Protein AF-A0A2S7NS05-F1 (afdb_monomer_lite)

Foldseek 3Di:
DEFEAELQVPDTPDDDDCPVVCLLAPDDDDDADPVVVVVVVQCQQQDCPHPDGRDDDDPPFAWQDADLAQQKTAGPVRDIDHDLFAEFAPAQLTPHQLPDPPRVPWHWDFPQKKKFKWKDFLVVLCVDPLRNVVLVDAQYWYKYADQFWIWIWHAYDRSRMIIIITMHGDPDDQDPCVVNSNDPPDAADWDALVVVLVRSVVGHPNVSVVSNSDAPVRQDPPDDPPDPPDHGTTGMGGFIFTDQDPFQDDRRYGYAQSSHGNAGPLPVCSVVLRVLLVLLCPQLVDPPDDSVCRRVSSRLSRVQRRVLRVLVRVLRSQSNHGPPPPGDDRDPSSFQFDSNLSSNLSNVLVVCVVVVVCLVVQDFPDWAPDDDPDPVQDDDKDKDKDKDKWKAFQSNVCSNHRSPDPQKHAPDGHRIAMKMWMKMWIGSDPFKIKIKTWIKGARMWGQDPVRDIDGTITTSDMDMWIGGPPDFTFDFDFDDDPFWTKTFGDTPPDTPDIDIDGPDDDDDPPDPVDPPSHTDDDDDDDDDDDDDDDDDPDDDDDDDDD

Structure (mmCIF, N/CA/C/O backbone):
data_AF-A0A2S7NS05-F1
#
_entry.id   AF-A0A2S7NS05-F1
#
loop_
_atom_site.group_PDB
_atom_site.id
_atom_site.type_symbol
_atom_site.label_atom_id
_atom_site.label_alt_id
_atom_site.label_comp_id
_atom_site.label_asym_id
_atom_site.label_entity_id
_atom_site.label_seq_id
_atom_site.pdbx_PDB_ins_code
_atom_site.Cartn_x
_atom_site.Cartn_y
_atom_site.Cartn_z
_atom_site.occupancy
_atom_site.B_iso_or_equiv
_atom_site.auth_seq_id
_atom_site.auth_comp_id
_atom_site.auth_asym_id
_atom_site.auth_atom_id
_atom_site.pdbx_PDB_model_num
ATOM 1 N N . MET A 1 1 ? 13.172 15.172 -6.724 1.00 81.44 1 MET A N 1
ATOM 2 C CA . MET A 1 1 ? 12.587 15.830 -7.926 1.00 81.44 1 MET A CA 1
ATOM 3 C C . MET A 1 1 ? 12.153 14.755 -8.911 1.00 81.44 1 MET A C 1
ATOM 5 O O . MET A 1 1 ? 12.864 13.762 -9.011 1.00 81.44 1 MET A O 1
ATOM 9 N N . LEU A 1 2 ? 11.036 14.930 -9.623 1.00 81.38 2 LEU A N 1
ATOM 10 C CA . LEU A 1 2 ? 10.648 14.060 -10.742 1.00 81.38 2 LEU A CA 1
ATOM 11 C C . LEU A 1 2 ? 10.963 14.772 -12.058 1.00 81.38 2 LEU A C 1
ATOM 13 O O . LEU A 1 2 ? 10.585 15.929 -12.224 1.00 81.38 2 LEU A O 1
ATOM 17 N N . ILE A 1 3 ? 11.654 14.100 -12.980 1.00 83.06 3 ILE A N 1
ATOM 18 C CA . ILE A 1 3 ? 12.013 14.653 -14.292 1.00 83.06 3 ILE A CA 1
ATOM 19 C C . ILE A 1 3 ? 11.540 13.707 -15.393 1.00 83.06 3 ILE A C 1
ATOM 21 O O . ILE A 1 3 ? 12.034 12.584 -15.496 1.00 83.06 3 ILE A O 1
ATOM 25 N N . ALA A 1 4 ? 10.628 14.185 -16.236 1.00 84.12 4 ALA A N 1
ATOM 26 C CA . ALA A 1 4 ? 10.222 13.519 -17.464 1.00 84.12 4 ALA A CA 1
ATOM 27 C C . ALA A 1 4 ? 11.042 14.060 -18.643 1.00 84.12 4 ALA A C 1
ATOM 29 O O . ALA A 1 4 ? 11.203 15.273 -18.791 1.00 84.12 4 ALA A O 1
ATOM 30 N N . ARG A 1 5 ? 11.563 13.169 -19.483 1.00 87.12 5 ARG A N 1
ATOM 31 C CA . ARG A 1 5 ? 12.436 13.483 -20.621 1.00 87.12 5 ARG A CA 1
ATOM 32 C C . ARG A 1 5 ? 11.942 12.813 -21.893 1.00 87.12 5 ARG A C 1
ATOM 34 O O . ARG A 1 5 ? 11.286 11.770 -21.841 1.00 87.12 5 ARG A O 1
ATOM 41 N N . SER A 1 6 ? 12.287 13.420 -23.023 1.00 85.12 6 SER A N 1
ATOM 42 C CA . SER A 1 6 ? 12.028 12.843 -24.339 1.00 85.12 6 SER A CA 1
ATOM 43 C C . SER A 1 6 ? 12.993 11.692 -24.639 1.00 85.12 6 SER A C 1
ATOM 45 O O . SER A 1 6 ? 13.963 11.469 -23.904 1.00 85.12 6 SER A O 1
ATOM 47 N N . VAL A 1 7 ? 12.738 10.964 -25.730 1.00 86.75 7 VAL A N 1
ATOM 48 C CA . VAL A 1 7 ? 13.609 9.873 -26.192 1.00 86.75 7 VAL A CA 1
ATOM 49 C C . VAL A 1 7 ? 15.029 10.333 -26.526 1.00 86.75 7 VAL A C 1
ATOM 51 O O . VAL A 1 7 ? 15.935 9.512 -26.461 1.00 86.75 7 VAL A O 1
ATOM 54 N N . ASP A 1 8 ? 15.257 11.619 -26.821 1.00 83.31 8 ASP A N 1
ATOM 55 C CA . ASP A 1 8 ? 16.600 12.170 -27.062 1.00 83.31 8 ASP A CA 1
ATOM 56 C C . ASP A 1 8 ? 17.485 12.210 -25.802 1.00 83.31 8 ASP A C 1
ATOM 58 O O . ASP A 1 8 ? 18.694 12.413 -25.887 1.00 83.31 8 ASP A O 1
ATOM 62 N N . GLY A 1 9 ? 16.894 12.015 -24.620 1.00 74.50 9 GLY A N 1
ATOM 63 C CA . GLY A 1 9 ? 17.572 12.033 -23.329 1.00 74.50 9 GLY A CA 1
ATOM 64 C C . GLY A 1 9 ? 17.920 13.426 -22.802 1.00 74.50 9 GLY A C 1
ATOM 65 O O . GLY A 1 9 ? 17.920 13.622 -21.586 1.00 74.50 9 GLY A O 1
ATOM 66 N N . VAL A 1 10 ? 18.157 14.405 -23.675 1.00 77.94 10 VAL A N 1
ATOM 67 C CA . VAL A 1 10 ? 18.736 15.710 -23.328 1.00 77.94 10 VAL A CA 1
ATOM 68 C C . VAL A 1 10 ? 17.678 16.714 -22.874 1.00 77.94 10 VAL A C 1
ATOM 70 O O . VAL A 1 10 ? 17.889 17.401 -21.867 1.00 77.94 10 VAL A O 1
ATOM 73 N N . HIS A 1 11 ? 16.519 16.769 -23.531 1.00 77.69 11 HIS A N 1
ATOM 74 C CA . HIS A 1 11 ? 15.516 17.796 -23.245 1.00 77.69 11 HIS A CA 1
ATOM 75 C C . HIS A 1 11 ? 14.493 17.319 -22.194 1.00 77.69 11 HIS A C 1
ATOM 77 O O . HIS A 1 11 ? 13.840 16.283 -22.382 1.00 77.69 11 HIS A O 1
ATOM 83 N N . PRO A 1 12 ? 14.333 18.038 -21.062 1.00 80.31 12 PRO A N 1
ATOM 84 C CA . PRO A 1 12 ? 13.249 17.767 -20.128 1.00 80.31 12 PRO A CA 1
ATOM 85 C C . PRO A 1 12 ? 11.911 18.179 -20.754 1.00 80.31 12 PRO A C 1
ATOM 87 O O . PRO A 1 12 ? 11.758 19.301 -21.225 1.00 80.31 12 PRO A O 1
ATOM 90 N N . ILE A 1 13 ? 10.941 17.268 -20.730 1.00 83.88 13 ILE A N 1
ATOM 91 C CA . ILE A 1 13 ? 9.548 17.538 -21.116 1.00 83.88 13 ILE A CA 1
ATOM 92 C C . ILE A 1 13 ? 8.816 18.199 -19.946 1.00 83.88 13 ILE A C 1
ATOM 94 O O . ILE A 1 13 ? 8.032 19.123 -20.135 1.00 83.88 13 ILE A O 1
ATOM 98 N N . ALA A 1 14 ? 9.073 17.722 -18.726 1.00 82.38 14 ALA A N 1
ATOM 99 C CA . ALA A 1 14 ? 8.493 18.267 -17.507 1.00 82.38 14 ALA A CA 1
ATOM 100 C C . ALA A 1 14 ? 9.401 17.989 -16.306 1.00 82.38 14 ALA A C 1
ATOM 102 O O . ALA A 1 14 ? 10.111 16.981 -16.256 1.00 82.38 14 ALA A O 1
ATOM 103 N N . SER A 1 15 ? 9.338 18.857 -15.303 1.00 81.69 15 SER A N 1
ATOM 104 C CA . SER A 1 15 ? 9.983 18.638 -14.012 1.00 81.69 15 SER A CA 1
ATOM 105 C C . SER A 1 15 ? 9.075 19.093 -12.885 1.00 81.69 15 SER A C 1
ATOM 107 O O . SER A 1 15 ? 8.510 20.182 -12.953 1.00 81.69 15 SER A O 1
ATOM 109 N N . VAL A 1 16 ? 8.973 18.279 -11.837 1.00 80.12 16 VAL A N 1
ATOM 110 C CA . VAL A 1 16 ? 8.165 18.580 -10.655 1.00 80.12 16 VAL A CA 1
ATOM 111 C C . VAL A 1 16 ? 9.038 18.506 -9.406 1.00 80.12 16 VAL A C 1
ATOM 113 O O . VAL A 1 16 ? 9.666 17.482 -9.105 1.00 80.12 16 VAL A O 1
ATOM 116 N N . HIS A 1 17 ? 9.071 19.610 -8.660 1.00 79.50 17 HIS A N 1
ATOM 117 C CA . HIS A 1 17 ? 9.679 19.666 -7.338 1.00 79.50 17 HIS A CA 1
ATOM 118 C C . HIS A 1 17 ? 8.690 19.130 -6.308 1.00 79.50 17 HIS A C 1
ATOM 120 O O . HIS A 1 17 ? 7.740 19.803 -5.927 1.00 79.50 17 HIS A O 1
ATOM 126 N N . LEU A 1 18 ? 8.933 17.904 -5.850 1.00 75.06 18 LEU A N 1
ATOM 127 C CA . LEU A 1 18 ? 8.049 17.237 -4.898 1.00 75.06 18 LEU A CA 1
ATOM 128 C C . LEU A 1 18 ? 8.223 17.730 -3.454 1.00 75.06 18 LEU A C 1
ATOM 130 O O . LEU A 1 18 ? 7.418 17.372 -2.619 1.00 75.06 18 LEU A O 1
ATOM 134 N N . HIS A 1 19 ? 9.236 18.546 -3.132 1.00 76.00 19 HIS A N 1
ATOM 135 C CA . HIS A 1 19 ? 9.492 18.943 -1.738 1.00 76.00 19 HIS A CA 1
ATOM 136 C C . HIS A 1 19 ? 8.321 19.722 -1.120 1.00 76.00 19 HIS A C 1
ATOM 138 O O . HIS A 1 19 ? 7.807 19.317 -0.087 1.00 76.00 19 HIS A O 1
ATOM 144 N N . GLU A 1 20 ? 7.860 20.791 -1.775 1.00 74.06 20 GLU A N 1
ATOM 145 C CA . GLU A 1 20 ? 6.709 21.571 -1.295 1.00 74.06 20 GLU A CA 1
ATOM 146 C C . GLU A 1 20 ? 5.399 20.787 -1.425 1.00 74.06 20 GLU A C 1
ATOM 148 O O . GLU A 1 20 ? 4.596 20.768 -0.499 1.00 74.06 20 GLU A O 1
ATOM 153 N N . LEU A 1 21 ? 5.220 20.065 -2.538 1.00 71.88 21 LEU A N 1
ATOM 154 C CA . LEU A 1 21 ? 4.046 19.214 -2.760 1.00 71.88 21 LEU A CA 1
ATOM 155 C C . LEU A 1 21 ? 3.949 18.048 -1.771 1.00 71.88 21 LEU A C 1
ATOM 157 O O . LEU A 1 21 ? 2.869 17.500 -1.609 1.00 71.88 21 LEU A O 1
ATOM 161 N N . ASN A 1 22 ? 5.045 17.657 -1.119 1.00 74.50 22 ASN A N 1
ATOM 162 C CA . ASN A 1 22 ? 5.024 16.591 -0.126 1.00 74.50 22 ASN A CA 1
ATOM 163 C C . ASN A 1 22 ? 4.561 17.070 1.254 1.00 74.50 22 ASN A C 1
ATOM 165 O O . ASN A 1 22 ? 4.208 16.232 2.073 1.00 74.50 22 ASN A O 1
ATOM 169 N N . LYS A 1 23 ? 4.532 18.384 1.524 1.00 74.88 23 LYS A N 1
ATOM 170 C CA . LYS A 1 23 ? 4.164 18.920 2.850 1.00 74.88 23 LYS A CA 1
ATOM 171 C C . LYS A 1 23 ? 2.686 18.762 3.190 1.00 74.88 23 LYS A C 1
ATOM 173 O O . LYS A 1 23 ? 2.316 18.858 4.352 1.00 74.88 23 LYS A O 1
ATOM 178 N N . ILE A 1 24 ? 1.844 18.521 2.187 1.00 74.19 24 ILE A N 1
ATOM 179 C CA . ILE A 1 24 ? 0.426 18.207 2.400 1.00 74.19 24 ILE A CA 1
ATOM 180 C C . ILE A 1 24 ? 0.216 16.745 2.835 1.00 74.19 24 ILE A C 1
ATOM 182 O O . ILE A 1 24 ? -0.920 16.347 3.086 1.00 74.19 24 ILE A O 1
ATOM 186 N N . TRP A 1 25 ? 1.293 15.951 2.925 1.00 75.56 25 TRP A N 1
ATOM 187 C CA . TRP A 1 25 ? 1.291 14.563 3.382 1.00 75.56 25 TRP A CA 1
ATOM 188 C C . TRP A 1 25 ? 2.014 14.432 4.722 1.00 75.56 25 TRP A C 1
ATOM 190 O O . TRP A 1 25 ? 3.040 15.066 4.953 1.00 75.56 25 TRP A O 1
ATOM 200 N N . GLN A 1 26 ? 1.499 13.570 5.595 1.00 72.81 26 GLN A N 1
ATOM 201 C CA . GLN A 1 26 ? 2.062 13.360 6.934 1.00 72.81 26 GLN A CA 1
ATOM 202 C C . GLN A 1 26 ? 3.413 12.631 6.896 1.00 72.81 26 GLN A C 1
ATOM 204 O O . GLN A 1 26 ? 4.251 12.808 7.778 1.00 72.81 26 GLN A O 1
ATOM 209 N N . HIS A 1 27 ? 3.628 11.804 5.872 1.00 78.62 27 HIS A N 1
ATOM 210 C CA . HIS A 1 27 ? 4.791 10.932 5.761 1.00 78.62 27 HIS A CA 1
ATOM 211 C C . HIS A 1 27 ? 5.566 11.192 4.464 1.00 78.62 27 HIS A C 1
ATOM 213 O O . HIS A 1 27 ? 4.970 11.527 3.435 1.00 78.62 27 HIS A O 1
ATOM 219 N N . PRO A 1 28 ? 6.905 11.037 4.482 1.00 79.19 28 PRO A N 1
ATOM 220 C CA . PRO A 1 28 ? 7.724 11.282 3.306 1.00 79.19 28 PRO A CA 1
ATOM 221 C C . PRO A 1 28 ? 7.472 10.235 2.219 1.00 79.19 28 PRO A C 1
ATOM 223 O O . PRO A 1 28 ? 7.273 9.051 2.489 1.00 79.19 28 PRO A O 1
ATOM 226 N N . TRP A 1 29 ? 7.577 10.659 0.961 1.00 80.19 29 TRP A N 1
ATOM 227 C CA . TRP A 1 29 ? 7.611 9.735 -0.167 1.00 80.19 29 TRP A CA 1
ATOM 228 C C . TRP A 1 29 ? 9.004 9.108 -0.297 1.00 80.19 29 TRP A C 1
ATOM 230 O O . TRP A 1 29 ? 9.989 9.815 -0.526 1.00 80.19 29 TRP A O 1
ATOM 240 N N . LEU A 1 30 ? 9.084 7.784 -0.148 1.00 81.94 30 LEU A N 1
ATOM 241 C CA . LEU A 1 30 ? 10.341 7.037 -0.111 1.00 81.94 30 LEU A CA 1
ATOM 242 C C . LEU A 1 30 ? 10.487 6.103 -1.316 1.00 81.94 30 LEU A C 1
ATOM 244 O O . LEU A 1 30 ? 9.525 5.505 -1.795 1.00 81.94 30 LEU A O 1
ATOM 248 N N . MET A 1 31 ? 11.729 5.936 -1.768 1.00 82.38 31 MET A N 1
ATOM 249 C CA . MET A 1 31 ? 12.121 4.941 -2.766 1.00 82.38 31 MET A CA 1
ATOM 250 C C . MET A 1 31 ? 13.039 3.932 -2.086 1.00 82.38 31 MET A C 1
ATOM 252 O O . MET A 1 31 ? 14.027 4.313 -1.462 1.00 82.38 31 MET A O 1
ATOM 256 N N . ALA A 1 32 ? 12.716 2.647 -2.194 1.00 81.38 32 ALA A N 1
ATOM 257 C CA . ALA A 1 32 ? 13.433 1.598 -1.482 1.00 81.38 32 ALA A CA 1
ATOM 258 C C . ALA A 1 32 ? 13.909 0.496 -2.427 1.00 81.38 32 ALA A C 1
ATOM 260 O O . ALA A 1 32 ? 13.235 0.135 -3.396 1.00 81.38 32 ALA A O 1
ATOM 261 N N . HIS A 1 33 ? 15.062 -0.084 -2.102 1.00 82.69 33 HIS A N 1
ATOM 262 C CA . HIS A 1 33 ? 15.485 -1.344 -2.690 1.00 82.69 33 HIS A CA 1
ATOM 263 C C . HIS A 1 33 ? 14.655 -2.486 -2.085 1.00 82.69 33 HIS A C 1
ATOM 265 O O . HIS A 1 33 ? 14.584 -2.630 -0.862 1.00 82.69 33 HIS A O 1
ATOM 271 N N . ARG A 1 34 ? 14.019 -3.301 -2.938 1.00 81.81 34 ARG A N 1
ATOM 272 C CA . ARG A 1 34 ? 13.033 -4.314 -2.517 1.00 81.81 34 ARG A CA 1
ATOM 273 C C . ARG A 1 34 ? 13.587 -5.285 -1.476 1.00 81.81 34 ARG A C 1
ATOM 275 O O . ARG A 1 34 ? 12.905 -5.561 -0.496 1.00 81.81 34 ARG A O 1
ATOM 282 N N . ILE A 1 35 ? 14.796 -5.806 -1.690 1.00 82.31 35 ILE A N 1
ATOM 283 C CA . ILE A 1 35 ? 15.409 -6.792 -0.787 1.00 82.31 35 ILE A CA 1
ATOM 284 C C . ILE A 1 35 ? 15.680 -6.161 0.576 1.00 82.31 35 ILE A C 1
ATOM 286 O O . ILE A 1 35 ? 15.371 -6.765 1.598 1.00 82.31 35 ILE A O 1
ATOM 290 N N . THR A 1 36 ? 16.195 -4.931 0.589 1.00 84.88 36 THR A N 1
ATOM 291 C CA . THR A 1 36 ? 16.470 -4.189 1.822 1.00 84.88 36 THR A CA 1
ATOM 292 C C . THR A 1 36 ? 15.182 -3.972 2.610 1.00 84.88 36 THR A C 1
ATOM 294 O O . THR A 1 36 ? 15.111 -4.355 3.774 1.00 84.88 36 THR A O 1
ATOM 297 N N . LEU A 1 37 ? 14.134 -3.451 1.959 1.00 88.31 37 LEU A N 1
ATOM 298 C CA . LEU A 1 37 ? 12.830 -3.244 2.592 1.00 88.31 37 LEU A CA 1
ATOM 299 C C . LEU A 1 37 ? 12.248 -4.560 3.127 1.00 88.31 37 LEU A C 1
ATOM 301 O O . LEU A 1 37 ? 11.833 -4.631 4.278 1.00 88.31 37 LEU A O 1
ATOM 305 N N . HIS A 1 38 ? 12.269 -5.621 2.320 1.00 90.94 38 HIS A N 1
ATOM 306 C CA . HIS A 1 38 ? 11.769 -6.933 2.720 1.00 90.94 38 HIS A CA 1
ATOM 307 C C . HIS A 1 38 ? 12.556 -7.524 3.899 1.00 90.94 38 HIS A C 1
ATOM 309 O O . HIS A 1 38 ? 11.962 -8.097 4.808 1.00 90.94 38 HIS A O 1
ATOM 315 N N . ASN A 1 39 ? 13.884 -7.395 3.912 1.00 91.00 39 ASN A N 1
ATOM 316 C CA . ASN A 1 39 ? 14.714 -7.895 5.004 1.00 91.00 39 ASN A CA 1
ATOM 317 C C . ASN A 1 39 ? 14.467 -7.136 6.306 1.00 91.00 39 ASN A C 1
ATOM 319 O O . ASN A 1 39 ? 14.386 -7.786 7.344 1.00 91.00 39 ASN A O 1
ATOM 323 N N . VAL A 1 40 ? 14.289 -5.814 6.251 1.00 91.56 40 VAL A N 1
ATOM 324 C CA . VAL A 1 40 ? 13.922 -5.012 7.427 1.00 91.56 40 VAL A CA 1
ATOM 325 C C . VAL A 1 40 ? 12.543 -5.421 7.944 1.00 91.56 40 VAL A C 1
ATOM 327 O O . VAL A 1 40 ? 12.410 -5.739 9.121 1.00 91.56 40 VAL A O 1
ATOM 330 N N . LEU A 1 41 ? 11.535 -5.532 7.071 1.00 92.50 41 LEU A N 1
ATOM 331 C CA . LEU A 1 41 ? 10.197 -6.003 7.460 1.00 92.50 41 LEU A CA 1
ATOM 332 C C . LEU A 1 41 ? 10.242 -7.404 8.084 1.00 92.50 41 LEU A C 1
ATOM 334 O O . LEU A 1 41 ? 9.616 -7.646 9.114 1.00 92.50 41 LEU A O 1
ATOM 338 N N . LYS A 1 42 ? 11.025 -8.316 7.496 1.00 93.19 42 LYS A N 1
ATOM 339 C CA . LYS A 1 42 ? 11.255 -9.657 8.039 1.00 93.19 42 LYS A CA 1
ATOM 340 C C . LYS A 1 42 ? 11.905 -9.579 9.420 1.00 93.19 42 LYS A C 1
ATOM 342 O O . LYS A 1 42 ? 11.423 -10.221 10.338 1.00 93.19 42 LYS A O 1
ATOM 347 N N . GLN A 1 43 ? 12.967 -8.796 9.594 1.00 92.31 43 GLN A N 1
ATOM 348 C CA . GLN A 1 43 ? 13.619 -8.623 10.896 1.00 92.31 43 GLN A CA 1
ATOM 349 C C . GLN A 1 43 ? 12.637 -8.102 11.951 1.00 92.31 43 GLN A C 1
ATOM 351 O O . GLN A 1 43 ? 12.565 -8.679 13.031 1.00 92.31 43 GLN A O 1
ATOM 356 N N . CYS A 1 44 ? 11.829 -7.091 11.622 1.00 92.25 44 CYS A N 1
ATOM 357 C CA . CYS A 1 44 ? 10.795 -6.576 12.517 1.00 92.25 44 CYS A CA 1
ATOM 358 C C . CYS A 1 44 ? 9.756 -7.649 12.883 1.00 92.25 44 CYS A C 1
ATOM 360 O O . CYS A 1 44 ? 9.423 -7.789 14.054 1.00 92.25 44 CYS A O 1
ATOM 362 N N . ALA A 1 45 ? 9.279 -8.432 11.910 1.00 92.25 45 ALA A N 1
ATOM 363 C CA . ALA A 1 45 ? 8.276 -9.475 12.134 1.00 92.25 45 ALA A CA 1
ATOM 364 C C . ALA A 1 45 ? 8.799 -10.674 12.949 1.00 92.25 45 ALA A C 1
ATOM 366 O O . ALA A 1 45 ? 8.026 -11.329 13.645 1.00 92.25 45 ALA A O 1
ATOM 367 N N . LEU A 1 46 ? 10.097 -10.978 12.853 1.00 93.25 46 LEU A N 1
ATOM 368 C CA . LEU A 1 46 ? 10.735 -12.087 13.570 1.00 93.25 46 LEU A CA 1
ATOM 369 C C . LEU A 1 46 ? 11.302 -11.677 14.938 1.00 93.25 46 LEU A C 1
ATOM 371 O O . LEU A 1 46 ? 11.695 -12.552 15.709 1.00 93.25 46 LEU A O 1
ATOM 375 N N . SER A 1 47 ? 11.389 -10.375 15.230 1.00 92.00 47 SER A N 1
ATOM 376 C CA . SER A 1 47 ? 12.055 -9.872 16.432 1.00 92.00 47 SER A CA 1
ATOM 377 C C . SER A 1 47 ? 11.316 -10.292 17.711 1.00 92.00 47 SER A C 1
ATOM 379 O O . SER A 1 47 ? 10.112 -10.049 17.815 1.00 92.00 47 SER A O 1
ATOM 381 N N . PRO A 1 48 ? 12.006 -10.874 18.710 1.00 87.50 48 PRO A N 1
ATOM 382 C CA . PRO A 1 48 ? 11.412 -11.152 20.016 1.00 87.50 48 PRO A CA 1
ATOM 383 C C . PRO A 1 48 ? 11.190 -9.875 20.842 1.00 87.50 48 PRO A C 1
ATOM 385 O O . PRO A 1 48 ? 10.300 -9.855 21.686 1.00 87.50 48 PRO A O 1
ATOM 388 N N . ASP A 1 49 ? 11.961 -8.818 20.567 1.00 86.44 49 ASP A N 1
ATOM 389 C CA . ASP A 1 49 ? 11.945 -7.543 21.297 1.00 86.44 49 ASP A CA 1
ATOM 390 C C . ASP A 1 49 ? 10.953 -6.528 20.695 1.00 86.44 49 ASP A C 1
ATOM 392 O O . ASP A 1 49 ? 10.951 -5.347 21.041 1.00 86.44 49 ASP A O 1
ATOM 396 N N . GLY A 1 50 ? 10.133 -6.967 19.735 1.00 79.06 50 GLY A N 1
ATOM 397 C CA . GLY A 1 50 ? 9.096 -6.142 19.126 1.00 79.06 50 GLY A CA 1
ATOM 398 C C . GLY A 1 50 ? 7.892 -5.901 20.052 1.00 79.06 50 GLY A C 1
ATOM 399 O O . GLY A 1 50 ? 7.748 -6.533 21.097 1.00 79.06 50 GLY A O 1
ATOM 400 N N . PRO A 1 51 ? 6.943 -5.037 19.643 1.00 74.31 51 PRO A N 1
ATOM 401 C CA . PRO A 1 51 ? 5.694 -4.798 20.385 1.00 74.31 51 PRO A CA 1
ATOM 402 C C . PRO A 1 51 ? 4.764 -6.033 20.450 1.00 74.31 51 PRO A C 1
ATOM 404 O O . PRO A 1 51 ? 3.742 -6.039 21.147 1.00 74.31 51 PRO A O 1
ATOM 407 N N . ALA A 1 52 ? 5.090 -7.087 19.702 1.00 78.94 52 ALA A N 1
ATOM 408 C CA . ALA A 1 52 ? 4.443 -8.387 19.730 1.00 78.94 52 ALA A CA 1
ATOM 409 C C . ALA A 1 52 ? 5.510 -9.494 19.656 1.00 78.94 52 ALA A C 1
ATOM 411 O O . ALA A 1 52 ? 6.589 -9.243 19.117 1.00 78.94 52 ALA A O 1
ATOM 412 N N . PRO A 1 53 ? 5.214 -10.712 20.152 1.00 84.62 53 PRO A N 1
ATOM 413 C CA . PRO A 1 53 ? 6.122 -11.844 20.013 1.00 84.62 53 PRO A CA 1
ATOM 414 C C . PRO A 1 53 ? 6.481 -12.101 18.547 1.00 84.62 53 PRO A C 1
ATOM 416 O O . PRO A 1 53 ? 5.604 -12.062 17.680 1.00 84.62 53 PRO A O 1
ATOM 419 N N . GLY A 1 54 ? 7.755 -12.402 18.290 1.00 89.25 54 GLY A N 1
ATOM 420 C CA . GLY A 1 54 ? 8.246 -12.727 16.953 1.00 89.25 54 GLY A CA 1
ATOM 421 C C . GLY A 1 54 ? 7.472 -13.882 16.309 1.00 89.25 54 GLY A C 1
ATOM 422 O O . GLY A 1 54 ? 7.148 -14.881 16.957 1.00 89.25 54 GLY A O 1
ATOM 423 N N . ILE A 1 55 ? 7.174 -13.746 15.018 1.00 90.94 55 ILE A N 1
ATOM 424 C CA . ILE A 1 55 ? 6.362 -14.699 14.255 1.00 90.94 55 ILE A CA 1
ATOM 425 C C . ILE A 1 55 ? 7.263 -15.825 13.719 1.00 90.94 55 ILE A C 1
ATOM 427 O O . ILE A 1 55 ? 8.200 -15.538 12.980 1.00 90.94 55 ILE A O 1
ATOM 431 N N . PRO A 1 56 ? 7.011 -17.114 14.012 1.00 91.88 56 PRO A N 1
ATOM 432 C CA . PRO A 1 56 ? 7.810 -18.206 13.457 1.00 91.88 56 PRO A CA 1
ATOM 433 C C . PRO A 1 56 ? 7.725 -18.279 11.924 1.00 91.88 56 PRO A C 1
ATOM 435 O O . PRO A 1 56 ? 6.635 -18.309 11.351 1.00 91.88 56 PRO A O 1
ATOM 438 N N . LEU A 1 57 ? 8.878 -18.358 11.250 1.00 94.19 57 LEU A N 1
ATOM 439 C CA . LEU A 1 57 ? 8.956 -18.513 9.795 1.00 94.19 57 LEU A CA 1
ATOM 440 C C . LEU A 1 57 ? 9.262 -19.962 9.409 1.00 94.19 57 LEU A C 1
ATOM 442 O O . LEU A 1 57 ? 10.355 -20.466 9.664 1.00 94.19 57 LEU A O 1
ATOM 446 N N . HIS A 1 58 ? 8.324 -20.602 8.712 1.00 94.06 58 HIS A N 1
ATOM 447 C CA . HIS A 1 58 ? 8.481 -21.957 8.187 1.00 94.06 58 HIS A CA 1
ATOM 448 C C . HIS A 1 58 ? 8.709 -21.925 6.671 1.00 94.06 58 HIS A C 1
ATOM 450 O O . HIS A 1 58 ? 7.779 -21.749 5.885 1.00 94.06 58 HIS A O 1
ATOM 456 N N . THR A 1 59 ? 9.958 -22.103 6.240 1.00 94.56 59 THR A N 1
ATOM 457 C CA . THR A 1 59 ? 10.301 -22.267 4.817 1.00 94.56 59 THR A CA 1
ATOM 458 C C . THR A 1 59 ? 10.081 -23.714 4.367 1.00 94.56 59 THR A C 1
ATOM 460 O O . THR A 1 59 ? 9.836 -24.599 5.185 1.00 94.56 59 THR A O 1
ATOM 463 N N . SER A 1 60 ? 10.108 -23.973 3.055 1.00 94.06 60 SER A N 1
ATOM 464 C CA . SER A 1 60 ? 9.856 -25.312 2.481 1.00 94.06 60 SER A CA 1
ATOM 465 C C . SER A 1 60 ? 8.468 -25.900 2.800 1.00 94.06 60 SER A C 1
ATOM 467 O O . SER A 1 60 ? 8.275 -27.112 2.762 1.00 94.06 60 SER A O 1
ATOM 469 N N . HIS A 1 61 ? 7.490 -25.036 3.083 1.00 95.50 61 HIS A N 1
ATOM 470 C CA . HIS A 1 61 ? 6.084 -25.375 3.319 1.00 95.50 61 HIS A CA 1
ATOM 471 C C . HIS A 1 61 ? 5.223 -24.794 2.192 1.00 95.50 61 HIS A C 1
ATOM 473 O O . HIS A 1 61 ? 4.471 -23.839 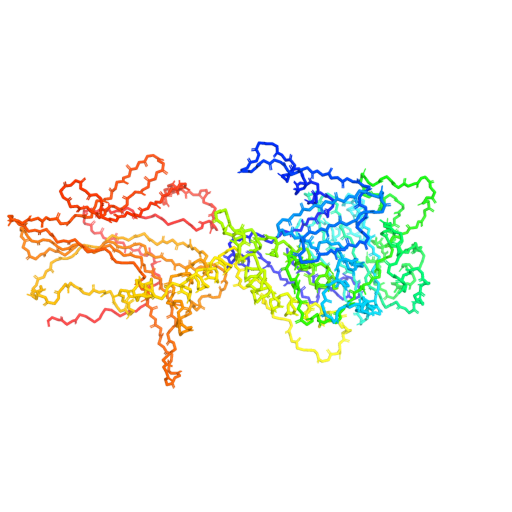2.378 1.00 95.50 61 HIS A O 1
ATOM 479 N N . ARG A 1 62 ? 5.374 -25.323 0.972 1.00 95.62 62 ARG A N 1
ATOM 480 C CA . ARG A 1 62 ? 4.560 -24.870 -0.165 1.00 95.62 62 ARG A CA 1
ATOM 481 C C . ARG A 1 62 ? 3.108 -25.282 0.055 1.00 95.62 62 ARG A C 1
ATOM 483 O O . ARG A 1 62 ? 2.830 -26.472 0.155 1.00 95.62 62 ARG A O 1
ATOM 490 N N . VAL A 1 63 ? 2.198 -24.311 0.093 1.00 96.38 63 VAL A N 1
ATOM 491 C CA . VAL A 1 63 ? 0.753 -24.558 0.201 1.00 96.38 63 VAL A CA 1
ATOM 492 C C . VAL A 1 63 ? 0.250 -25.286 -1.044 1.00 96.38 63 VAL A C 1
ATOM 494 O O . VAL A 1 63 ? 0.550 -24.879 -2.168 1.00 96.38 63 VAL A O 1
ATOM 497 N N . THR A 1 64 ? -0.530 -26.345 -0.841 1.00 96.12 64 THR A N 1
ATOM 498 C CA . THR A 1 64 ? -1.167 -27.123 -1.915 1.00 96.12 64 THR A CA 1
ATOM 499 C C . THR A 1 64 ? -2.687 -27.047 -1.853 1.00 96.12 64 THR A C 1
ATOM 501 O O . THR A 1 64 ? -3.328 -26.936 -2.900 1.00 96.12 64 THR A O 1
ATOM 504 N N . SER A 1 65 ? -3.265 -27.050 -0.649 1.00 96.81 65 SER A N 1
ATOM 505 C CA . SER A 1 65 ? -4.707 -26.906 -0.453 1.00 96.81 65 SER A CA 1
ATOM 506 C C . SER A 1 65 ? -5.077 -26.123 0.796 1.00 96.81 65 SER A C 1
ATOM 508 O O . SER A 1 65 ? -4.330 -26.102 1.773 1.00 96.81 65 SER A O 1
ATOM 510 N N . VAL A 1 66 ? -6.259 -25.509 0.752 1.00 97.88 66 VAL A N 1
ATOM 511 C CA . VAL A 1 66 ? -6.856 -24.763 1.858 1.00 97.88 66 VAL A CA 1
ATOM 512 C C . VAL A 1 66 ? -8.298 -25.222 2.052 1.00 97.88 66 VAL A C 1
ATOM 514 O O . VAL A 1 66 ? -9.069 -25.252 1.096 1.00 97.88 66 VAL A O 1
ATOM 517 N N . ASP A 1 67 ? -8.662 -25.544 3.290 1.00 97.81 67 ASP A N 1
ATOM 518 C CA . ASP A 1 67 ? -10.051 -25.639 3.734 1.00 97.81 67 ASP A CA 1
ATOM 519 C C . ASP A 1 67 ? -10.415 -24.348 4.473 1.00 97.81 67 ASP A C 1
ATOM 521 O O . ASP A 1 67 ? -9.980 -24.089 5.600 1.00 97.81 67 ASP A O 1
ATOM 525 N N . THR A 1 68 ? -11.217 -23.522 3.806 1.00 96.88 68 THR A N 1
ATOM 526 C CA . THR A 1 68 ? -11.634 -22.206 4.292 1.00 96.88 68 THR A CA 1
ATOM 527 C C . THR A 1 68 ? -12.616 -22.282 5.459 1.00 96.88 68 THR A C 1
ATOM 529 O O . THR A 1 68 ? -12.739 -21.312 6.204 1.00 96.88 68 THR A O 1
ATOM 532 N N . SER A 1 69 ? -13.310 -23.408 5.644 1.00 95.94 69 SER A N 1
ATOM 533 C CA . SER A 1 69 ? -14.307 -23.580 6.704 1.00 95.94 69 SER A CA 1
ATOM 534 C C . SER A 1 69 ? -13.650 -23.914 8.042 1.00 95.94 69 SER A C 1
ATOM 536 O O . SER A 1 69 ? -13.959 -23.303 9.068 1.00 95.94 69 SER A O 1
ATOM 538 N N . THR A 1 70 ? -12.681 -24.831 8.025 1.00 96.19 70 THR A N 1
ATOM 539 C CA . THR A 1 70 ? -11.945 -25.257 9.221 1.00 96.19 70 THR A CA 1
ATOM 540 C C . THR A 1 70 ? -10.722 -24.386 9.499 1.00 96.19 70 THR A C 1
ATOM 542 O O . THR A 1 70 ? -10.264 -24.331 10.638 1.00 96.19 70 THR A O 1
ATOM 545 N N . GLY A 1 71 ? -10.217 -23.663 8.493 1.00 97.00 71 GLY A N 1
ATOM 546 C CA . GLY A 1 71 ? -8.973 -22.902 8.601 1.00 97.00 71 GLY A CA 1
ATOM 547 C C . GLY A 1 71 ? -7.735 -23.794 8.490 1.00 97.00 71 GLY A C 1
ATOM 548 O O . GLY A 1 71 ? -6.700 -23.483 9.079 1.00 97.00 71 GLY A O 1
ATOM 549 N N . THR A 1 72 ? -7.841 -24.903 7.752 1.00 98.25 72 THR A N 1
ATOM 550 C CA . THR A 1 72 ? -6.756 -25.877 7.572 1.00 98.25 72 THR A CA 1
ATOM 551 C C . THR A 1 72 ? -5.981 -25.608 6.284 1.00 98.25 72 THR A C 1
ATOM 553 O O . THR A 1 72 ? -6.567 -25.401 5.222 1.00 98.25 72 THR A O 1
ATOM 556 N N . ILE A 1 73 ? -4.654 -25.661 6.362 1.00 98.12 73 ILE A N 1
ATOM 557 C CA . ILE A 1 73 ? -3.725 -25.560 5.235 1.00 98.12 73 ILE A CA 1
ATOM 558 C C . ILE A 1 73 ? -2.961 -26.877 5.121 1.00 98.12 73 ILE A C 1
ATOM 560 O O . ILE A 1 73 ? -2.412 -27.358 6.113 1.00 98.12 73 ILE A O 1
ATOM 564 N N . CYS A 1 74 ? -2.877 -27.425 3.910 1.00 98.00 74 CYS A N 1
ATOM 565 C CA . CYS A 1 74 ? -2.020 -28.567 3.601 1.00 98.00 74 CYS A CA 1
ATOM 566 C C . CYS A 1 74 ? -0.810 -28.114 2.786 1.00 98.00 74 CYS A C 1
ATOM 568 O O . CYS A 1 74 ? -0.917 -27.249 1.907 1.00 98.00 74 CYS A O 1
ATOM 570 N N . PHE A 1 75 ? 0.332 -28.734 3.063 1.00 98.00 75 PHE A N 1
ATOM 571 C CA . PHE A 1 75 ? 1.599 -28.416 2.422 1.00 98.00 75 PHE A CA 1
ATOM 572 C C . PHE A 1 75 ? 2.123 -29.592 1.590 1.00 98.00 75 PHE A C 1
ATOM 574 O O . PHE A 1 75 ? 1.820 -30.755 1.848 1.00 98.00 75 PHE A O 1
ATOM 581 N N . GLU A 1 76 ? 2.953 -29.293 0.591 1.00 96.75 76 GLU A N 1
ATOM 582 C CA . GLU A 1 76 ? 3.570 -30.285 -0.305 1.00 96.75 76 GLU A CA 1
ATOM 583 C C . GLU A 1 76 ? 4.439 -31.312 0.440 1.00 96.75 76 GLU A C 1
ATOM 585 O O . GLU A 1 76 ? 4.554 -32.456 0.013 1.00 96.75 76 GLU A O 1
ATOM 590 N N . ASN A 1 77 ? 5.008 -30.928 1.584 1.00 96.00 77 ASN A N 1
ATOM 591 C CA . ASN A 1 77 ? 5.810 -31.810 2.433 1.00 96.00 77 ASN A CA 1
ATOM 592 C C . ASN A 1 77 ? 4.973 -32.789 3.286 1.00 96.00 77 ASN A C 1
ATOM 594 O O . ASN A 1 77 ? 5.540 -33.513 4.098 1.00 96.00 77 ASN A O 1
ATOM 598 N N . GLY A 1 78 ? 3.645 -32.803 3.124 1.00 96.50 78 GLY A N 1
ATOM 599 C CA . GLY A 1 78 ? 2.722 -33.662 3.868 1.00 96.50 78 GLY A CA 1
ATOM 600 C C . GLY A 1 78 ? 2.282 -33.104 5.224 1.00 96.50 78 GLY A C 1
ATOM 601 O O . GLY A 1 78 ? 1.383 -33.674 5.838 1.00 96.50 78 GLY A O 1
ATOM 602 N N . ASN A 1 79 ? 2.859 -31.987 5.683 1.00 97.00 79 ASN A N 1
ATOM 603 C CA . ASN A 1 79 ? 2.421 -31.331 6.913 1.00 97.00 79 ASN A CA 1
ATOM 604 C C . ASN A 1 79 ? 1.081 -30.610 6.713 1.00 97.00 79 ASN A C 1
ATOM 606 O O . ASN A 1 79 ? 0.704 -30.224 5.601 1.00 97.00 79 ASN A O 1
ATOM 610 N N . THR A 1 80 ? 0.407 -30.344 7.829 1.00 97.75 80 THR A N 1
ATOM 611 C CA . THR A 1 80 ? -0.806 -29.525 7.887 1.00 97.75 80 THR A CA 1
ATOM 612 C C . THR A 1 80 ? -0.712 -28.503 9.013 1.00 97.75 80 THR A C 1
ATOM 614 O O . THR A 1 80 ? -0.091 -28.773 10.041 1.00 97.75 80 THR A O 1
ATOM 617 N N . ALA A 1 81 ? -1.364 -27.356 8.849 1.00 97.06 81 ALA A N 1
ATOM 618 C CA . ALA A 1 81 ? -1.532 -26.357 9.902 1.00 97.06 81 ALA A CA 1
ATOM 619 C C . ALA A 1 81 ? -2.994 -25.913 9.987 1.00 97.06 81 ALA A C 1
ATOM 621 O O . ALA A 1 81 ? -3.695 -25.894 8.979 1.00 97.06 81 ALA A O 1
ATOM 622 N N . THR A 1 82 ? -3.440 -25.531 11.180 1.00 97.38 82 THR A N 1
ATOM 623 C CA . THR A 1 82 ? -4.791 -25.011 11.429 1.00 97.38 82 THR A CA 1
ATOM 624 C C . THR A 1 82 ? -4.704 -23.647 12.093 1.00 97.38 82 THR A C 1
ATOM 626 O O . THR A 1 82 ? -3.909 -23.469 13.017 1.00 97.38 82 THR A O 1
ATOM 629 N N . GLY A 1 83 ? -5.538 -22.704 11.662 1.00 94.94 83 GLY A N 1
ATOM 630 C CA . GLY A 1 83 ? -5.591 -21.358 12.223 1.00 94.94 83 GLY A CA 1
ATOM 631 C C . GLY A 1 83 ? -7.009 -20.807 12.300 1.00 94.94 83 GLY A C 1
ATOM 632 O O . GLY A 1 83 ? -7.934 -21.289 11.648 1.00 94.94 83 GLY A O 1
ATOM 633 N N . ASP A 1 84 ? -7.186 -19.758 13.101 1.00 95.44 84 ASP A N 1
ATOM 634 C CA . ASP A 1 84 ? -8.461 -19.043 13.147 1.00 95.44 84 ASP A CA 1
ATOM 635 C C . ASP A 1 84 ? -8.727 -18.275 11.839 1.00 95.44 84 ASP A C 1
ATOM 637 O O . ASP A 1 84 ? -9.891 -18.141 11.456 1.00 95.44 84 ASP A O 1
ATOM 641 N N . ILE A 1 85 ? -7.655 -17.830 11.166 1.00 96.75 85 ILE A N 1
ATOM 642 C CA . ILE A 1 85 ? -7.633 -17.035 9.929 1.00 96.75 85 ILE A CA 1
ATOM 643 C C . ILE A 1 85 ? -6.497 -17.538 9.027 1.00 96.75 85 ILE A C 1
ATOM 645 O O . ILE A 1 85 ? -5.422 -17.887 9.515 1.00 96.75 85 ILE A O 1
ATOM 649 N N . ILE A 1 86 ? -6.724 -17.527 7.714 1.00 98.12 86 ILE A N 1
ATOM 650 C CA . ILE A 1 86 ? -5.728 -17.788 6.673 1.00 98.12 86 ILE A CA 1
ATOM 651 C C . ILE A 1 86 ? -5.574 -16.525 5.825 1.00 98.12 86 ILE A C 1
ATOM 653 O O . ILE A 1 86 ? -6.549 -16.030 5.261 1.00 98.12 86 ILE A O 1
ATOM 657 N N . LEU A 1 87 ? -4.342 -16.032 5.697 1.00 98.19 87 LEU A N 1
ATOM 658 C CA . LEU A 1 87 ? -4.010 -14.890 4.846 1.00 98.19 87 LEU A CA 1
ATOM 659 C C . LEU A 1 87 ? -3.251 -15.364 3.600 1.00 98.19 87 LEU A C 1
ATOM 661 O O . LEU A 1 87 ? -2.123 -15.850 3.687 1.00 98.19 87 LEU A O 1
ATOM 665 N N . GLY A 1 88 ? -3.879 -15.235 2.433 1.00 97.94 88 GLY A N 1
ATOM 666 C CA . GLY A 1 88 ? -3.297 -15.550 1.132 1.00 97.94 88 GLY A CA 1
ATOM 667 C C . GLY A 1 88 ? -2.474 -14.385 0.588 1.00 97.94 88 GLY A C 1
ATOM 668 O O . GLY A 1 88 ? -3.000 -13.547 -0.138 1.00 97.94 88 GLY A O 1
ATOM 669 N N . ALA A 1 89 ? -1.185 -14.343 0.937 1.00 97.50 89 ALA A N 1
ATOM 670 C CA . ALA A 1 89 ? -0.205 -13.361 0.449 1.00 97.50 89 ALA A CA 1
ATOM 671 C C . ALA A 1 89 ? 0.806 -13.984 -0.540 1.00 97.50 89 ALA A C 1
ATOM 673 O O . ALA A 1 89 ? 1.982 -13.625 -0.574 1.00 97.50 89 ALA A O 1
ATOM 674 N N . ASP A 1 90 ? 0.372 -14.967 -1.330 1.00 96.00 90 ASP A N 1
ATOM 675 C CA . ASP A 1 90 ? 1.218 -15.823 -2.176 1.00 96.00 90 ASP A CA 1
ATOM 676 C C . ASP A 1 90 ? 1.423 -15.299 -3.612 1.00 96.00 90 ASP A C 1
ATOM 678 O O . ASP A 1 90 ? 1.816 -16.037 -4.517 1.00 96.00 90 ASP A O 1
ATOM 682 N N . GLY A 1 91 ? 1.224 -13.993 -3.802 1.00 93.81 91 GLY A N 1
ATOM 683 C CA . GLY A 1 91 ? 1.624 -13.254 -4.996 1.00 93.81 91 GLY A CA 1
ATOM 684 C C . GLY A 1 91 ? 0.749 -13.482 -6.232 1.00 93.81 91 GLY A C 1
ATOM 685 O O . GLY A 1 91 ? -0.287 -14.143 -6.197 1.00 93.81 91 GLY A O 1
ATOM 686 N N . VAL A 1 92 ? 1.189 -12.935 -7.369 1.00 92.44 92 VAL A N 1
ATOM 687 C CA . VAL A 1 92 ? 0.403 -12.922 -8.616 1.00 92.44 92 VAL A CA 1
ATOM 688 C C . VAL A 1 92 ? -0.018 -14.322 -9.074 1.00 92.44 92 VAL A C 1
ATOM 690 O O . VAL A 1 92 ? -1.153 -14.516 -9.504 1.00 92.44 92 VAL A O 1
ATOM 693 N N . HIS A 1 93 ? 0.817 -15.343 -8.876 1.00 91.00 93 HIS A N 1
ATOM 694 C CA . HIS A 1 93 ? 0.512 -16.743 -9.208 1.00 91.00 93 HIS A CA 1
ATOM 695 C C . HIS A 1 93 ? -0.129 -17.529 -8.050 1.00 91.00 93 HIS A C 1
ATOM 697 O O . HIS A 1 93 ? 0.044 -18.744 -7.963 1.00 91.00 93 HIS A O 1
ATOM 703 N N . SER A 1 94 ? -0.876 -16.839 -7.183 1.00 95.06 94 SER A N 1
ATOM 704 C CA . SER A 1 94 ? -1.525 -17.391 -5.993 1.00 95.06 94 SER A CA 1
ATOM 705 C C . SER A 1 94 ? -2.159 -18.773 -6.203 1.00 95.06 94 SER A C 1
ATOM 707 O O . SER A 1 94 ? -2.994 -18.994 -7.091 1.00 95.06 94 SER A O 1
ATOM 709 N N . VAL A 1 95 ? -1.764 -19.703 -5.334 1.00 94.94 95 VAL A N 1
ATOM 710 C CA . VAL A 1 95 ? -2.409 -20.995 -5.118 1.00 94.94 95 VAL A CA 1
ATOM 711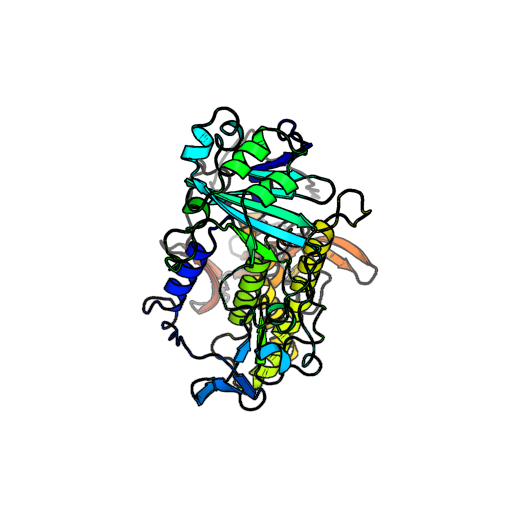 C C . VAL A 1 95 ? -3.672 -20.803 -4.290 1.00 94.94 95 VAL A C 1
ATOM 713 O O . VAL A 1 95 ? -4.688 -21.403 -4.635 1.00 94.94 95 VAL A O 1
ATOM 716 N N . THR A 1 96 ? -3.624 -19.962 -3.250 1.00 96.62 96 THR A N 1
ATOM 717 C CA . THR A 1 96 ? -4.740 -19.763 -2.309 1.00 96.62 96 THR A CA 1
ATOM 718 C C . THR A 1 96 ? -5.977 -19.141 -2.965 1.00 96.62 96 THR A C 1
ATOM 720 O O . THR A 1 96 ? -7.103 -19.477 -2.604 1.00 96.62 96 THR A O 1
ATOM 723 N N . ARG A 1 97 ? -5.796 -18.324 -4.008 1.00 96.50 97 ARG A N 1
ATOM 724 C CA . ARG A 1 97 ? -6.887 -17.648 -4.724 1.00 96.50 97 ARG A CA 1
ATOM 725 C C . ARG A 1 97 ? -7.961 -18.583 -5.269 1.00 96.50 97 ARG A C 1
ATOM 727 O O . ARG A 1 97 ? -9.135 -18.231 -5.249 1.00 96.50 97 ARG A O 1
ATOM 734 N N . ARG A 1 98 ? -7.591 -19.783 -5.725 1.00 95.56 98 ARG A N 1
ATOM 735 C CA . ARG A 1 98 ? -8.550 -20.735 -6.315 1.00 95.56 98 ARG A CA 1
ATOM 736 C C . ARG A 1 98 ? -9.573 -21.282 -5.310 1.00 95.56 98 ARG A C 1
ATOM 738 O O . ARG A 1 98 ? -10.510 -21.942 -5.733 1.00 95.56 98 ARG A O 1
ATOM 745 N N . PHE A 1 99 ? -9.350 -21.075 -4.010 1.00 96.50 99 PHE A N 1
ATOM 746 C CA . PHE A 1 99 ? -10.251 -21.508 -2.939 1.00 96.50 99 PHE A CA 1
ATOM 747 C C . PHE A 1 99 ? -11.317 -20.452 -2.604 1.00 96.50 99 PHE A C 1
ATOM 749 O O . PHE A 1 99 ? -12.144 -20.681 -1.724 1.00 96.50 99 PHE A O 1
ATOM 756 N N . LEU A 1 100 ? -11.323 -19.309 -3.304 1.00 96.56 100 LEU A N 1
ATOM 757 C CA . LEU A 1 100 ? -12.453 -18.384 -3.291 1.00 96.56 100 LEU A CA 1
ATOM 758 C C . LEU A 1 100 ? -13.519 -18.821 -4.314 1.00 96.56 100 LEU A C 1
ATOM 760 O O . LEU A 1 100 ? -13.162 -19.126 -5.457 1.00 96.56 100 LEU A O 1
ATOM 764 N N . PRO A 1 101 ? -14.816 -18.793 -3.954 1.00 94.12 101 PRO A N 1
ATOM 765 C CA . PRO A 1 101 ? -15.897 -19.132 -4.872 1.00 94.12 101 PRO A CA 1
ATOM 766 C C . PRO A 1 101 ? -15.874 -18.277 -6.143 1.00 94.12 101 PRO A C 1
ATOM 768 O O . PRO A 1 101 ? -15.916 -17.046 -6.085 1.00 94.12 101 PRO A O 1
ATOM 771 N N . GLY A 1 102 ? -15.837 -18.928 -7.306 1.00 92.44 102 GLY A N 1
ATOM 772 C CA . GLY A 1 102 ? -15.811 -18.260 -8.610 1.00 92.44 102 GLY A CA 1
ATOM 773 C C . GLY A 1 102 ? -14.430 -17.774 -9.062 1.00 92.44 102 GLY A C 1
ATOM 774 O O . GLY A 1 102 ? -14.341 -17.129 -10.108 1.00 92.44 102 GLY A O 1
ATOM 775 N N . ALA A 1 103 ? -13.365 -18.061 -8.305 1.00 93.94 103 ALA A N 1
ATOM 776 C CA . ALA A 1 103 ? -11.982 -17.731 -8.656 1.00 93.94 103 ALA A CA 1
ATOM 777 C C . ALA A 1 103 ? -11.130 -18.958 -9.038 1.00 93.94 103 ALA A C 1
ATOM 779 O O . ALA A 1 103 ? -9.924 -18.835 -9.266 1.00 93.94 103 ALA A O 1
ATOM 780 N N . GLU A 1 104 ? -11.734 -20.143 -9.160 1.00 91.75 104 GLU A N 1
ATOM 781 C CA . GLU A 1 104 ? -11.055 -21.431 -9.371 1.00 91.75 104 GLU A CA 1
ATOM 782 C C . GLU A 1 104 ? -10.173 -21.409 -10.635 1.00 91.75 104 GLU A C 1
ATOM 784 O O . GLU A 1 104 ? -9.042 -21.919 -10.665 1.00 91.75 104 GLU A O 1
ATOM 789 N N . ASN A 1 105 ? -10.678 -20.739 -11.673 1.00 88.62 105 ASN A N 1
ATOM 790 C CA . ASN A 1 105 ? -10.066 -20.645 -12.996 1.00 88.62 105 ASN A CA 1
ATOM 791 C C . ASN A 1 105 ? -9.492 -19.260 -13.314 1.00 88.62 105 ASN A C 1
ATOM 793 O O . ASN A 1 105 ? -8.971 -19.069 -14.409 1.00 88.62 105 ASN A O 1
ATOM 797 N N . ILE A 1 106 ? -9.529 -18.311 -12.372 1.00 90.81 106 ILE A N 1
ATOM 798 C CA . ILE A 1 106 ? -8.931 -16.993 -12.592 1.00 90.81 106 ILE A CA 1
ATOM 799 C C . ILE A 1 106 ? -7.410 -17.146 -12.622 1.00 90.81 106 ILE A C 1
ATOM 801 O O . ILE A 1 106 ? -6.791 -17.735 -11.722 1.00 90.81 106 ILE A O 1
ATOM 805 N N . ARG A 1 107 ? -6.802 -16.648 -13.696 1.00 88.88 107 ARG A N 1
ATOM 806 C CA . ARG A 1 107 ? -5.357 -16.659 -13.919 1.00 88.88 107 ARG A CA 1
ATOM 807 C C . ARG A 1 107 ? -4.907 -15.255 -14.324 1.00 88.88 107 ARG A C 1
ATOM 809 O O . ARG A 1 107 ? -5.635 -14.590 -15.059 1.00 88.88 107 ARG A O 1
ATOM 816 N N . PRO A 1 108 ? -3.723 -14.812 -13.874 1.00 90.94 108 PRO A N 1
ATOM 817 C CA . PRO A 1 108 ? -3.110 -13.611 -14.414 1.00 90.94 108 PRO A CA 1
ATOM 818 C C . PRO A 1 108 ? -2.852 -13.764 -15.913 1.00 90.94 108 PRO A C 1
ATOM 820 O O . PRO A 1 108 ? -2.514 -14.853 -16.382 1.00 90.94 108 PRO A O 1
ATOM 823 N N . PHE A 1 109 ? -2.957 -12.665 -16.645 1.00 88.19 109 PHE A N 1
ATOM 824 C CA . PHE A 1 109 ? -2.631 -12.575 -18.061 1.00 88.19 109 PHE A CA 1
ATOM 825 C C . PHE A 1 109 ? -1.521 -11.547 -18.285 1.00 88.19 109 PHE A C 1
ATOM 827 O O . PHE A 1 109 ? -1.242 -10.695 -17.439 1.00 88.19 109 PHE A O 1
ATOM 834 N N . SER A 1 110 ? -0.834 -11.648 -19.421 1.00 87.75 110 SER A N 1
ATOM 835 C CA . SER A 1 110 ? 0.186 -10.665 -19.775 1.00 87.75 110 SER A CA 1
ATOM 836 C C . SER A 1 110 ? -0.469 -9.346 -20.173 1.00 87.75 110 SER A C 1
ATOM 838 O O . SER A 1 110 ? -1.379 -9.329 -20.995 1.00 87.75 110 SER A O 1
ATOM 840 N N . SER A 1 111 ? 0.062 -8.233 -19.671 1.00 88.06 111 SER A N 1
ATOM 841 C CA . SER A 1 111 ? -0.313 -6.887 -20.132 1.00 88.06 111 SER A CA 1
ATOM 842 C C . SER A 1 111 ? 0.233 -6.531 -21.528 1.00 88.06 111 SER A C 1
ATOM 844 O O . SER A 1 111 ? 0.048 -5.408 -21.990 1.00 88.06 111 SER A O 1
ATOM 846 N N . GLY A 1 112 ? 0.955 -7.448 -22.190 1.00 88.56 112 GLY A N 1
ATOM 847 C CA . GLY A 1 112 ? 1.629 -7.200 -23.470 1.00 88.56 112 GLY A CA 1
ATOM 848 C C . GLY A 1 112 ? 2.941 -6.420 -23.348 1.00 88.56 112 GLY A C 1
ATOM 849 O O . GLY A 1 112 ? 3.509 -5.999 -24.355 1.00 88.56 112 GLY A O 1
ATOM 850 N N . LYS A 1 113 ? 3.434 -6.204 -22.122 1.00 90.12 113 LYS A N 1
ATOM 851 C CA . LYS A 1 113 ? 4.687 -5.494 -21.846 1.00 90.12 113 LYS A CA 1
ATOM 852 C C . LYS A 1 113 ? 5.578 -6.270 -20.886 1.00 90.12 113 LYS A C 1
ATOM 854 O O . LYS A 1 113 ? 5.106 -6.996 -20.006 1.00 90.12 113 LYS A O 1
ATOM 859 N N . SER A 1 114 ? 6.875 -6.035 -21.027 1.00 90.25 114 SER A N 1
ATOM 860 C CA . SER A 1 114 ? 7.913 -6.520 -20.124 1.00 90.25 114 SER A CA 1
ATOM 861 C C . SER A 1 114 ? 8.860 -5.395 -19.730 1.00 90.25 114 SER A C 1
ATOM 863 O O . SER A 1 114 ? 8.863 -4.324 -20.336 1.00 90.25 114 SER A O 1
ATOM 865 N N . ALA A 1 115 ? 9.659 -5.620 -18.691 1.00 89.38 115 ALA A N 1
ATOM 866 C CA . ALA A 1 115 ? 10.673 -4.680 -18.242 1.00 89.38 115 ALA A CA 1
ATOM 867 C C . ALA A 1 115 ? 12.013 -5.375 -17.999 1.00 89.38 115 ALA A C 1
ATOM 869 O O . ALA A 1 115 ? 12.077 -6.347 -17.252 1.00 89.38 115 ALA A O 1
ATOM 870 N N . TYR A 1 116 ? 13.101 -4.843 -18.547 1.00 88.56 116 TYR A N 1
ATOM 871 C CA . TYR A 1 116 ? 14.424 -5.142 -18.001 1.00 88.56 116 TYR A CA 1
ATOM 872 C C . TYR A 1 116 ? 14.580 -4.383 -16.688 1.00 88.56 116 TYR A C 1
ATOM 874 O O . TYR A 1 116 ? 14.259 -3.192 -16.621 1.00 88.56 116 TYR A O 1
ATOM 882 N N . ARG A 1 117 ? 15.072 -5.059 -15.648 1.00 86.19 117 ARG A N 1
ATOM 883 C CA . ARG A 1 117 ? 15.430 -4.414 -14.381 1.00 86.19 117 ARG A CA 1
ATOM 884 C C . ARG A 1 117 ? 16.863 -4.737 -14.010 1.00 86.19 117 ARG A C 1
ATOM 886 O O . ARG A 1 117 ? 17.275 -5.887 -14.110 1.00 86.19 117 ARG A O 1
ATOM 893 N N . PHE A 1 118 ? 17.595 -3.715 -13.594 1.00 86.31 118 PHE A N 1
ATOM 894 C CA . PHE A 1 118 ? 18.993 -3.820 -13.188 1.00 86.31 118 PHE A CA 1
ATOM 895 C C . PHE A 1 118 ? 19.377 -2.622 -12.315 1.00 86.31 118 PHE A C 1
ATOM 897 O O . PHE A 1 118 ? 18.675 -1.607 -12.283 1.00 86.31 118 PHE A O 1
ATOM 904 N N . LEU A 1 119 ? 20.495 -2.747 -11.607 1.00 86.69 119 LEU A N 1
ATOM 905 C CA . LEU A 1 119 ? 21.068 -1.709 -10.757 1.00 86.69 119 LEU A CA 1
ATOM 906 C C . LEU A 1 119 ? 22.408 -1.263 -11.337 1.00 86.69 119 LEU A C 1
ATOM 908 O O . LEU A 1 119 ? 23.209 -2.092 -11.753 1.00 86.69 119 LEU A O 1
ATOM 912 N N . LEU A 1 120 ? 22.676 0.037 -11.343 1.00 89.44 120 LEU A N 1
ATOM 913 C CA . LEU A 1 120 ? 23.999 0.576 -11.663 1.00 89.44 120 LEU A CA 1
ATOM 914 C C . LEU A 1 120 ? 24.602 1.220 -10.416 1.00 89.44 120 LEU A C 1
ATOM 916 O O . LEU A 1 120 ? 23.885 1.903 -9.680 1.00 89.44 120 LEU A O 1
ATOM 920 N N . ASN A 1 121 ? 25.911 1.067 -10.201 1.00 89.88 121 ASN A N 1
ATOM 921 C CA . ASN A 1 121 ? 26.596 1.888 -9.207 1.00 89.88 121 ASN A CA 1
ATOM 922 C C . ASN A 1 121 ? 26.577 3.335 -9.685 1.00 89.88 121 ASN A C 1
ATOM 924 O O . ASN A 1 121 ? 26.900 3.632 -10.838 1.00 89.88 121 ASN A O 1
ATOM 928 N N . ARG A 1 122 ? 26.209 4.256 -8.796 1.00 91.00 122 ARG A N 1
ATOM 929 C CA . ARG A 1 122 ? 26.158 5.674 -9.148 1.00 91.00 122 ARG A CA 1
ATOM 930 C C . ARG A 1 122 ? 27.533 6.215 -9.542 1.00 91.00 122 ARG A C 1
ATOM 932 O O . ARG A 1 122 ? 27.605 7.066 -10.422 1.00 91.00 122 ARG A O 1
ATOM 939 N N . GLU A 1 123 ? 28.600 5.705 -8.931 1.00 92.75 123 GLU A N 1
ATOM 940 C CA . GLU A 1 123 ? 29.985 6.072 -9.247 1.00 92.75 123 GLU A CA 1
ATOM 941 C C . GLU A 1 123 ? 30.339 5.786 -10.715 1.00 92.75 123 GLU A C 1
ATOM 943 O O . GLU A 1 123 ? 30.819 6.682 -11.409 1.00 92.75 123 GLU A O 1
ATOM 948 N N . ASP A 1 124 ? 29.985 4.604 -11.230 1.00 91.56 124 ASP A N 1
ATOM 949 C CA . ASP A 1 124 ? 30.217 4.230 -12.632 1.00 91.56 124 ASP A CA 1
ATOM 950 C C . ASP A 1 124 ? 29.477 5.176 -13.596 1.00 91.56 124 ASP A C 1
ATOM 952 O O . ASP A 1 124 ? 30.011 5.595 -14.627 1.00 91.56 124 ASP A O 1
ATOM 956 N N . VAL A 1 125 ? 28.250 5.571 -13.237 1.00 93.81 125 VAL A N 1
ATOM 957 C CA . VAL A 1 125 ? 27.435 6.516 -14.019 1.00 93.81 125 VAL A CA 1
ATOM 958 C C . VAL A 1 125 ? 28.004 7.940 -13.959 1.00 93.81 125 VAL A C 1
ATOM 960 O O . VAL A 1 125 ? 27.904 8.678 -14.939 1.00 93.81 125 VAL A O 1
ATOM 963 N N . LEU A 1 126 ? 28.620 8.337 -12.842 1.00 94.88 126 LEU A N 1
ATOM 964 C CA . LEU A 1 126 ? 29.286 9.635 -12.680 1.00 94.88 126 LEU A CA 1
ATOM 965 C C . LEU A 1 126 ? 30.632 9.711 -13.412 1.00 94.88 126 LEU A C 1
ATOM 967 O O . LEU A 1 126 ? 31.020 10.796 -13.851 1.00 94.88 126 LEU A O 1
ATOM 971 N N . ALA A 1 127 ? 31.330 8.583 -13.559 1.00 95.62 127 ALA A N 1
ATOM 972 C CA . ALA A 1 127 ? 32.631 8.509 -14.218 1.00 95.62 127 ALA A CA 1
ATOM 973 C C . ALA A 1 127 ? 32.555 8.750 -15.737 1.00 95.62 127 ALA A C 1
ATOM 975 O O . ALA A 1 127 ? 33.530 9.198 -16.342 1.00 95.62 127 ALA A O 1
ATOM 976 N N . ASN A 1 128 ? 31.406 8.491 -16.369 1.00 93.25 128 ASN A N 1
ATOM 977 C CA . ASN A 1 128 ? 31.210 8.713 -17.800 1.00 93.25 128 ASN A CA 1
ATOM 978 C C . ASN A 1 128 ? 30.597 10.108 -18.075 1.00 93.25 128 ASN A C 1
ATOM 980 O O . ASN A 1 128 ? 29.463 10.364 -17.661 1.00 93.25 128 ASN A O 1
ATOM 984 N N . PRO A 1 129 ? 31.278 11.002 -18.829 1.00 94.50 129 PRO A N 1
ATOM 985 C CA . PRO A 1 129 ? 30.789 12.354 -19.123 1.00 94.50 129 PRO A CA 1
ATOM 986 C C . PRO A 1 129 ? 29.394 12.421 -19.761 1.00 94.50 129 PRO A C 1
ATOM 988 O O . PRO A 1 129 ? 28.663 13.377 -19.512 1.00 94.50 129 PRO A O 1
ATOM 991 N N . LEU A 1 130 ? 29.005 11.414 -20.555 1.00 93.38 130 LEU A N 1
ATOM 992 C CA . LEU A 1 130 ? 27.691 11.362 -21.205 1.00 93.38 130 LEU A CA 1
ATOM 993 C C . LEU A 1 130 ? 26.561 11.075 -20.211 1.00 93.38 130 LEU A C 1
ATOM 995 O O . LEU A 1 130 ? 25.446 11.572 -20.375 1.00 93.38 130 LEU A O 1
ATOM 999 N N . THR A 1 131 ? 26.830 10.271 -19.182 1.00 94.25 131 THR A N 1
ATOM 1000 C CA . THR A 1 131 ? 25.819 9.809 -18.221 1.00 94.25 131 THR A CA 1
ATOM 1001 C C . THR A 1 131 ? 25.848 10.589 -16.908 1.00 94.25 131 THR A C 1
ATOM 1003 O O . THR A 1 131 ? 24.840 10.651 -16.202 1.00 94.25 131 THR A O 1
ATOM 1006 N N . LYS A 1 132 ? 26.962 11.265 -16.612 1.00 94.06 132 LYS A N 1
ATOM 1007 C CA . LYS A 1 132 ? 27.181 12.060 -15.401 1.00 94.06 132 LYS A CA 1
ATOM 1008 C C . LYS A 1 132 ? 26.042 13.046 -15.077 1.00 94.06 132 LYS A C 1
ATOM 1010 O O . LYS A 1 132 ? 25.563 13.005 -13.939 1.00 94.06 132 LYS A O 1
ATOM 1015 N N . PRO A 1 133 ? 25.488 13.840 -16.022 1.00 92.75 133 PRO A N 1
ATOM 1016 C CA . PRO A 1 133 ? 24.392 14.776 -15.718 1.00 92.75 133 PRO A CA 1
ATOM 1017 C C . PRO A 1 133 ? 23.126 14.104 -15.151 1.00 92.75 133 PRO A C 1
ATOM 1019 O O . PRO A 1 133 ? 22.275 14.745 -14.526 1.00 92.75 133 PRO A O 1
ATOM 1022 N N . TYR A 1 134 ? 22.982 12.791 -15.354 1.00 90.50 134 TYR A N 1
ATOM 1023 C CA . TYR A 1 134 ? 21.854 11.988 -14.889 1.00 90.50 134 TYR A CA 1
ATOM 1024 C C . TYR A 1 134 ? 22.115 11.312 -13.540 1.00 90.50 134 TYR A C 1
ATOM 1026 O O . TYR A 1 134 ? 21.223 10.646 -13.028 1.00 90.50 134 TYR A O 1
ATOM 1034 N N . ALA A 1 135 ? 23.276 11.537 -12.926 1.00 92.19 135 ALA A N 1
ATOM 1035 C CA . ALA A 1 135 ? 23.625 11.019 -11.609 1.00 92.19 135 ALA A CA 1
ATOM 1036 C C . ALA A 1 135 ? 24.146 12.100 -10.646 1.00 92.19 135 ALA A C 1
ATOM 1038 O O . ALA A 1 135 ? 24.239 11.833 -9.460 1.00 92.19 135 ALA A O 1
ATOM 1039 N N . GLU A 1 136 ? 24.435 13.328 -11.087 1.00 90.50 136 GLU A N 1
ATOM 1040 C CA . GLU A 1 136 ? 25.023 14.382 -10.227 1.00 90.50 136 GLU A CA 1
ATOM 1041 C C . GLU A 1 136 ? 24.142 14.841 -9.056 1.00 90.50 136 GLU A C 1
ATOM 1043 O O . GLU A 1 136 ? 24.663 15.305 -8.050 1.00 90.50 136 GLU A O 1
ATOM 1048 N N . LYS A 1 137 ? 22.815 14.718 -9.166 1.00 87.38 137 LYS A N 1
ATOM 1049 C CA . LYS A 1 137 ? 21.863 15.204 -8.153 1.00 87.38 137 LYS A CA 1
ATOM 1050 C C . LYS A 1 137 ? 21.157 14.062 -7.427 1.00 87.38 137 LYS A C 1
ATOM 1052 O O . LYS A 1 137 ? 20.608 13.174 -8.093 1.00 87.38 137 LYS A O 1
ATOM 1057 N N . ASP A 1 138 ? 21.134 14.165 -6.100 1.00 87.12 138 ASP A N 1
ATOM 1058 C CA . ASP A 1 138 ? 20.495 13.234 -5.160 1.00 87.12 138 ASP A CA 1
ATOM 1059 C C . ASP A 1 138 ? 18.963 13.295 -5.244 1.00 87.12 138 ASP A C 1
ATOM 1061 O O . ASP A 1 138 ? 18.382 14.321 -5.612 1.00 87.12 138 ASP A O 1
ATOM 1065 N N . GLY A 1 139 ? 18.283 12.196 -4.906 1.00 82.88 139 GLY A N 1
ATOM 1066 C CA . GLY A 1 139 ? 16.821 12.167 -4.745 1.00 82.88 139 GLY A CA 1
ATOM 1067 C C . GLY A 1 139 ? 16.022 12.458 -6.026 1.00 82.88 139 GLY A C 1
ATOM 1068 O O . GLY A 1 139 ? 14.889 12.958 -5.988 1.00 82.88 139 GLY A O 1
ATOM 1069 N N . HIS A 1 140 ? 16.617 12.218 -7.195 1.00 87.12 140 HIS A N 1
ATOM 1070 C CA . HIS A 1 140 ? 15.998 12.473 -8.495 1.00 87.12 140 HIS A CA 1
ATOM 1071 C C . HIS A 1 140 ? 15.426 11.190 -9.113 1.00 87.12 140 HIS A C 1
ATOM 1073 O O . HIS A 1 140 ? 16.182 10.313 -9.529 1.00 87.12 140 HIS A O 1
ATOM 1079 N N . LEU A 1 141 ? 14.100 11.131 -9.267 1.00 89.19 141 LEU A N 1
ATOM 1080 C CA . LEU A 1 141 ? 13.441 10.154 -10.133 1.00 89.19 141 LEU A CA 1
ATOM 1081 C C . LEU A 1 141 ? 13.430 10.691 -11.565 1.00 89.19 141 LEU A C 1
ATOM 1083 O O . LEU A 1 141 ? 13.005 11.820 -11.824 1.00 89.19 141 LEU A O 1
ATOM 1087 N N . ARG A 1 142 ? 13.900 9.878 -12.503 1.00 91.25 142 ARG A N 1
ATOM 1088 C CA . ARG A 1 142 ? 14.016 10.205 -13.924 1.00 91.25 142 ARG A CA 1
ATOM 1089 C C . ARG A 1 142 ? 13.185 9.222 -14.726 1.00 91.25 142 ARG A C 1
ATOM 1091 O O . ARG A 1 142 ? 13.252 8.019 -14.494 1.00 91.25 142 ARG A O 1
ATOM 1098 N N . ALA A 1 143 ? 12.420 9.733 -15.676 1.00 91.25 143 ALA A N 1
ATOM 1099 C CA . ALA A 1 143 ? 11.657 8.919 -16.601 1.00 91.25 143 ALA A CA 1
ATOM 1100 C C . ALA A 1 143 ? 11.846 9.447 -18.022 1.00 91.25 143 ALA A C 1
ATOM 1102 O O . ALA A 1 143 ? 11.671 10.635 -18.286 1.00 91.25 143 ALA A O 1
ATOM 1103 N N . TRP A 1 144 ? 12.200 8.556 -18.935 1.00 92.88 144 TRP A N 1
ATOM 1104 C CA . TRP A 1 144 ? 12.284 8.815 -20.363 1.00 92.88 144 TRP A CA 1
ATOM 1105 C C . TRP A 1 144 ? 11.124 8.110 -21.049 1.00 92.88 144 TRP A C 1
ATOM 1107 O O . TRP A 1 144 ? 10.903 6.913 -20.832 1.00 92.88 144 TRP A O 1
ATOM 1117 N N . PHE A 1 145 ? 10.385 8.857 -21.862 1.00 89.31 145 PHE A N 1
ATOM 1118 C CA . PHE A 1 145 ? 9.175 8.372 -22.511 1.00 89.31 145 PHE A CA 1
ATOM 1119 C C . PHE A 1 145 ? 9.354 8.320 -24.027 1.00 89.31 145 PHE A C 1
ATOM 1121 O O . PHE A 1 145 ? 9.604 9.342 -24.663 1.00 89.31 145 PHE A O 1
ATOM 1128 N N . GLY A 1 146 ? 9.186 7.126 -24.592 1.00 88.44 146 GLY A N 1
ATOM 1129 C CA . GLY A 1 146 ? 8.868 6.917 -26.000 1.00 88.44 146 GLY A CA 1
ATOM 1130 C C . GLY A 1 146 ? 7.388 6.585 -26.180 1.00 88.44 146 GLY A C 1
ATOM 1131 O O . GLY A 1 146 ? 6.633 6.538 -25.208 1.00 88.44 146 GLY A O 1
ATOM 1132 N N . ARG A 1 147 ? 6.975 6.347 -27.431 1.00 87.06 147 ARG A N 1
ATOM 1133 C CA . ARG A 1 147 ? 5.578 6.033 -27.771 1.00 87.06 147 ARG A CA 1
ATOM 1134 C C . ARG A 1 147 ? 5.066 4.801 -27.016 1.00 87.06 147 ARG A C 1
ATOM 1136 O O . ARG A 1 147 ? 4.037 4.881 -26.363 1.00 87.06 147 ARG A O 1
ATOM 1143 N N . ASP A 1 148 ? 5.822 3.712 -27.064 1.00 87.12 148 ASP A N 1
ATOM 1144 C CA . ASP A 1 148 ? 5.471 2.377 -26.559 1.00 87.12 148 ASP A CA 1
ATOM 1145 C C . ASP A 1 148 ? 6.482 1.828 -25.526 1.00 87.12 148 ASP A C 1
ATOM 1147 O O . ASP A 1 148 ? 6.258 0.804 -24.877 1.00 87.12 148 ASP A O 1
ATOM 1151 N N . ARG A 1 149 ? 7.606 2.533 -25.340 1.00 91.69 149 ARG A N 1
ATOM 1152 C CA . ARG A 1 149 ? 8.739 2.162 -24.478 1.00 91.69 149 ARG A CA 1
ATOM 1153 C C . ARG A 1 149 ? 9.030 3.239 -23.447 1.00 91.69 149 ARG A C 1
ATOM 1155 O O . ARG A 1 149 ? 8.853 4.430 -23.706 1.00 91.69 149 ARG A O 1
ATOM 1162 N N . ARG A 1 150 ? 9.522 2.836 -22.275 1.00 92.56 150 ARG A N 1
ATOM 1163 C CA . ARG A 1 150 ? 9.888 3.759 -21.187 1.00 92.56 150 ARG A CA 1
ATOM 1164 C C . ARG A 1 150 ? 11.144 3.299 -20.479 1.00 92.56 150 ARG A C 1
ATOM 1166 O O . ARG A 1 150 ? 11.343 2.103 -20.317 1.00 92.56 150 ARG A O 1
ATOM 1173 N N . VAL A 1 151 ? 11.947 4.239 -20.005 1.00 94.31 151 VAL A N 1
ATOM 1174 C CA . VAL A 1 151 ? 13.037 3.955 -19.066 1.00 94.31 151 VAL A CA 1
ATOM 1175 C C . VAL A 1 151 ? 12.785 4.779 -17.818 1.00 94.31 151 VAL A C 1
ATOM 1177 O O . VAL A 1 151 ? 12.535 5.975 -17.910 1.00 94.31 151 VAL A O 1
ATOM 1180 N N . ILE A 1 152 ? 12.818 4.148 -16.653 1.00 93.00 152 ILE A N 1
ATOM 1181 C CA . ILE A 1 152 ? 12.668 4.805 -15.356 1.00 93.00 152 ILE A CA 1
ATOM 1182 C C . ILE A 1 152 ? 13.942 4.537 -14.570 1.00 93.00 152 ILE A C 1
ATOM 1184 O O . ILE A 1 152 ? 14.381 3.391 -14.494 1.00 93.00 152 ILE A O 1
ATOM 1188 N N . SER A 1 153 ? 14.523 5.584 -13.989 1.00 92.62 153 SER A N 1
ATOM 1189 C CA . SER A 1 153 ? 15.675 5.482 -13.105 1.00 92.62 153 SER A CA 1
ATOM 1190 C C . SER A 1 153 ? 15.470 6.269 -11.822 1.00 92.62 153 SER A C 1
ATOM 1192 O O . SER A 1 153 ? 14.985 7.401 -11.855 1.00 92.62 153 SER A O 1
ATOM 1194 N N . TYR A 1 154 ? 15.848 5.688 -10.690 1.00 90.50 154 TYR A N 1
ATOM 1195 C CA . TYR A 1 154 ? 15.812 6.372 -9.403 1.00 90.50 154 TYR A CA 1
ATOM 1196 C C . TYR A 1 154 ? 16.875 5.836 -8.439 1.00 90.50 154 TYR A C 1
ATOM 1198 O O . TYR A 1 154 ? 17.249 4.662 -8.525 1.00 90.50 154 TYR A O 1
ATOM 1206 N N . PRO A 1 155 ? 17.366 6.682 -7.520 1.00 89.00 155 PRO A N 1
ATOM 1207 C CA . PRO A 1 155 ? 18.332 6.274 -6.516 1.00 89.00 155 PRO A CA 1
ATOM 1208 C C . PRO A 1 155 ? 17.715 5.360 -5.455 1.00 89.00 155 PRO A C 1
ATOM 1210 O O . PRO A 1 155 ? 16.549 5.488 -5.082 1.00 89.00 155 PRO A O 1
ATOM 1213 N N . THR A 1 156 ? 18.539 4.452 -4.950 1.00 84.38 156 THR A N 1
ATOM 1214 C CA . THR A 1 156 ? 18.266 3.540 -3.837 1.00 84.38 156 THR A CA 1
ATOM 1215 C C . THR A 1 156 ? 19.521 3.428 -2.969 1.00 84.38 156 THR A C 1
ATOM 1217 O O . THR A 1 156 ? 20.603 3.831 -3.395 1.00 84.38 156 THR A O 1
ATOM 1220 N N . ASN A 1 157 ? 19.382 2.893 -1.751 1.00 79.81 157 ASN A N 1
ATOM 1221 C CA . ASN A 1 157 ? 20.488 2.700 -0.804 1.00 79.81 157 ASN A CA 1
ATOM 1222 C C . ASN A 1 157 ? 21.318 3.983 -0.593 1.00 79.81 157 ASN A C 1
ATOM 1224 O O . ASN A 1 157 ? 22.498 4.021 -0.936 1.00 79.81 157 ASN A O 1
ATOM 1228 N N . TYR A 1 158 ? 20.693 5.038 -0.056 1.00 81.75 158 TYR A N 1
ATOM 1229 C CA . TYR A 1 158 ? 21.349 6.335 0.195 1.00 81.75 158 TYR A CA 1
ATOM 1230 C C . TYR A 1 158 ? 22.040 6.908 -1.054 1.00 81.75 158 TYR A C 1
ATOM 1232 O O . TYR A 1 158 ? 23.192 7.330 -1.017 1.00 81.75 158 TYR A O 1
ATOM 1240 N N . ASP A 1 159 ? 21.340 6.833 -2.187 1.00 83.69 159 ASP A N 1
ATOM 1241 C CA . ASP A 1 159 ? 21.800 7.283 -3.500 1.00 83.69 159 ASP A CA 1
ATOM 1242 C C . ASP A 1 159 ? 23.095 6.623 -4.015 1.00 83.69 159 ASP A C 1
ATOM 1244 O O . ASP A 1 159 ? 23.702 7.137 -4.949 1.00 83.69 159 ASP A O 1
ATOM 1248 N N . THR A 1 160 ? 23.523 5.478 -3.481 1.00 86.88 160 THR A N 1
ATOM 1249 C CA . THR A 1 160 ? 24.713 4.762 -3.991 1.00 86.88 160 THR A CA 1
ATOM 1250 C C . THR A 1 160 ? 24.409 3.896 -5.215 1.00 86.88 160 THR A C 1
ATOM 1252 O O . THR A 1 160 ? 25.263 3.729 -6.089 1.00 86.88 160 THR A O 1
ATOM 1255 N N . LEU A 1 161 ? 23.176 3.392 -5.323 1.00 87.69 161 LEU A N 1
ATOM 1256 C CA . LEU A 1 161 ? 22.717 2.544 -6.422 1.00 87.69 161 LEU A CA 1
ATOM 1257 C C . LEU A 1 161 ? 21.586 3.219 -7.193 1.00 87.69 161 LEU A C 1
ATOM 1259 O O . LEU A 1 161 ? 20.636 3.731 -6.602 1.00 87.69 161 LEU A O 1
ATOM 1263 N N . LEU A 1 162 ? 21.641 3.162 -8.521 1.00 89.88 162 LEU A N 1
ATOM 1264 C CA . LEU A 1 162 ? 20.574 3.620 -9.404 1.00 89.88 162 LEU A CA 1
ATOM 1265 C C . LEU A 1 162 ? 19.794 2.415 -9.926 1.00 89.88 162 LEU A C 1
ATOM 1267 O O . LEU A 1 162 ? 20.322 1.603 -10.683 1.00 89.88 162 LEU A O 1
ATOM 1271 N N . ASN A 1 163 ? 18.525 2.309 -9.542 1.00 89.56 163 ASN A N 1
ATOM 1272 C CA . ASN A 1 163 ? 17.616 1.309 -10.086 1.00 89.56 163 ASN A CA 1
ATOM 1273 C C . ASN A 1 163 ? 17.142 1.734 -11.470 1.00 89.56 163 ASN A C 1
ATOM 1275 O O . ASN A 1 163 ? 16.690 2.865 -11.627 1.00 89.56 163 ASN A O 1
ATOM 1279 N N . PHE A 1 164 ? 17.172 0.817 -12.434 1.00 91.75 164 PHE A N 1
ATOM 1280 C CA . PHE A 1 164 ? 16.611 0.999 -13.766 1.00 91.75 164 PHE A CA 1
ATOM 1281 C C . PHE A 1 164 ? 15.466 0.022 -14.020 1.00 91.75 164 PHE A C 1
ATOM 1283 O O . PHE A 1 164 ? 15.559 -1.170 -13.734 1.00 91.75 164 PHE A O 1
ATOM 1290 N N . ALA A 1 165 ? 14.392 0.536 -14.613 1.00 91.25 165 ALA A N 1
ATOM 1291 C CA . ALA A 1 165 ? 13.328 -0.249 -15.218 1.00 91.25 165 ALA A CA 1
ATOM 1292 C C . ALA A 1 165 ? 13.139 0.216 -16.666 1.00 91.25 165 ALA A C 1
ATOM 1294 O O . ALA A 1 165 ? 12.684 1.334 -16.904 1.00 91.25 165 ALA A O 1
ATOM 1295 N N . ALA A 1 166 ? 13.497 -0.632 -17.626 1.00 93.56 166 ALA A N 1
ATOM 1296 C CA . ALA A 1 166 ? 13.369 -0.370 -19.055 1.00 93.56 166 ALA A CA 1
ATOM 1297 C C . ALA A 1 166 ? 12.210 -1.203 -19.622 1.00 93.56 166 ALA A C 1
ATOM 1299 O O . ALA A 1 166 ? 12.349 -2.404 -19.846 1.00 93.56 166 ALA A O 1
ATOM 1300 N N . LEU A 1 167 ? 11.047 -0.564 -19.768 1.00 93.25 167 LEU A N 1
ATOM 1301 C CA . LEU A 1 167 ? 9.784 -1.148 -20.208 1.00 93.25 167 LEU A CA 1
ATOM 1302 C C . LEU A 1 167 ? 9.655 -1.127 -21.733 1.00 93.25 167 LEU A C 1
ATOM 1304 O O . LEU A 1 167 ? 9.892 -0.089 -22.362 1.00 93.25 167 LEU A O 1
ATOM 1308 N N . PHE A 1 168 ? 9.188 -2.234 -22.303 1.00 92.31 168 PHE A N 1
ATOM 1309 C CA . PHE A 1 168 ? 9.020 -2.420 -23.740 1.00 92.31 168 PHE A CA 1
ATOM 1310 C C . PHE A 1 168 ? 7.836 -3.346 -24.070 1.00 92.31 168 PHE A C 1
ATOM 1312 O O . PHE A 1 168 ? 7.458 -4.169 -23.227 1.00 92.31 168 PHE A O 1
ATOM 1319 N N . PRO A 1 169 ? 7.243 -3.229 -25.275 1.00 91.06 169 PRO A N 1
ATOM 1320 C CA . PRO A 1 169 ? 6.252 -4.184 -25.762 1.00 91.06 169 PRO A CA 1
ATOM 1321 C C . PRO A 1 169 ? 6.856 -5.577 -25.869 1.00 91.06 169 PRO A C 1
ATOM 1323 O O . PRO A 1 169 ? 7.950 -5.739 -26.407 1.00 91.06 169 PRO A O 1
ATOM 1326 N N . ASP A 1 170 ? 6.135 -6.574 -25.378 1.00 85.38 170 ASP A N 1
ATOM 1327 C CA . ASP A 1 170 ? 6.588 -7.954 -25.374 1.00 85.38 170 ASP A CA 1
ATOM 1328 C C . ASP A 1 170 ? 5.603 -8.843 -26.128 1.00 85.38 170 ASP A C 1
ATOM 1330 O O . ASP A 1 170 ? 4.525 -9.161 -25.630 1.00 85.38 170 ASP A O 1
ATOM 1334 N N . SER A 1 171 ? 5.991 -9.233 -27.341 1.00 73.88 171 SER A N 1
ATOM 1335 C CA . SER A 1 171 ? 5.231 -10.138 -28.202 1.00 73.88 171 SER A CA 1
ATOM 1336 C C . SER A 1 171 ? 5.658 -11.602 -28.071 1.00 73.88 171 SER A C 1
ATOM 1338 O O . SER A 1 171 ? 5.190 -12.437 -28.845 1.00 73.88 171 SER A O 1
ATOM 1340 N N . ARG A 1 172 ? 6.557 -11.940 -27.136 1.00 71.06 172 ARG A N 1
ATOM 1341 C CA . ARG A 1 172 ? 7.001 -13.326 -26.947 1.00 71.06 172 ARG A CA 1
ATOM 1342 C C . ARG A 1 172 ? 5.854 -14.183 -26.425 1.00 71.06 172 ARG A C 1
ATOM 1344 O O . ARG A 1 172 ? 5.133 -13.794 -25.502 1.00 71.06 172 ARG A O 1
ATOM 1351 N N . GLU A 1 173 ? 5.714 -15.372 -27.003 1.00 64.62 173 GLU A N 1
ATOM 1352 C CA . GLU A 1 173 ? 4.710 -16.337 -26.567 1.00 64.62 173 GLU A CA 1
ATOM 1353 C C . GLU A 1 173 ? 4.928 -16.730 -25.099 1.00 64.62 173 GLU A C 1
ATOM 1355 O O . GLU A 1 173 ? 6.050 -16.789 -24.591 1.00 64.62 173 GLU A O 1
ATOM 1360 N N . LEU A 1 174 ? 3.827 -16.975 -24.389 1.00 63.00 174 LEU A N 1
ATOM 1361 C CA . LEU A 1 174 ? 3.872 -17.564 -23.055 1.00 63.00 174 LEU A CA 1
ATOM 1362 C C . LEU A 1 174 ? 4.500 -18.954 -23.168 1.00 63.00 174 LEU A C 1
ATOM 1364 O O . LEU A 1 174 ? 3.973 -19.803 -23.885 1.00 63.00 174 LEU A O 1
ATOM 1368 N N . THR A 1 175 ? 5.585 -19.217 -22.438 1.00 64.12 175 THR A N 1
ATOM 1369 C CA . THR A 1 175 ? 6.036 -20.605 -22.293 1.00 64.12 175 THR A CA 1
ATOM 1370 C C . THR A 1 175 ? 4.951 -21.420 -21.585 1.00 64.12 175 THR A C 1
ATOM 1372 O O . THR A 1 175 ? 4.155 -20.877 -20.812 1.00 64.12 175 THR A O 1
ATOM 1375 N N . GLU A 1 176 ? 4.912 -22.739 -21.804 1.00 54.12 176 GLU A N 1
ATOM 1376 C CA . GLU A 1 176 ? 3.938 -23.603 -21.123 1.00 54.12 176 GLU A CA 1
ATOM 1377 C C . GLU A 1 176 ? 3.990 -23.474 -19.589 1.00 54.12 176 GLU A C 1
ATOM 1379 O O . GLU A 1 176 ? 2.955 -23.573 -18.928 1.00 54.12 176 GLU A O 1
ATOM 1384 N N . GLU A 1 177 ? 5.175 -23.255 -19.010 1.00 57.66 177 GLU A N 1
ATOM 1385 C CA . GLU A 1 177 ? 5.350 -23.084 -17.563 1.00 57.66 177 GLU A CA 1
ATOM 1386 C C . GLU A 1 177 ? 4.771 -21.753 -17.067 1.00 57.66 177 GLU A C 1
ATOM 1388 O O . GLU A 1 177 ? 4.083 -21.722 -16.044 1.00 57.66 177 GLU A O 1
ATOM 1393 N N . GLU A 1 178 ? 4.975 -20.664 -17.809 1.00 60.56 178 GLU A N 1
ATOM 1394 C CA . GLU A 1 178 ? 4.419 -19.348 -17.482 1.00 60.56 178 GLU A CA 1
ATOM 1395 C C . GLU A 1 178 ? 2.900 -19.308 -17.679 1.00 60.56 178 GLU A C 1
ATOM 1397 O O . GLU A 1 178 ? 2.185 -18.791 -16.821 1.00 60.56 178 GLU A O 1
ATOM 1402 N N . GLY A 1 179 ? 2.388 -19.938 -18.743 1.00 52.25 179 GLY A N 1
ATOM 1403 C CA . GLY A 1 179 ? 0.950 -20.094 -18.981 1.00 52.25 179 GLY A CA 1
ATOM 1404 C C . GLY A 1 179 ? 0.246 -20.936 -17.909 1.00 52.25 179 GLY A C 1
ATOM 1405 O O . GLY A 1 179 ? -0.926 -20.716 -17.607 1.00 52.25 179 GLY A O 1
ATOM 1406 N N . LYS A 1 180 ? 0.968 -21.864 -17.265 1.00 51.06 180 LYS A N 1
ATOM 1407 C CA . LYS A 1 180 ? 0.479 -22.663 -16.125 1.00 51.06 180 LYS A CA 1
ATOM 1408 C C . LYS A 1 180 ? 0.691 -21.973 -14.766 1.00 51.06 180 LYS A C 1
ATOM 1410 O O . LYS A 1 180 ? 0.372 -22.575 -13.739 1.00 51.06 180 LYS A O 1
ATOM 1415 N N . GLY A 1 181 ? 1.229 -20.746 -14.729 1.00 51.44 181 GLY A N 1
ATOM 1416 C CA . GLY A 1 181 ? 1.572 -20.034 -13.489 1.00 51.44 181 GLY A CA 1
ATOM 1417 C C . GLY A 1 181 ? 2.664 -20.728 -12.662 1.00 51.44 181 GLY A C 1
ATOM 1418 O O . GLY A 1 181 ? 2.786 -20.481 -11.466 1.00 51.44 181 GLY A O 1
ATOM 1419 N N . LYS A 1 182 ? 3.432 -21.629 -13.288 1.00 42.56 182 LYS A N 1
ATOM 1420 C CA . LYS A 1 182 ? 4.510 -22.430 -12.697 1.00 42.56 182 LYS A CA 1
ATOM 1421 C C . LYS A 1 182 ? 5.884 -21.944 -13.164 1.00 42.56 182 LYS A C 1
ATOM 1423 O O . LYS A 1 182 ? 6.788 -22.752 -13.347 1.00 42.56 182 LYS A O 1
ATOM 1428 N N . GLY A 1 183 ? 6.065 -20.634 -13.334 1.00 45.03 183 GLY A N 1
ATOM 1429 C CA . GLY A 1 183 ? 7.415 -20.087 -13.430 1.00 45.03 183 GLY A CA 1
ATOM 1430 C C . GLY A 1 183 ? 8.168 -20.478 -12.160 1.00 45.03 183 GLY A C 1
ATOM 1431 O O . GLY A 1 183 ? 7.698 -20.181 -11.056 1.00 45.03 183 GLY A O 1
ATOM 1432 N N . LYS A 1 184 ? 9.291 -21.203 -12.287 1.00 35.44 184 LYS A N 1
ATOM 1433 C CA . LYS A 1 184 ? 10.201 -21.438 -11.156 1.00 35.44 184 LYS A CA 1
ATOM 1434 C C . LYS A 1 184 ? 10.388 -20.105 -10.439 1.00 35.44 184 LYS A C 1
ATOM 1436 O O . LYS A 1 184 ? 10.534 -19.080 -11.096 1.00 35.44 184 LYS A O 1
ATOM 1441 N N . GLY A 1 185 ? 10.380 -20.114 -9.109 1.00 34.47 185 GLY A N 1
ATOM 1442 C CA . GLY A 1 185 ? 10.484 -18.920 -8.260 1.00 34.47 185 GLY A CA 1
ATOM 1443 C C . GLY A 1 185 ? 11.778 -18.100 -8.406 1.00 34.47 185 GLY A C 1
ATOM 1444 O O . GLY A 1 185 ? 12.122 -17.395 -7.469 1.00 34.47 185 GLY A O 1
ATOM 1445 N N . GLY A 1 186 ? 12.485 -18.195 -9.536 1.00 35.53 186 GLY A N 1
ATOM 1446 C CA . GLY A 1 186 ? 13.492 -17.270 -10.036 1.00 35.53 186 GLY A CA 1
ATOM 1447 C C . GLY A 1 186 ? 12.889 -16.370 -11.118 1.00 35.53 186 GLY A C 1
ATOM 1448 O O . GLY A 1 186 ? 12.954 -16.659 -12.303 1.00 35.53 186 GLY A O 1
ATOM 1449 N N . TRP A 1 187 ? 12.209 -15.317 -10.680 1.00 45.44 187 TRP A N 1
ATOM 1450 C CA . TRP A 1 187 ? 12.441 -13.933 -11.094 1.00 45.44 187 TRP A CA 1
ATOM 1451 C C . TRP A 1 187 ? 13.026 -13.704 -12.525 1.00 45.44 187 TRP A C 1
ATOM 1453 O O . TRP A 1 187 ? 14.137 -13.205 -12.677 1.00 45.44 187 TRP A O 1
ATOM 1463 N N . GLY A 1 188 ? 12.230 -13.989 -13.570 1.00 51.66 188 GLY A N 1
ATOM 1464 C CA . GLY A 1 188 ? 12.368 -13.455 -14.941 1.00 51.66 188 GLY A CA 1
ATOM 1465 C C . GLY A 1 188 ? 12.960 -14.392 -16.010 1.00 51.66 188 GLY A C 1
ATOM 1466 O O . GLY A 1 188 ? 13.851 -15.192 -15.741 1.00 51.66 188 GLY A O 1
ATOM 1467 N N . THR A 1 189 ? 12.490 -14.279 -17.260 1.00 56.78 189 THR A N 1
ATOM 1468 C CA . THR A 1 189 ? 13.162 -14.883 -18.427 1.00 56.78 189 THR A CA 1
ATOM 1469 C C . THR A 1 189 ? 14.497 -14.182 -18.672 1.00 56.78 189 THR A C 1
ATOM 1471 O O . THR A 1 189 ? 14.615 -12.965 -18.523 1.00 56.78 189 THR A O 1
ATOM 1474 N N . LYS A 1 190 ? 15.517 -14.946 -19.061 1.00 65.38 190 LYS A N 1
ATOM 1475 C CA . LYS A 1 190 ? 16.852 -14.427 -19.375 1.00 65.38 190 LYS A CA 1
ATOM 1476 C C . LYS A 1 190 ? 16.819 -13.612 -20.675 1.00 65.38 190 LYS A C 1
ATOM 1478 O O . LYS A 1 190 ? 16.447 -14.146 -21.715 1.00 65.38 190 LYS A O 1
ATOM 1483 N N . GLY A 1 191 ? 17.208 -12.341 -20.612 1.00 68.00 191 GLY A N 1
ATOM 1484 C CA . GLY A 1 191 ? 17.383 -11.445 -21.757 1.00 68.00 191 GLY A CA 1
ATOM 1485 C C . GLY A 1 191 ? 18.838 -11.044 -21.964 1.00 68.00 191 GLY A C 1
ATOM 1486 O O . GLY A 1 191 ? 19.611 -11.035 -21.008 1.00 68.00 191 GLY A O 1
ATOM 1487 N N . SER A 1 192 ? 19.223 -10.675 -23.186 1.00 80.50 192 SER A N 1
ATOM 1488 C CA . SER A 1 192 ? 20.587 -10.198 -23.450 1.00 80.50 192 SER A CA 1
ATOM 1489 C C . SER A 1 192 ? 20.684 -8.671 -23.441 1.00 80.50 192 SER A C 1
ATOM 1491 O O . SER A 1 192 ? 19.711 -7.952 -23.696 1.00 80.50 192 SER A O 1
ATOM 1493 N N . ARG A 1 193 ? 21.884 -8.155 -23.157 1.00 84.25 193 ARG A N 1
ATOM 1494 C CA . ARG A 1 193 ? 22.185 -6.720 -23.255 1.00 84.25 193 ARG A CA 1
ATOM 1495 C C . ARG A 1 193 ? 22.048 -6.225 -24.697 1.00 84.25 193 ARG A C 1
ATOM 1497 O O . ARG A 1 193 ? 21.613 -5.101 -24.927 1.00 84.25 193 ARG A O 1
ATOM 1504 N N . GLU A 1 194 ? 22.400 -7.053 -25.673 1.00 86.94 194 GLU A N 1
ATOM 1505 C CA . GLU A 1 194 ? 22.313 -6.734 -27.099 1.00 86.94 194 GLU A CA 1
ATOM 1506 C C . GLU A 1 194 ? 20.856 -6.531 -27.525 1.00 86.94 194 GLU A C 1
ATOM 1508 O O . GLU A 1 194 ? 20.558 -5.603 -28.277 1.00 86.94 194 GLU A O 1
ATOM 1513 N N . GLU A 1 195 ? 19.940 -7.361 -27.014 1.00 87.88 195 GLU A N 1
ATOM 1514 C CA . GLU A 1 195 ? 18.501 -7.201 -27.223 1.00 87.88 195 GLU A CA 1
ATOM 1515 C C . GLU A 1 195 ? 17.999 -5.904 -26.581 1.00 87.88 195 GLU A C 1
ATOM 1517 O O . GLU A 1 195 ? 17.332 -5.119 -27.254 1.00 87.88 195 GLU A O 1
ATOM 1522 N N . LEU A 1 196 ? 18.395 -5.620 -25.331 1.00 90.31 196 LEU A N 1
ATOM 1523 C CA . LEU A 1 196 ? 18.080 -4.352 -24.667 1.00 90.31 196 LEU A CA 1
ATOM 1524 C C . LEU A 1 196 ? 18.529 -3.156 -25.525 1.00 90.31 196 LEU A C 1
ATOM 1526 O O . LEU A 1 196 ? 17.738 -2.261 -25.808 1.00 90.31 196 LEU A O 1
ATOM 1530 N N . LEU A 1 197 ? 19.773 -3.139 -26.000 1.00 92.06 197 LEU A N 1
ATOM 1531 C CA . LEU A 1 197 ? 20.281 -2.034 -26.817 1.00 92.06 197 LEU A CA 1
ATOM 1532 C C . LEU A 1 197 ? 19.585 -1.923 -28.178 1.00 92.06 197 LEU A C 1
ATOM 1534 O O . LEU A 1 197 ? 19.394 -0.806 -28.658 1.00 92.06 197 LEU A O 1
ATOM 1538 N N . ARG A 1 198 ? 19.161 -3.046 -28.771 1.00 92.50 198 ARG A N 1
ATOM 1539 C CA . ARG A 1 198 ? 18.363 -3.071 -30.006 1.00 92.50 198 ARG A CA 1
ATOM 1540 C C . ARG A 1 198 ? 16.963 -2.497 -29.786 1.00 92.50 198 ARG A C 1
ATOM 1542 O O . ARG A 1 198 ? 16.491 -1.698 -30.589 1.00 92.50 198 ARG A O 1
ATOM 1549 N N . ILE A 1 199 ? 16.314 -2.840 -28.671 1.00 93.00 199 ILE A N 1
ATOM 1550 C CA . ILE A 1 199 ? 15.013 -2.276 -28.272 1.00 93.00 199 ILE A CA 1
ATOM 1551 C C . ILE A 1 199 ? 15.103 -0.750 -28.114 1.00 93.00 199 ILE A C 1
ATOM 1553 O O . ILE A 1 199 ? 14.125 -0.049 -28.350 1.00 93.00 199 ILE A O 1
ATOM 1557 N N . TYR A 1 200 ? 16.260 -0.188 -27.773 1.00 94.69 200 TYR A N 1
ATOM 1558 C CA . TYR A 1 200 ? 16.415 1.258 -27.581 1.00 94.69 200 TYR A CA 1
ATOM 1559 C C . TYR A 1 200 ? 17.338 1.925 -28.616 1.00 94.69 200 TYR A C 1
ATOM 1561 O O . TYR A 1 200 ? 17.855 3.007 -28.358 1.00 94.69 200 TYR A O 1
ATOM 1569 N N . GLU A 1 201 ? 17.531 1.335 -29.803 1.00 92.75 201 GLU A N 1
ATOM 1570 C CA . GLU A 1 201 ? 18.484 1.826 -30.818 1.00 92.75 201 GLU A CA 1
ATOM 1571 C C . GLU A 1 201 ? 18.221 3.279 -31.261 1.00 92.75 201 GLU A C 1
ATOM 1573 O O . GLU A 1 201 ? 19.161 4.056 -31.422 1.00 92.75 201 GLU A O 1
ATOM 1578 N N . GLY A 1 202 ? 16.947 3.669 -31.381 1.00 91.00 202 GLY A N 1
ATOM 1579 C CA . GLY A 1 202 ? 16.527 5.021 -31.773 1.00 91.00 202 GLY A CA 1
ATOM 1580 C C . GLY A 1 202 ? 16.496 6.056 -30.643 1.00 91.00 202 GLY A C 1
ATOM 1581 O O . GLY A 1 202 ? 16.009 7.164 -30.853 1.00 91.00 202 GLY A O 1
ATOM 1582 N N . TRP A 1 203 ? 16.942 5.703 -29.435 1.00 94.50 203 TRP A N 1
ATOM 1583 C CA . TRP A 1 203 ? 16.967 6.621 -28.295 1.00 94.50 203 TRP A CA 1
ATOM 1584 C C . TRP A 1 203 ? 18.296 7.377 -28.229 1.00 94.50 203 TRP A C 1
ATOM 1586 O O . TRP A 1 203 ? 19.313 6.939 -28.765 1.00 94.50 203 TRP A O 1
ATOM 1596 N N . GLY A 1 204 ? 18.289 8.526 -27.559 1.00 93.06 204 GLY A N 1
ATOM 1597 C CA . GLY A 1 204 ? 19.448 9.396 -27.427 1.00 93.06 204 GLY A CA 1
ATOM 1598 C C . GLY A 1 204 ? 20.640 8.712 -26.764 1.00 93.06 204 GLY A C 1
ATOM 1599 O O . GLY A 1 204 ? 20.495 7.851 -25.887 1.00 93.06 204 GLY A O 1
ATOM 1600 N N . GLU A 1 205 ? 21.831 9.144 -27.172 1.00 93.50 205 GLU A N 1
ATOM 1601 C CA . GLU A 1 205 ? 23.110 8.577 -26.744 1.00 93.50 205 GLU A CA 1
ATOM 1602 C C . GLU A 1 205 ? 23.256 8.465 -25.214 1.00 93.50 205 GLU A C 1
ATOM 1604 O O . GLU A 1 205 ? 23.654 7.393 -24.757 1.00 93.50 205 GLU A O 1
ATOM 1609 N N . PRO A 1 206 ? 22.852 9.455 -24.385 1.00 92.00 206 PRO A N 1
ATOM 1610 C CA . PRO A 1 206 ? 23.006 9.329 -22.937 1.00 92.00 206 PRO A CA 1
ATOM 1611 C C . PRO A 1 206 ? 22.191 8.189 -22.314 1.00 92.00 206 PRO A C 1
ATOM 1613 O O . PRO A 1 206 ? 22.677 7.495 -21.421 1.00 92.00 206 PRO A O 1
ATOM 1616 N N . VAL A 1 207 ? 20.957 7.963 -22.785 1.00 93.12 207 VAL A N 1
ATOM 1617 C CA . VAL A 1 207 ? 20.111 6.867 -22.279 1.00 93.12 207 VAL A CA 1
ATOM 1618 C C . VAL A 1 207 ? 20.705 5.535 -22.711 1.00 93.12 207 VAL A C 1
ATOM 1620 O O . VAL A 1 207 ? 20.880 4.645 -21.883 1.00 93.12 207 VAL A O 1
ATOM 1623 N N . ARG A 1 208 ? 21.080 5.413 -23.988 1.00 94.75 208 ARG A N 1
ATOM 1624 C CA . ARG A 1 208 ? 21.707 4.197 -24.517 1.00 94.75 208 ARG A CA 1
ATOM 1625 C C . ARG A 1 208 ? 23.029 3.877 -23.819 1.00 94.75 208 ARG A C 1
ATOM 1627 O O . ARG A 1 208 ? 23.281 2.706 -23.558 1.00 94.75 208 ARG A O 1
ATOM 1634 N N . ALA A 1 209 ? 23.827 4.885 -23.463 1.00 94.06 209 ALA A N 1
ATOM 1635 C CA . ALA A 1 209 ? 25.056 4.711 -22.694 1.00 94.06 209 ALA A CA 1
ATOM 1636 C C . ALA A 1 209 ? 24.779 4.126 -21.298 1.00 94.06 209 ALA A C 1
ATOM 1638 O O . ALA A 1 209 ? 25.452 3.179 -20.901 1.00 94.06 209 ALA A O 1
ATOM 1639 N N . MET A 1 210 ? 23.746 4.603 -20.592 1.00 94.12 210 MET A N 1
ATOM 1640 C CA . MET A 1 210 ? 23.331 4.010 -19.310 1.00 94.12 210 MET A CA 1
ATOM 1641 C C . MET A 1 210 ? 22.790 2.583 -19.476 1.00 94.12 210 MET A C 1
ATOM 1643 O O . MET A 1 210 ? 23.146 1.703 -18.700 1.00 94.12 210 MET A O 1
ATOM 1647 N N . LEU A 1 211 ? 21.979 2.308 -20.503 1.00 93.19 211 LEU A N 1
ATOM 1648 C CA . LEU A 1 211 ? 21.509 0.941 -20.783 1.00 93.19 211 LEU A CA 1
ATOM 1649 C C . LEU A 1 211 ? 22.672 -0.001 -21.135 1.00 93.19 211 LEU A C 1
ATOM 1651 O O . LEU A 1 211 ? 22.657 -1.172 -20.770 1.00 93.19 211 LEU A O 1
ATOM 1655 N N . ALA A 1 212 ? 23.705 0.511 -21.807 1.00 92.19 212 ALA A N 1
ATOM 1656 C CA . ALA A 1 212 ? 24.921 -0.228 -22.119 1.00 92.19 212 ALA A CA 1
ATOM 1657 C C . ALA A 1 212 ? 25.779 -0.508 -20.874 1.00 92.19 212 ALA A C 1
ATOM 1659 O O . ALA A 1 212 ? 26.609 -1.406 -20.906 1.00 92.19 212 ALA A O 1
ATOM 1660 N N . MET A 1 213 ? 25.598 0.205 -19.766 1.00 90.94 213 MET A N 1
ATOM 1661 C CA . MET A 1 213 ? 26.297 -0.128 -18.521 1.00 90.94 213 MET A CA 1
ATOM 1662 C C . MET A 1 213 ? 25.724 -1.381 -17.844 1.00 90.94 213 MET A C 1
ATOM 1664 O O . MET A 1 213 ? 26.409 -1.966 -17.009 1.00 90.94 213 MET A O 1
ATOM 1668 N N . ALA A 1 214 ? 24.516 -1.822 -18.219 1.00 86.19 214 ALA A N 1
ATOM 1669 C CA . ALA A 1 214 ? 23.892 -3.018 -17.667 1.00 86.19 214 ALA A CA 1
ATOM 1670 C C . ALA A 1 214 ? 24.715 -4.272 -18.009 1.00 86.19 214 ALA A C 1
ATOM 1672 O O . ALA A 1 214 ? 24.820 -4.669 -19.170 1.00 86.19 214 ALA A O 1
ATOM 1673 N N . ASN A 1 215 ? 25.309 -4.892 -16.993 1.00 71.94 215 ASN A N 1
ATOM 1674 C CA . ASN A 1 215 ? 26.132 -6.093 -17.118 1.00 71.94 215 ASN A CA 1
ATOM 1675 C C . ASN A 1 215 ? 25.765 -7.131 -16.040 1.00 71.94 215 ASN A C 1
ATOM 1677 O O . ASN A 1 215 ? 24.833 -6.938 -15.264 1.00 71.94 215 ASN A O 1
ATOM 1681 N N . GLU A 1 216 ? 26.496 -8.244 -15.981 1.00 59.91 216 GLU A N 1
ATOM 1682 C CA . GLU A 1 216 ? 26.270 -9.293 -14.977 1.00 59.91 216 GLU A CA 1
ATOM 1683 C C . GLU A 1 216 ? 26.376 -8.804 -13.528 1.00 59.91 216 GLU A C 1
ATOM 1685 O O . GLU A 1 216 ? 25.599 -9.223 -12.672 1.00 59.91 216 GLU A O 1
ATOM 1690 N N . ALA A 1 217 ? 27.312 -7.897 -13.238 1.00 58.44 217 ALA A N 1
ATOM 1691 C CA . ALA A 1 217 ? 27.449 -7.297 -11.915 1.00 58.44 217 ALA A CA 1
ATOM 1692 C C . ALA A 1 217 ? 26.263 -6.373 -11.588 1.00 58.44 217 ALA A C 1
ATOM 1694 O O . ALA A 1 217 ? 25.846 -6.310 -10.437 1.00 58.44 217 ALA A O 1
ATOM 1695 N N . SER A 1 218 ? 25.655 -5.741 -12.597 1.00 57.97 218 SER A N 1
ATOM 1696 C CA . SER A 1 218 ? 24.436 -4.924 -12.467 1.00 57.97 218 SER A CA 1
ATOM 1697 C C . SER A 1 218 ? 23.178 -5.726 -12.102 1.00 57.97 218 SER A C 1
ATOM 1699 O O . SER A 1 218 ? 22.158 -5.147 -11.720 1.00 57.97 218 SER A O 1
ATOM 1701 N N . LEU A 1 219 ? 23.222 -7.052 -12.253 1.00 52.75 219 LEU A N 1
ATOM 1702 C CA . LEU A 1 219 ? 22.125 -7.971 -11.929 1.00 52.75 219 LEU A CA 1
ATOM 1703 C C . LEU A 1 219 ? 22.275 -8.628 -10.563 1.00 52.75 219 LEU A C 1
ATOM 1705 O O . LEU A 1 219 ? 21.291 -9.100 -9.995 1.00 52.75 219 LEU A O 1
ATOM 1709 N N . LYS A 1 220 ? 23.496 -8.653 -10.026 1.00 48.44 220 LYS A N 1
ATOM 1710 C CA . LYS A 1 220 ? 23.766 -9.125 -8.674 1.00 48.44 220 LYS A CA 1
ATOM 1711 C C . LYS A 1 220 ? 23.378 -8.023 -7.699 1.00 48.44 220 LYS A C 1
ATOM 1713 O O . LYS A 1 220 ? 24.200 -7.200 -7.308 1.00 48.44 220 LYS A O 1
ATOM 1718 N N . ALA A 1 221 ? 22.120 -8.017 -7.261 1.00 42.25 221 ALA A N 1
ATOM 1719 C CA . ALA A 1 221 ? 21.860 -7.474 -5.935 1.00 42.25 221 ALA A CA 1
ATOM 1720 C C . ALA A 1 221 ? 22.749 -8.261 -4.938 1.00 42.25 221 ALA A C 1
ATOM 1722 O O . ALA A 1 221 ? 22.834 -9.482 -5.088 1.00 42.25 221 ALA A O 1
ATOM 1723 N N . PRO A 1 222 ? 23.423 -7.620 -3.962 1.00 35.31 222 PRO A N 1
ATOM 1724 C CA . PRO A 1 222 ? 24.547 -8.226 -3.234 1.00 35.31 222 PRO A CA 1
ATOM 1725 C C . PRO A 1 222 ? 24.290 -9.554 -2.498 1.00 35.31 222 PRO A C 1
ATOM 1727 O O . PRO A 1 222 ? 25.258 -10.186 -2.099 1.00 35.31 222 PRO A O 1
ATOM 1730 N N . ASP A 1 223 ? 23.043 -10.013 -2.349 1.00 37.00 223 ASP A N 1
ATOM 1731 C CA . ASP A 1 223 ? 22.697 -11.160 -1.496 1.00 37.00 223 ASP A CA 1
ATOM 1732 C C . ASP A 1 223 ? 21.753 -12.196 -2.135 1.00 37.00 223 ASP A C 1
ATOM 1734 O O . ASP A 1 223 ? 21.252 -13.085 -1.442 1.00 37.00 223 ASP A O 1
ATOM 1738 N N . GLU A 1 224 ? 21.494 -12.141 -3.446 1.00 42.78 224 GLU A N 1
ATOM 1739 C CA . GLU A 1 224 ? 20.833 -13.278 -4.096 1.00 42.78 224 GLU A CA 1
ATOM 1740 C C . GLU A 1 224 ? 21.873 -14.338 -4.456 1.00 42.78 224 GLU A C 1
ATOM 1742 O O . GLU A 1 224 ? 22.809 -14.090 -5.221 1.00 42.78 224 GLU A O 1
ATOM 1747 N N . GLY A 1 225 ? 21.689 -15.538 -3.896 1.00 37.22 225 GLY A N 1
ATOM 1748 C CA . GLY A 1 225 ? 22.392 -16.768 -4.254 1.00 37.22 225 GLY A CA 1
ATOM 1749 C C . GLY A 1 225 ? 22.111 -17.183 -5.698 1.00 37.22 225 GLY A C 1
ATOM 1750 O O . GLY A 1 225 ? 21.498 -18.219 -5.948 1.00 37.22 225 GLY A O 1
ATOM 1751 N N . SER A 1 226 ? 22.555 -16.355 -6.642 1.00 38.91 226 SER A N 1
ATOM 1752 C CA . SER A 1 226 ? 22.628 -16.671 -8.058 1.00 38.91 226 SER A CA 1
ATOM 1753 C C . SER A 1 226 ? 23.519 -17.897 -8.215 1.00 38.91 226 SER A C 1
ATOM 1755 O O . SER A 1 226 ? 24.669 -17.948 -7.770 1.00 38.91 226 SER A O 1
ATOM 1757 N N . SER A 1 227 ? 22.932 -18.934 -8.800 1.00 35.28 227 SER A N 1
ATOM 1758 C CA . SER A 1 227 ? 23.653 -20.114 -9.248 1.00 35.28 227 SER A CA 1
ATOM 1759 C C . SER A 1 227 ? 24.821 -19.671 -10.135 1.00 35.28 227 SER A C 1
ATOM 1761 O O . SER A 1 227 ? 24.660 -18.803 -10.990 1.00 35.28 227 SER A O 1
ATOM 1763 N N . LYS A 1 228 ? 25.992 -20.305 -9.987 1.00 36.81 228 LYS A N 1
ATOM 1764 C CA . LYS A 1 228 ? 27.196 -20.102 -10.826 1.00 36.81 228 LYS A CA 1
ATOM 1765 C C . LYS A 1 228 ? 26.971 -20.295 -12.345 1.00 36.81 228 LYS A C 1
ATOM 1767 O O . LYS A 1 228 ? 27.919 -20.182 -13.105 1.00 36.81 228 LYS A O 1
ATOM 1772 N N . SER A 1 229 ? 25.756 -20.614 -12.793 1.00 38.38 229 SER A N 1
ATOM 1773 C CA . SER A 1 229 ? 25.382 -20.901 -14.184 1.00 38.38 229 SER A CA 1
ATOM 1774 C C . SER A 1 229 ? 24.793 -19.713 -14.963 1.00 38.38 229 SER A C 1
ATOM 1776 O O . SER A 1 229 ? 24.311 -19.912 -16.078 1.00 38.38 229 SER A O 1
ATOM 1778 N N . ASP A 1 230 ? 24.752 -18.512 -14.382 1.00 43.56 230 ASP A N 1
ATOM 1779 C CA . ASP A 1 230 ? 23.992 -17.367 -14.912 1.00 43.56 230 ASP A CA 1
ATOM 1780 C C . ASP A 1 230 ? 24.890 -16.223 -15.431 1.00 43.56 230 ASP A C 1
ATOM 1782 O O . ASP A 1 230 ? 24.572 -15.046 -15.267 1.00 43.56 230 ASP A O 1
ATOM 1786 N N . GLU A 1 231 ? 26.012 -16.565 -16.069 1.00 42.69 231 GLU A N 1
ATOM 1787 C CA . GLU A 1 231 ? 26.862 -15.601 -16.785 1.00 42.69 231 GLU A CA 1
ATOM 1788 C C . GLU A 1 231 ? 26.107 -15.053 -18.023 1.00 42.69 231 GLU A C 1
ATOM 1790 O O . GLU A 1 231 ? 25.771 -15.788 -18.954 1.00 42.69 231 GLU A O 1
ATOM 1795 N N . GLY A 1 232 ? 25.773 -13.759 -18.003 1.00 47.31 232 GLY A N 1
ATOM 1796 C CA . GLY A 1 232 ? 25.517 -12.942 -19.197 1.00 47.31 232 GLY A CA 1
ATOM 1797 C C . GLY A 1 232 ? 24.094 -12.414 -19.376 1.00 47.31 232 GLY A C 1
ATOM 1798 O O . GLY A 1 232 ? 23.829 -11.709 -20.350 1.00 47.31 232 GLY A O 1
ATOM 1799 N N . THR A 1 233 ? 23.153 -12.741 -18.485 1.00 54.31 233 THR A N 1
ATOM 1800 C CA . THR A 1 233 ? 21.718 -12.592 -18.799 1.00 54.31 233 THR A CA 1
ATOM 1801 C C . THR A 1 233 ? 20.958 -11.663 -17.865 1.00 54.31 233 THR A C 1
ATOM 1803 O O . THR A 1 233 ? 20.762 -12.003 -16.704 1.00 54.31 233 THR A O 1
ATOM 1806 N N . LEU A 1 234 ? 20.453 -10.542 -18.395 1.00 68.06 234 LEU A N 1
ATOM 1807 C CA . LEU A 1 234 ? 19.591 -9.593 -17.688 1.00 68.06 234 LEU A CA 1
ATOM 1808 C C . LEU A 1 234 ? 18.213 -10.196 -17.381 1.00 68.06 234 LEU A C 1
ATOM 1810 O O . LEU A 1 234 ? 17.614 -10.855 -18.232 1.00 68.06 234 LEU A O 1
ATOM 1814 N N . SER A 1 235 ? 17.670 -9.920 -16.193 1.00 72.06 235 SER A N 1
ATOM 1815 C CA . SER A 1 235 ? 16.327 -10.367 -15.812 1.00 72.06 235 SER A CA 1
ATOM 1816 C C . SER A 1 235 ? 15.249 -9.565 -16.539 1.00 72.06 235 SER A C 1
ATOM 1818 O O . SER A 1 235 ? 15.146 -8.341 -16.382 1.00 72.06 235 SER A O 1
ATOM 1820 N N . ILE A 1 236 ? 14.402 -10.270 -17.291 1.00 79.06 236 ILE A N 1
ATOM 1821 C CA . ILE A 1 236 ? 13.204 -9.711 -17.912 1.00 79.06 236 ILE A CA 1
ATOM 1822 C C . ILE A 1 236 ? 11.979 -10.016 -17.060 1.00 79.06 236 ILE A C 1
ATOM 1824 O O . ILE A 1 236 ? 11.656 -11.162 -16.758 1.00 79.06 236 ILE A O 1
ATOM 1828 N N . TRP A 1 237 ? 11.246 -8.957 -16.756 1.00 78.88 237 TRP A N 1
ATOM 1829 C CA . TRP A 1 237 ? 10.041 -8.954 -15.952 1.00 78.88 237 TRP A CA 1
ATOM 1830 C C . TRP A 1 237 ? 8.819 -8.830 -16.831 1.00 78.88 237 TRP A C 1
ATOM 1832 O O . TRP A 1 237 ? 8.494 -7.720 -17.253 1.00 78.88 237 TRP A O 1
ATOM 1842 N N . ARG A 1 238 ? 8.108 -9.932 -17.069 1.00 86.50 238 ARG A N 1
ATOM 1843 C CA . ARG A 1 238 ? 6.791 -9.821 -17.688 1.00 86.50 238 ARG A CA 1
ATOM 1844 C C . ARG A 1 238 ? 5.810 -9.161 -16.737 1.00 86.50 238 ARG A C 1
ATOM 1846 O O . ARG A 1 238 ? 5.723 -9.519 -15.563 1.00 86.50 238 ARG A O 1
ATOM 1853 N N . LEU A 1 239 ? 5.099 -8.167 -17.255 1.00 88.81 239 LEU A N 1
ATOM 1854 C CA . LEU A 1 239 ? 4.138 -7.399 -16.488 1.00 88.81 239 LEU A CA 1
ATOM 1855 C C . LEU A 1 239 ? 2.790 -8.118 -16.552 1.00 88.81 239 LEU A C 1
ATOM 1857 O O . LEU A 1 239 ? 2.140 -8.159 -17.602 1.00 88.81 239 LEU A O 1
ATOM 1861 N N . TRP A 1 240 ? 2.420 -8.722 -15.429 1.00 89.31 240 TRP A N 1
ATOM 1862 C CA . TRP A 1 240 ? 1.179 -9.466 -15.259 1.00 89.31 240 TRP A CA 1
ATOM 1863 C C . TRP A 1 240 ? 0.057 -8.557 -14.769 1.00 89.31 240 TRP A C 1
ATOM 1865 O O . TRP A 1 240 ? 0.285 -7.650 -13.970 1.00 89.31 240 TRP A O 1
ATOM 1875 N N . ASP A 1 241 ? -1.150 -8.845 -15.232 1.00 90.00 241 ASP A N 1
ATOM 1876 C CA . ASP A 1 241 ? -2.392 -8.221 -14.796 1.00 90.00 241 ASP A CA 1
ATOM 1877 C C . ASP A 1 241 ? -3.448 -9.312 -14.561 1.00 90.00 241 ASP A C 1
ATOM 1879 O O . ASP A 1 241 ? -3.241 -10.482 -14.893 1.00 90.00 241 ASP A O 1
ATOM 1883 N N . MET A 1 242 ? -4.561 -8.963 -13.930 1.00 91.50 242 MET A N 1
ATOM 1884 C CA . MET A 1 242 ? -5.645 -9.886 -13.622 1.00 91.50 242 MET A CA 1
ATOM 1885 C C . MET A 1 242 ? -6.972 -9.139 -13.547 1.00 91.50 242 MET A C 1
ATOM 1887 O O . MET A 1 242 ? -7.036 -8.001 -13.078 1.00 91.50 242 MET A O 1
ATOM 1891 N N . GLU A 1 243 ? -8.044 -9.806 -13.969 1.00 88.56 243 GLU A N 1
ATOM 1892 C CA . GLU A 1 243 ? -9.399 -9.302 -13.770 1.00 88.56 243 GLU A CA 1
ATOM 1893 C C . GLU A 1 243 ? -9.709 -9.126 -12.278 1.00 88.56 243 GLU A C 1
ATOM 1895 O O . GLU A 1 243 ? -9.178 -9.833 -11.415 1.00 88.56 243 GLU A O 1
ATOM 1900 N N . THR A 1 244 ? -10.590 -8.175 -11.976 1.00 92.25 244 THR A N 1
ATOM 1901 C CA . THR A 1 244 ? -11.078 -7.946 -10.617 1.00 92.25 244 THR A CA 1
ATOM 1902 C C . THR A 1 244 ? -11.795 -9.190 -10.102 1.00 92.25 244 THR A C 1
ATOM 1904 O O . THR A 1 244 ? -12.739 -9.686 -10.720 1.00 92.25 244 THR A O 1
ATOM 1907 N N . LEU A 1 245 ? -11.351 -9.692 -8.949 1.00 94.50 245 LEU A N 1
ATOM 1908 C CA . LEU A 1 245 ? -12.035 -10.777 -8.254 1.00 94.50 245 LEU A CA 1
ATOM 1909 C C . LEU A 1 245 ? -13.425 -10.320 -7.810 1.00 94.50 245 LEU A C 1
ATOM 1911 O O . LEU A 1 245 ? -13.632 -9.148 -7.522 1.00 94.50 245 LEU A O 1
ATOM 1915 N N . LYS A 1 246 ? -14.379 -11.248 -7.709 1.00 94.69 246 LYS A N 1
ATOM 1916 C CA . LYS A 1 246 ? -15.720 -10.936 -7.179 1.00 94.69 246 LYS A CA 1
ATOM 1917 C C . LYS A 1 246 ? -15.726 -10.718 -5.667 1.00 94.69 246 LYS A C 1
ATOM 1919 O O . LYS A 1 246 ? -16.593 -10.022 -5.159 1.00 94.69 246 LYS A O 1
ATOM 1924 N N . SER A 1 247 ? -14.792 -11.357 -4.975 1.00 96.31 247 SER A N 1
ATOM 1925 C CA . SER A 1 247 ? -14.585 -11.290 -3.533 1.00 96.31 247 SER A CA 1
ATOM 1926 C C . SER A 1 247 ? -13.122 -11.637 -3.253 1.00 96.31 247 SER A C 1
ATOM 1928 O O . SER A 1 247 ? -12.467 -12.289 -4.069 1.00 96.31 247 SER A O 1
ATOM 1930 N N . TRP A 1 248 ? -12.598 -11.167 -2.129 1.00 97.88 248 TRP A N 1
ATOM 1931 C CA . TRP A 1 248 ? -11.270 -11.472 -1.605 1.00 97.88 248 TRP A CA 1
ATOM 1932 C C . TRP A 1 248 ? -11.330 -12.452 -0.433 1.00 97.88 248 TRP A C 1
ATOM 1934 O O . TRP A 1 248 ? -10.281 -12.871 0.060 1.00 97.88 248 TRP A O 1
ATOM 1944 N N . THR A 1 249 ? -12.531 -12.808 0.030 1.00 98.25 249 THR A N 1
ATOM 1945 C CA . THR A 1 249 ? -12.729 -13.531 1.285 1.00 98.25 249 THR A CA 1
ATOM 1946 C C . THR A 1 249 ? -13.708 -14.689 1.151 1.00 98.25 249 THR A C 1
ATOM 1948 O O . THR A 1 249 ? -14.688 -14.640 0.411 1.00 98.25 249 THR A O 1
ATOM 1951 N N . HIS A 1 250 ? -13.443 -15.776 1.869 1.00 97.75 250 HIS A N 1
ATOM 1952 C CA . HIS A 1 250 ? -14.371 -16.895 1.978 1.00 97.75 250 HIS A CA 1
ATOM 1953 C C . HIS A 1 250 ? -14.088 -17.684 3.254 1.00 97.75 250 HIS A C 1
ATOM 1955 O O . HIS A 1 250 ? -12.965 -18.148 3.451 1.00 97.75 250 HIS A O 1
ATOM 1961 N N . GLY A 1 251 ? -15.092 -17.842 4.123 1.00 96.62 251 GLY A N 1
ATOM 1962 C CA . GLY A 1 251 ? -14.908 -18.454 5.439 1.00 96.62 251 GLY A CA 1
ATOM 1963 C C . GLY A 1 251 ? -13.786 -17.759 6.217 1.00 96.62 251 GLY A C 1
ATOM 1964 O O . GLY A 1 251 ? -13.855 -16.564 6.491 1.00 96.62 251 GLY A O 1
ATOM 1965 N N . LYS A 1 252 ? -12.728 -18.507 6.537 1.00 97.75 252 LYS A N 1
ATOM 1966 C CA . LYS A 1 252 ? -11.540 -18.034 7.264 1.00 97.75 252 LYS A CA 1
ATOM 1967 C C . LYS A 1 252 ? -10.406 -17.529 6.362 1.00 97.75 252 LYS A C 1
ATOM 1969 O O . LYS A 1 252 ? -9.369 -17.135 6.889 1.00 97.75 252 LYS A O 1
ATOM 1974 N N . LEU A 1 253 ? -10.554 -17.569 5.036 1.00 98.44 253 LEU A N 1
ATOM 1975 C CA . LEU A 1 253 ? -9.536 -17.123 4.078 1.00 98.44 253 LEU A CA 1
ATOM 1976 C C . LEU A 1 253 ? -9.772 -15.668 3.658 1.00 98.44 253 LEU A C 1
ATOM 1978 O O . LEU A 1 253 ? -10.889 -15.311 3.287 1.00 98.44 253 LEU A O 1
ATOM 1982 N N . ALA A 1 254 ? -8.702 -14.872 3.631 1.00 98.50 254 ALA A N 1
ATOM 1983 C CA . ALA A 1 254 ? -8.647 -13.575 2.960 1.00 98.50 254 ALA A CA 1
ATOM 1984 C C . ALA A 1 254 ? -7.379 -13.450 2.107 1.00 98.50 254 ALA A C 1
ATOM 1986 O O . ALA A 1 254 ? -6.295 -13.832 2.547 1.00 98.50 254 ALA A O 1
ATOM 1987 N N . LEU A 1 255 ? -7.506 -12.920 0.891 1.00 98.50 255 LEU A N 1
ATOM 1988 C CA . LEU A 1 255 ? -6.376 -12.603 0.014 1.00 98.50 255 LEU A CA 1
ATOM 1989 C C . LEU A 1 255 ? -5.930 -11.150 0.199 1.00 98.50 255 LEU A C 1
ATOM 1991 O O . LEU A 1 255 ? -6.762 -10.286 0.456 1.00 98.50 255 LEU A O 1
ATOM 1995 N N . LEU A 1 256 ? -4.637 -10.889 0.001 1.00 98.38 256 LEU A N 1
ATOM 1996 C CA . LEU A 1 256 ? -4.046 -9.548 0.028 1.00 98.38 256 LEU A CA 1
ATOM 1997 C C . LEU A 1 256 ? -2.886 -9.417 -0.967 1.00 98.38 256 LEU A C 1
ATOM 1999 O O . LEU A 1 256 ? -2.329 -10.420 -1.433 1.00 98.38 256 LEU A O 1
ATOM 2003 N N . GLY A 1 257 ? -2.493 -8.181 -1.282 1.00 97.44 257 GLY A N 1
ATOM 2004 C CA . GLY A 1 257 ? -1.412 -7.908 -2.225 1.00 97.44 257 GLY A CA 1
ATOM 2005 C C . GLY A 1 257 ? -1.684 -8.495 -3.613 1.00 97.44 257 GLY A C 1
ATOM 2006 O O . GLY A 1 257 ? -2.825 -8.612 -4.060 1.00 97.44 257 GLY A O 1
ATOM 2007 N N . ASP A 1 258 ? -0.628 -8.932 -4.304 1.00 96.06 258 ASP A N 1
ATOM 2008 C CA . ASP A 1 258 ? -0.746 -9.441 -5.678 1.00 96.06 258 ASP A CA 1
ATOM 2009 C C . ASP A 1 258 ? -1.600 -10.723 -5.807 1.00 96.06 258 ASP A C 1
ATOM 2011 O O . ASP A 1 258 ? -1.992 -11.087 -6.918 1.00 96.06 258 ASP A O 1
ATOM 2015 N N . ALA A 1 259 ? -1.909 -11.417 -4.704 1.00 96.75 259 ALA A N 1
ATOM 2016 C CA . ALA A 1 259 ? -2.847 -12.539 -4.732 1.00 96.75 259 ALA A CA 1
ATOM 2017 C C . ALA A 1 259 ? -4.287 -12.073 -5.014 1.00 96.75 259 ALA A C 1
ATOM 2019 O O . ALA A 1 259 ? -5.017 -12.765 -5.731 1.00 96.75 259 ALA A O 1
ATOM 2020 N N . ALA A 1 260 ? -4.664 -10.896 -4.503 1.00 96.69 260 ALA A N 1
ATOM 2021 C CA . ALA A 1 260 ? -5.982 -10.287 -4.668 1.00 96.69 260 ALA A CA 1
ATOM 2022 C C . ALA A 1 260 ? -6.031 -9.282 -5.834 1.00 96.69 260 ALA A C 1
ATOM 2024 O O . ALA A 1 260 ? -6.964 -9.303 -6.637 1.00 96.69 260 ALA A O 1
ATOM 2025 N N . HIS A 1 261 ? -5.017 -8.424 -5.952 1.00 95.00 261 HIS A N 1
ATOM 2026 C CA . HIS A 1 261 ? -4.993 -7.288 -6.878 1.00 95.00 261 HIS A CA 1
ATOM 2027 C C . HIS A 1 261 ? -3.571 -7.044 -7.418 1.00 95.00 261 HIS A C 1
ATOM 2029 O O . HIS A 1 261 ? -2.873 -6.145 -6.953 1.00 95.00 261 HIS A O 1
ATOM 2035 N N . PRO A 1 262 ? -3.095 -7.834 -8.396 1.00 92.94 262 PRO A N 1
ATOM 2036 C CA . PRO A 1 262 ? -1.750 -7.677 -8.945 1.00 92.94 262 PRO A CA 1
ATOM 2037 C C . PRO A 1 262 ? -1.591 -6.362 -9.711 1.00 92.94 262 PRO A C 1
ATOM 2039 O O . PRO A 1 262 ? -2.461 -5.968 -10.487 1.00 92.94 262 PRO A O 1
ATOM 2042 N N . PHE A 1 263 ? -0.457 -5.690 -9.518 1.00 89.56 263 PHE A N 1
ATOM 2043 C CA . PHE A 1 263 ? -0.182 -4.396 -10.145 1.00 89.56 263 PHE A CA 1
ATOM 2044 C C . PHE A 1 263 ? 0.844 -4.485 -11.270 1.00 89.56 263 PHE A C 1
ATOM 2046 O O . PHE A 1 263 ? 1.959 -4.982 -11.095 1.00 89.56 263 PHE A O 1
ATOM 2053 N N . THR A 1 264 ? 0.551 -3.809 -12.381 1.00 87.12 264 THR A N 1
ATOM 2054 C CA . THR A 1 264 ? 1.610 -3.325 -13.267 1.00 87.12 264 THR A CA 1
ATOM 2055 C C . THR A 1 264 ? 2.428 -2.235 -12.553 1.00 87.12 264 THR A C 1
ATOM 2057 O O . THR A 1 264 ? 1.878 -1.446 -11.778 1.00 87.12 264 THR A O 1
ATOM 2060 N N . PRO A 1 265 ? 3.742 -2.115 -12.800 1.00 85.44 265 PRO A N 1
ATOM 2061 C CA . PRO A 1 265 ? 4.627 -1.246 -12.023 1.00 85.44 265 PRO A CA 1
ATOM 2062 C C . PRO A 1 265 ? 4.560 0.242 -12.404 1.00 85.44 265 PRO A C 1
ATOM 2064 O O . PRO A 1 265 ? 5.387 1.017 -11.932 1.00 85.44 265 PRO A O 1
ATOM 2067 N N . HIS A 1 266 ? 3.618 0.666 -13.251 1.00 84.81 266 HIS A N 1
ATOM 2068 C CA . HIS A 1 266 ? 3.608 2.007 -13.848 1.00 84.81 266 HIS A CA 1
ATOM 2069 C C . HIS A 1 266 ? 3.407 3.149 -12.840 1.00 84.81 266 HIS A C 1
ATOM 2071 O O . HIS A 1 266 ? 3.895 4.248 -13.086 1.00 84.81 266 HIS A O 1
ATOM 2077 N N . GLN A 1 267 ? 2.751 2.889 -11.704 1.00 82.81 267 GLN A N 1
ATOM 2078 C CA . GLN A 1 267 ? 2.634 3.840 -10.587 1.00 82.81 267 GLN A CA 1
ATOM 2079 C C . GLN A 1 267 ? 3.579 3.562 -9.409 1.00 82.81 267 GLN A C 1
ATOM 2081 O O . GLN A 1 267 ? 3.648 4.364 -8.481 1.00 82.81 267 GLN A O 1
ATOM 2086 N N . GLY A 1 268 ? 4.276 2.422 -9.397 1.00 84.38 268 GLY A N 1
ATOM 2087 C CA . GLY A 1 268 ? 5.088 2.009 -8.245 1.00 84.38 268 GLY A CA 1
ATOM 2088 C C . GLY A 1 268 ? 4.291 1.721 -6.962 1.00 84.38 268 GLY A C 1
ATOM 2089 O O . GLY A 1 268 ? 4.883 1.687 -5.891 1.00 84.38 268 GLY A O 1
ATOM 2090 N N . GLN A 1 269 ? 2.971 1.512 -7.053 1.00 87.94 269 GLN A N 1
ATOM 2091 C CA . GLN A 1 269 ? 2.083 1.412 -5.884 1.00 87.94 269 GLN A CA 1
ATOM 2092 C C . GLN A 1 269 ? 1.802 -0.015 -5.398 1.00 87.94 269 GLN A C 1
ATOM 2094 O O . GLN A 1 269 ? 1.370 -0.169 -4.267 1.00 87.94 269 GLN A O 1
ATOM 2099 N N . GLY A 1 270 ? 2.080 -1.068 -6.178 1.00 90.50 270 GLY A N 1
ATOM 2100 C CA . GLY A 1 270 ? 1.698 -2.440 -5.793 1.00 90.50 270 GLY A CA 1
ATOM 2101 C C . GLY A 1 270 ? 2.198 -2.866 -4.404 1.00 90.50 270 GLY A C 1
ATOM 2102 O O . GLY A 1 270 ? 1.430 -3.374 -3.594 1.00 90.50 270 GLY A O 1
ATOM 2103 N N . GLY A 1 271 ? 3.464 -2.569 -4.086 1.00 91.62 271 GLY A N 1
ATOM 2104 C CA . GLY A 1 271 ? 4.023 -2.839 -2.757 1.00 91.62 271 GLY A CA 1
ATOM 2105 C C . GLY A 1 271 ? 3.405 -1.985 -1.645 1.00 91.62 271 GLY A C 1
ATOM 2106 O O . GLY A 1 271 ? 3.185 -2.493 -0.552 1.00 91.62 271 GLY A O 1
ATOM 2107 N N . ALA A 1 272 ? 3.095 -0.716 -1.922 1.00 92.25 272 ALA A N 1
ATOM 2108 C CA . ALA A 1 272 ? 2.461 0.180 -0.956 1.00 92.25 272 ALA A CA 1
ATOM 2109 C C . ALA A 1 272 ? 1.020 -0.258 -0.646 1.00 92.25 272 ALA A C 1
ATOM 2111 O O . ALA A 1 272 ? 0.655 -0.360 0.518 1.00 92.25 272 ALA A O 1
ATOM 2112 N N . VAL A 1 273 ? 0.240 -0.626 -1.665 1.00 94.94 273 VAL A N 1
ATOM 2113 C CA . VAL A 1 273 ? -1.136 -1.130 -1.508 1.00 94.94 273 VAL A CA 1
ATOM 2114 C C . VAL A 1 273 ? -1.154 -2.452 -0.729 1.00 94.94 273 VAL A C 1
ATOM 2116 O O . VAL A 1 273 ? -2.015 -2.634 0.122 1.00 94.94 273 VAL A O 1
ATOM 2119 N N . ALA A 1 274 ? -0.171 -3.336 -0.932 1.00 96.31 274 ALA A N 1
ATOM 2120 C CA . ALA A 1 274 ? -0.030 -4.549 -0.119 1.00 96.31 274 ALA A CA 1
ATOM 2121 C C . ALA A 1 274 ? 0.293 -4.249 1.362 1.00 96.31 274 ALA A C 1
ATOM 2123 O O . ALA A 1 274 ? -0.147 -4.971 2.256 1.00 96.31 274 ALA A O 1
ATOM 2124 N N . ILE A 1 275 ? 1.055 -3.184 1.637 1.00 96.06 275 ILE A N 1
ATOM 2125 C CA . ILE A 1 275 ? 1.320 -2.716 3.007 1.00 96.06 275 ILE A CA 1
ATOM 2126 C C . ILE A 1 275 ? 0.053 -2.110 3.622 1.00 96.06 275 ILE A C 1
ATOM 2128 O O . ILE A 1 275 ? -0.241 -2.386 4.783 1.00 96.06 275 ILE A O 1
ATOM 2132 N N . GLU A 1 276 ? -0.727 -1.346 2.855 1.00 96.25 276 GLU A N 1
ATOM 2133 C CA . GLU A 1 276 ? -2.041 -0.857 3.290 1.00 96.25 276 GLU A CA 1
ATOM 2134 C C . GLU A 1 276 ? -2.980 -2.018 3.650 1.00 96.25 276 GLU A C 1
ATOM 2136 O O . GLU A 1 276 ? -3.663 -1.956 4.666 1.00 96.25 276 GLU A O 1
ATOM 2141 N N . ASP A 1 277 ? -2.979 -3.113 2.884 1.00 98.31 277 ASP A N 1
ATOM 2142 C CA . ASP A 1 277 ? -3.779 -4.294 3.224 1.00 98.31 277 ASP A CA 1
ATOM 2143 C C . ASP A 1 277 ? -3.392 -4.879 4.584 1.00 98.31 277 ASP A C 1
ATOM 2145 O O . ASP A 1 277 ? -4.260 -5.209 5.393 1.00 98.31 277 ASP A O 1
ATOM 2149 N N . ALA A 1 278 ? -2.086 -4.990 4.847 1.00 97.06 278 ALA A N 1
ATOM 2150 C CA . ALA A 1 278 ? -1.573 -5.467 6.125 1.00 97.06 278 ALA A CA 1
ATOM 2151 C C . ALA A 1 278 ? -1.930 -4.508 7.275 1.00 97.06 278 ALA A C 1
ATOM 2153 O O . ALA A 1 278 ? -2.310 -4.968 8.352 1.00 97.06 278 ALA A O 1
ATOM 2154 N N . ALA A 1 279 ? -1.863 -3.193 7.042 1.00 96.12 279 ALA A N 1
ATOM 2155 C CA . ALA A 1 279 ? -2.270 -2.175 8.009 1.00 96.12 279 ALA A CA 1
ATOM 2156 C C . ALA A 1 279 ? -3.770 -2.271 8.334 1.00 96.12 279 ALA A C 1
ATOM 2158 O O . ALA A 1 279 ? -4.148 -2.325 9.506 1.00 96.12 279 ALA A O 1
ATOM 2159 N N . ALA A 1 280 ? -4.618 -2.390 7.309 1.00 98.00 280 ALA A N 1
ATOM 2160 C CA . ALA A 1 280 ? -6.055 -2.573 7.468 1.00 98.00 280 ALA A CA 1
ATOM 2161 C C . ALA A 1 280 ? -6.382 -3.856 8.241 1.00 98.00 280 ALA A C 1
ATOM 2163 O O . ALA A 1 280 ? -7.143 -3.817 9.205 1.00 98.00 280 ALA A O 1
ATOM 2164 N N . LEU A 1 281 ? -5.770 -4.990 7.885 1.00 97.62 281 LEU A N 1
ATOM 2165 C CA . LEU A 1 281 ? -5.945 -6.244 8.625 1.00 97.62 281 LEU A CA 1
ATOM 2166 C C . LEU A 1 281 ? -5.496 -6.115 10.085 1.00 97.62 281 LEU A C 1
ATOM 2168 O O . LEU A 1 281 ? -6.196 -6.605 10.966 1.00 97.62 281 LEU A O 1
ATOM 2172 N N . GLY A 1 282 ? -4.385 -5.426 10.358 1.00 94.94 282 GLY A N 1
ATOM 2173 C CA . GLY A 1 282 ? -3.905 -5.180 11.721 1.00 94.94 282 GLY A CA 1
ATOM 2174 C C . GLY A 1 282 ? -4.903 -4.402 12.587 1.00 94.94 282 GLY A C 1
ATOM 2175 O O . GLY A 1 282 ? -5.060 -4.705 13.769 1.00 94.94 282 GLY A O 1
ATOM 2176 N N . VAL A 1 283 ? -5.624 -3.446 11.993 1.00 95.44 283 VAL A N 1
ATOM 2177 C CA . VAL A 1 283 ? -6.691 -2.695 12.672 1.00 95.44 283 VAL A CA 1
ATOM 2178 C C . VAL A 1 283 ? -7.957 -3.537 12.825 1.00 95.44 283 VAL A C 1
ATOM 2180 O O . VAL A 1 283 ? -8.530 -3.621 13.911 1.00 95.44 283 VAL A O 1
ATOM 2183 N N . LEU A 1 284 ? -8.414 -4.165 11.742 1.00 96.81 284 LEU A N 1
ATOM 2184 C CA . LEU A 1 284 ? -9.700 -4.862 11.694 1.00 96.81 284 LEU A CA 1
ATOM 2185 C C . LEU A 1 284 ? -9.689 -6.190 12.465 1.00 96.81 284 LEU A C 1
ATOM 2187 O O . LEU A 1 284 ? -10.738 -6.621 12.943 1.00 96.81 284 LEU A O 1
ATOM 2191 N N . LEU A 1 285 ? -8.516 -6.805 12.631 1.00 94.50 285 LEU A N 1
ATOM 2192 C CA . LEU A 1 285 ? -8.282 -8.016 13.423 1.00 94.50 285 LEU A CA 1
ATOM 2193 C C . LEU A 1 285 ? -7.609 -7.677 14.763 1.00 94.50 285 LEU A C 1
ATOM 2195 O O . LEU A 1 285 ? -6.650 -8.327 15.185 1.00 94.50 285 LEU A O 1
ATOM 2199 N N . SER A 1 286 ? -8.098 -6.626 15.422 1.00 89.88 286 SER A N 1
ATOM 2200 C CA . SER A 1 286 ? -7.529 -6.110 16.666 1.00 89.88 286 SER A CA 1
ATOM 2201 C C . SER A 1 286 ? -7.560 -7.122 17.820 1.00 89.88 286 SER A C 1
ATOM 2203 O O . SER A 1 286 ? -8.371 -8.054 17.879 1.00 89.88 286 SER A O 1
ATOM 2205 N N . ARG A 1 287 ? -6.654 -6.929 18.789 1.00 85.31 287 ARG A N 1
ATOM 2206 C CA . ARG A 1 287 ? -6.594 -7.760 20.001 1.00 85.31 287 ARG A CA 1
ATOM 2207 C C . ARG A 1 287 ? -7.933 -7.714 20.745 1.00 85.31 287 ARG A C 1
ATOM 2209 O O . ARG A 1 287 ? -8.518 -6.651 20.915 1.00 85.31 287 ARG A O 1
ATOM 2216 N N . GLY A 1 288 ? -8.390 -8.872 21.221 1.00 84.31 288 GLY A N 1
ATOM 2217 C CA . GLY A 1 288 ? -9.671 -9.005 21.926 1.00 84.31 288 GLY A CA 1
ATOM 2218 C C . GLY A 1 288 ? -10.884 -9.247 21.019 1.00 84.31 288 GLY A C 1
ATOM 2219 O O . GLY A 1 288 ? -11.982 -9.439 21.534 1.00 84.31 288 GLY A O 1
ATOM 2220 N N . MET A 1 289 ? -10.698 -9.293 19.694 1.00 91.12 289 MET A N 1
ATOM 2221 C CA . MET A 1 289 ? -11.722 -9.745 18.747 1.00 91.12 289 MET A CA 1
ATOM 2222 C C . MET A 1 289 ? -12.209 -11.160 19.093 1.00 91.12 289 MET A C 1
ATOM 2224 O O . MET A 1 289 ? -11.406 -12.051 19.391 1.00 91.12 289 MET A O 1
ATOM 2228 N N . ARG A 1 290 ? -13.525 -11.394 19.012 1.00 90.94 290 ARG A N 1
ATOM 2229 C CA . ARG A 1 290 ? -14.074 -12.738 19.228 1.00 90.94 290 ARG A CA 1
ATOM 2230 C C . ARG A 1 290 ? -13.932 -13.601 17.975 1.00 90.94 290 ARG A C 1
ATOM 2232 O O . ARG A 1 290 ? -14.031 -13.123 16.847 1.00 90.94 290 ARG A O 1
ATOM 2239 N N . LYS A 1 291 ? -13.766 -14.913 18.164 1.00 91.75 291 LYS A N 1
ATOM 2240 C CA . LYS A 1 291 ? -13.588 -15.871 17.056 1.00 91.75 291 LYS A CA 1
ATOM 2241 C C . LYS A 1 291 ? -14.778 -15.933 16.095 1.00 91.75 291 LYS A C 1
ATOM 2243 O O . LYS A 1 291 ? -14.586 -16.182 14.911 1.00 91.75 291 LYS A O 1
ATOM 2248 N N . ASP A 1 292 ? -15.989 -15.706 16.587 1.00 93.25 292 ASP A N 1
ATOM 2249 C CA . ASP A 1 292 ? -17.214 -15.689 15.785 1.00 93.25 292 ASP A CA 1
ATOM 2250 C C . ASP A 1 292 ? -17.385 -14.398 14.965 1.00 93.25 292 ASP A C 1
ATOM 2252 O O . ASP A 1 292 ? -18.278 -14.318 14.130 1.00 93.25 292 ASP A O 1
ATOM 2256 N N . GLU A 1 293 ? -16.511 -13.402 15.147 1.00 94.75 293 GLU A N 1
ATOM 2257 C CA . GLU A 1 293 ? -16.486 -12.185 14.325 1.00 94.75 293 GLU A CA 1
ATOM 2258 C C . GLU A 1 293 ? -15.585 -12.313 13.097 1.00 94.75 293 GLU A C 1
ATOM 2260 O O . GLU A 1 293 ? -15.651 -11.457 12.221 1.00 94.75 293 GLU A O 1
ATOM 2265 N N . VAL A 1 294 ? -14.753 -13.358 13.016 1.00 96.12 294 VAL A N 1
ATOM 2266 C CA . VAL A 1 294 ? -13.709 -13.497 11.988 1.00 96.12 294 VAL A CA 1
ATOM 2267 C C . VAL A 1 294 ? -14.253 -13.259 10.583 1.00 96.12 294 VAL A C 1
ATOM 2269 O O . VAL A 1 294 ? -13.748 -12.395 9.874 1.00 96.12 294 VAL A O 1
ATOM 2272 N N . GLU A 1 295 ? -15.304 -13.974 10.184 1.00 96.44 295 GLU A N 1
ATOM 2273 C CA . GLU A 1 295 ? -15.833 -13.868 8.821 1.00 96.44 295 GLU A CA 1
ATOM 2274 C C . GLU A 1 295 ? -16.384 -12.461 8.529 1.00 96.44 295 GLU A C 1
ATOM 2276 O O . GLU A 1 295 ? -16.124 -11.893 7.467 1.00 96.44 295 GLU A O 1
ATOM 2281 N N . ASP A 1 296 ? -17.083 -11.853 9.491 1.00 96.81 296 ASP A N 1
ATOM 2282 C CA . ASP A 1 296 ? -17.612 -10.493 9.355 1.00 96.81 296 ASP A CA 1
ATOM 2283 C C . ASP A 1 296 ? -16.488 -9.445 9.270 1.00 96.81 296 ASP A C 1
ATOM 2285 O O . ASP A 1 296 ? -16.612 -8.456 8.543 1.00 96.81 296 ASP A O 1
ATOM 2289 N N . ARG A 1 297 ? -15.379 -9.655 9.990 1.00 97.25 297 ARG A N 1
ATOM 2290 C CA . ARG A 1 297 ? -14.190 -8.789 9.951 1.00 97.25 297 ARG A CA 1
ATOM 2291 C C . ARG A 1 297 ? -13.439 -8.899 8.634 1.00 97.25 297 ARG A C 1
ATOM 2293 O O . ARG A 1 297 ? -13.023 -7.874 8.102 1.00 97.25 297 ARG A O 1
ATOM 2300 N N . LEU A 1 298 ? -13.305 -10.105 8.083 1.00 98.38 298 LEU A N 1
ATOM 2301 C CA . LEU A 1 298 ? -12.696 -10.298 6.766 1.00 98.38 298 LEU A CA 1
ATOM 2302 C C . LEU A 1 298 ? -13.550 -9.643 5.668 1.00 98.38 298 LEU A C 1
ATOM 2304 O O . LEU A 1 298 ? -13.014 -8.927 4.824 1.00 98.38 298 LEU A O 1
ATOM 2308 N N . LYS A 1 299 ? -14.882 -9.769 5.729 1.00 97.94 299 LYS A N 1
ATOM 2309 C CA . LYS A 1 299 ? -15.792 -9.046 4.819 1.00 97.94 299 LYS A CA 1
ATOM 2310 C C . LYS A 1 299 ? -15.679 -7.527 4.960 1.00 97.94 299 LYS A C 1
ATOM 2312 O O . LYS A 1 299 ? -15.770 -6.803 3.969 1.00 97.94 299 LYS A O 1
ATOM 2317 N N . LEU A 1 300 ? -15.474 -7.023 6.180 1.00 97.81 300 LEU A N 1
ATOM 2318 C CA . LEU A 1 300 ? -15.201 -5.603 6.398 1.00 97.81 300 LEU A CA 1
ATOM 2319 C C . LEU A 1 300 ? -13.868 -5.191 5.759 1.00 97.81 300 LEU A C 1
ATOM 2321 O O . LEU A 1 300 ? -13.838 -4.170 5.084 1.00 97.81 300 LEU A O 1
ATOM 2325 N N . TYR A 1 301 ? -12.807 -5.988 5.906 1.00 98.56 301 TYR A N 1
ATOM 2326 C CA . TYR A 1 301 ? -11.520 -5.760 5.238 1.00 98.56 301 TYR A CA 1
ATOM 2327 C C . TYR A 1 301 ? -11.675 -5.656 3.717 1.00 98.56 301 TYR A C 1
ATOM 2329 O O . TYR A 1 301 ? -11.245 -4.665 3.127 1.00 98.56 301 TYR A O 1
ATOM 2337 N N . GLU A 1 302 ? -12.369 -6.614 3.099 1.00 98.19 302 GLU A N 1
ATOM 2338 C CA . GLU A 1 302 ? -12.677 -6.585 1.667 1.00 98.19 302 GLU A CA 1
ATOM 2339 C C . GLU A 1 302 ? -13.397 -5.287 1.284 1.00 98.19 302 GLU A C 1
ATOM 2341 O O . GLU A 1 302 ? -12.955 -4.572 0.387 1.00 98.19 302 GLU A O 1
ATOM 2346 N N . LYS A 1 303 ? -14.455 -4.920 2.015 1.00 96.88 303 LYS A N 1
ATOM 2347 C CA . LYS A 1 303 ? -15.215 -3.691 1.756 1.00 96.88 303 LYS A CA 1
ATOM 2348 C C . LYS A 1 303 ? -14.349 -2.429 1.835 1.00 96.88 303 LYS A C 1
ATOM 2350 O O . LYS A 1 303 ? -14.560 -1.507 1.054 1.00 96.88 303 LYS A O 1
ATOM 2355 N N . VAL A 1 304 ? -13.419 -2.368 2.787 1.00 95.62 304 VAL A N 1
ATOM 2356 C CA . VAL A 1 304 ? -12.541 -1.205 2.983 1.00 95.62 304 VAL A CA 1
ATOM 2357 C C . VAL A 1 304 ? -11.496 -1.098 1.872 1.00 95.62 304 VAL A C 1
ATOM 2359 O O . VAL A 1 304 ? -11.201 0.002 1.408 1.00 95.62 304 VAL A O 1
ATOM 2362 N N . ARG A 1 305 ? -10.941 -2.230 1.433 1.00 97.31 305 ARG A N 1
ATOM 2363 C CA . ARG A 1 305 ? -9.747 -2.258 0.581 1.00 97.31 305 ARG A CA 1
ATOM 2364 C C . ARG A 1 305 ? -10.026 -2.436 -0.902 1.00 97.31 305 ARG A C 1
ATOM 2366 O O . ARG A 1 305 ? -9.261 -1.930 -1.720 1.00 97.31 305 ARG A O 1
ATOM 2373 N N . MET A 1 306 ? -11.116 -3.108 -1.264 1.00 95.56 306 MET A N 1
ATOM 2374 C CA . MET A 1 306 ? -11.368 -3.527 -2.642 1.00 95.56 306 MET A CA 1
ATOM 2375 C C . MET A 1 306 ? -11.502 -2.350 -3.610 1.00 95.56 306 MET A C 1
ATOM 2377 O O . MET A 1 306 ? -10.821 -2.320 -4.636 1.00 95.56 306 MET A O 1
ATOM 2381 N N . GLU A 1 307 ? -12.313 -1.345 -3.271 1.00 93.06 307 GLU A N 1
ATOM 2382 C CA . GLU A 1 307 ? -12.451 -0.139 -4.098 1.00 93.06 307 GLU A CA 1
ATOM 2383 C C . GLU A 1 307 ? -11.120 0.614 -4.209 1.00 93.06 307 GLU A C 1
ATOM 2385 O O . GLU A 1 307 ? -10.715 1.001 -5.310 1.00 93.06 307 GLU A O 1
ATOM 2390 N N . ARG A 1 308 ? -10.398 0.760 -3.090 1.00 93.44 308 ARG A N 1
ATOM 2391 C CA . ARG A 1 308 ? -9.116 1.468 -3.052 1.00 93.44 308 ARG A CA 1
ATOM 2392 C C . ARG A 1 308 ? -8.071 0.801 -3.938 1.00 93.44 308 ARG A C 1
ATOM 2394 O O . ARG A 1 308 ? -7.499 1.459 -4.808 1.00 93.44 308 ARG A O 1
ATOM 2401 N N . ALA A 1 309 ? -7.842 -0.496 -3.759 1.00 94.88 309 ALA A N 1
ATOM 2402 C CA . ALA A 1 309 ? -6.836 -1.221 -4.521 1.00 94.88 309 ALA A CA 1
ATOM 2403 C C . ALA A 1 309 ? -7.158 -1.227 -6.020 1.00 94.88 309 ALA A C 1
ATOM 2405 O O . ALA A 1 309 ? -6.284 -0.915 -6.826 1.00 94.88 309 ALA A O 1
ATOM 2406 N N . HIS A 1 310 ? -8.407 -1.506 -6.414 1.00 92.88 310 HIS A N 1
ATOM 2407 C CA . HIS A 1 310 ? -8.773 -1.549 -7.834 1.00 92.88 310 HIS A CA 1
ATOM 2408 C C . HIS A 1 310 ? -8.775 -0.170 -8.502 1.00 92.88 310 HIS A C 1
ATOM 2410 O O . HIS A 1 310 ? -8.407 -0.068 -9.671 1.00 92.88 310 HIS A O 1
ATOM 2416 N N . THR A 1 311 ? -9.096 0.901 -7.772 1.00 91.44 311 THR A N 1
ATOM 2417 C CA . THR A 1 311 ? -8.983 2.271 -8.294 1.00 91.44 311 THR A CA 1
ATOM 2418 C C . THR A 1 311 ? -7.528 2.619 -8.620 1.00 91.44 311 THR A C 1
ATOM 2420 O O . THR A 1 311 ? -7.226 3.090 -9.718 1.00 91.44 311 THR A O 1
ATOM 2423 N N . ILE A 1 312 ? -6.595 2.319 -7.710 1.00 91.38 312 ILE A N 1
ATOM 2424 C CA . ILE A 1 312 ? -5.158 2.549 -7.940 1.00 91.38 312 ILE A CA 1
ATOM 2425 C C . ILE A 1 312 ? -4.629 1.604 -9.036 1.00 91.38 312 ILE A C 1
ATOM 2427 O O . ILE A 1 312 ? -3.817 2.008 -9.872 1.00 91.38 312 ILE A O 1
ATOM 2431 N N . GLN A 1 313 ? -5.109 0.357 -9.088 1.00 91.38 313 GLN A N 1
ATOM 2432 C CA . GLN A 1 313 ? -4.757 -0.609 -10.136 1.00 91.38 313 GLN A CA 1
ATOM 2433 C C . GLN A 1 313 ? -5.149 -0.084 -11.519 1.00 91.38 313 GLN A C 1
ATOM 2435 O O . GLN A 1 313 ? -4.332 -0.114 -12.441 1.00 91.38 313 GLN A O 1
ATOM 2440 N N . GLU A 1 314 ? -6.356 0.467 -11.654 1.00 89.50 314 GLU A N 1
ATOM 2441 C CA . GLU A 1 314 ? -6.820 1.058 -12.906 1.00 89.50 314 GLU A CA 1
ATOM 2442 C C . GLU A 1 314 ? -5.981 2.275 -13.301 1.00 89.50 314 GLU A C 1
ATOM 2444 O O . GLU A 1 314 ? -5.589 2.397 -14.460 1.00 89.50 314 GLU A O 1
ATOM 2449 N N . PHE A 1 315 ? -5.594 3.136 -12.355 1.00 87.94 315 PHE A N 1
ATOM 2450 C CA . PHE A 1 315 ? -4.664 4.219 -12.677 1.00 87.94 315 PHE A CA 1
ATOM 2451 C C . PHE A 1 315 ? -3.302 3.706 -13.150 1.00 87.94 315 PHE A C 1
ATOM 2453 O O . PHE A 1 315 ? -2.722 4.282 -14.073 1.00 87.94 315 PHE A O 1
ATOM 2460 N N . SER A 1 316 ? -2.804 2.604 -12.585 1.00 88.88 316 SER A N 1
ATOM 2461 C CA . SER A 1 316 ? -1.591 1.953 -13.086 1.00 88.88 316 SER A CA 1
ATOM 2462 C C . SER A 1 316 ? -1.763 1.438 -14.520 1.00 88.88 316 SER A C 1
ATOM 2464 O O . SER A 1 316 ? -0.872 1.653 -15.345 1.00 88.88 316 SER A O 1
ATOM 2466 N N . ARG A 1 317 ? -2.917 0.846 -14.862 1.00 88.56 317 ARG A N 1
ATOM 2467 C CA . ARG A 1 317 ? -3.239 0.412 -16.236 1.00 88.56 317 ARG A CA 1
ATOM 2468 C C . ARG A 1 317 ? -3.310 1.582 -17.206 1.00 88.56 317 ARG A C 1
ATOM 2470 O O . ARG A 1 317 ? -2.713 1.522 -18.277 1.00 88.56 317 ARG A O 1
ATOM 2477 N N . VAL A 1 318 ? -3.995 2.662 -16.826 1.00 86.44 318 VAL A N 1
ATOM 2478 C CA . VAL A 1 318 ? -4.104 3.892 -17.625 1.00 86.44 318 VAL A CA 1
ATOM 2479 C C . VAL A 1 318 ? -2.723 4.491 -17.870 1.00 86.44 318 VAL A C 1
ATOM 2481 O O . VAL A 1 318 ? -2.372 4.765 -19.016 1.00 86.44 318 VAL A O 1
ATOM 2484 N N . LEU A 1 319 ? -1.899 4.619 -16.823 1.00 84.06 319 LEU A N 1
ATOM 2485 C CA . LEU A 1 319 ? -0.519 5.064 -16.985 1.00 84.06 319 LEU A CA 1
ATOM 2486 C C . LEU A 1 319 ? 0.308 4.084 -17.808 1.00 84.06 319 LEU A C 1
ATOM 2488 O O . LEU A 1 319 ? 1.283 4.519 -18.402 1.00 84.06 319 LEU A O 1
ATOM 2492 N N . GLY A 1 320 ? -0.035 2.801 -17.864 1.00 85.62 320 GLY A N 1
ATOM 2493 C CA . GLY A 1 320 ? 0.659 1.790 -18.656 1.00 85.62 320 GLY A CA 1
ATOM 2494 C C . GLY A 1 320 ? 0.455 1.875 -20.166 1.00 85.62 320 GLY A C 1
ATOM 2495 O O . GLY A 1 320 ? 1.254 1.284 -20.893 1.00 85.62 320 GLY A O 1
ATOM 2496 N N . ARG A 1 321 ? -0.553 2.612 -20.650 1.00 86.00 321 ARG A N 1
ATOM 2497 C CA . ARG A 1 321 ? -0.882 2.739 -22.085 1.00 86.00 321 ARG A CA 1
ATOM 2498 C C . ARG A 1 321 ? 0.184 3.493 -22.882 1.00 86.00 321 ARG A C 1
ATOM 2500 O O . ARG A 1 321 ? 1.082 4.121 -22.313 1.00 86.00 321 ARG A O 1
ATOM 2507 N N . ASP A 1 322 ? 0.122 3.395 -24.202 1.00 84.31 322 ASP A N 1
ATOM 2508 C CA . ASP A 1 322 ? 1.074 4.070 -25.083 1.00 84.31 322 ASP A CA 1
ATOM 2509 C C . ASP A 1 322 ? 0.769 5.573 -25.171 1.00 84.31 322 ASP A C 1
ATOM 2511 O O . ASP A 1 322 ? -0.356 6.024 -24.949 1.00 84.31 322 ASP A O 1
ATOM 2515 N N . LEU A 1 323 ? 1.790 6.388 -25.450 1.00 75.56 323 LEU A N 1
ATOM 2516 C CA . LEU A 1 323 ? 1.585 7.823 -25.639 1.00 75.56 323 LEU A CA 1
ATOM 2517 C C . LEU A 1 323 ? 0.731 8.079 -26.889 1.00 75.56 323 LEU A C 1
ATOM 2519 O O . LEU A 1 323 ? 1.067 7.618 -27.984 1.00 75.56 323 LEU A O 1
ATOM 2523 N N . GLY A 1 324 ? -0.313 8.895 -26.730 1.00 66.12 324 GLY A N 1
ATOM 2524 C CA . GLY A 1 324 ? -1.277 9.217 -27.785 1.00 66.12 324 GLY A CA 1
ATOM 2525 C C . GLY A 1 324 ? -2.574 8.410 -27.719 1.00 66.12 324 GLY A C 1
ATOM 2526 O O . GLY A 1 324 ? -3.465 8.677 -28.515 1.00 66.12 324 GLY A O 1
ATOM 2527 N N . ASP A 1 325 ? -2.702 7.475 -26.773 1.00 64.12 325 ASP A N 1
ATOM 2528 C CA . ASP A 1 325 ? -3.997 6.901 -26.410 1.00 64.12 325 ASP A CA 1
ATOM 2529 C C . ASP A 1 325 ? -4.735 7.893 -25.491 1.00 64.12 325 ASP A C 1
ATOM 2531 O O . ASP A 1 325 ? -4.243 8.219 -24.406 1.00 64.12 325 ASP A O 1
ATOM 2535 N N . ASP A 1 326 ? -5.900 8.391 -25.918 1.00 52.31 326 ASP A N 1
ATOM 2536 C CA . ASP A 1 326 ? -6.715 9.388 -25.205 1.00 52.31 326 ASP A CA 1
ATOM 2537 C C . ASP A 1 326 ? -7.252 8.828 -23.869 1.00 52.31 326 ASP A C 1
ATOM 2539 O O . ASP A 1 326 ? -8.375 8.333 -23.754 1.00 52.31 326 ASP A O 1
ATOM 2543 N N . GLY A 1 327 ? -6.413 8.844 -22.835 1.00 49.59 327 GLY A N 1
ATOM 2544 C CA . GLY A 1 327 ? -6.716 8.331 -21.502 1.00 49.59 327 GLY A CA 1
ATOM 2545 C C . GLY A 1 327 ? -7.187 9.410 -20.526 1.00 49.59 327 GLY A C 1
ATOM 2546 O O . GLY A 1 327 ? -6.773 10.569 -20.589 1.00 49.59 327 GLY A O 1
ATOM 2547 N N . LYS A 1 328 ? -8.019 9.008 -19.555 1.00 51.97 328 LYS A N 1
ATOM 2548 C CA . LYS A 1 328 ? -8.302 9.807 -18.350 1.00 51.97 328 LYS A CA 1
ATOM 2549 C C . LYS A 1 328 ? -6.981 10.220 -17.687 1.00 51.97 328 LYS A C 1
ATOM 2551 O O . LYS A 1 328 ? -6.059 9.412 -17.594 1.00 51.97 328 LYS A O 1
ATOM 2556 N N . LYS A 1 329 ? -6.887 11.459 -17.196 1.00 55.00 329 LYS A N 1
ATOM 2557 C CA . LYS A 1 329 ? -5.732 11.887 -16.392 1.00 55.00 329 LYS A CA 1
ATOM 2558 C C . LYS A 1 329 ? -5.661 11.033 -15.124 1.00 55.00 329 LYS A C 1
ATOM 2560 O O . LYS A 1 329 ? -6.679 10.834 -14.468 1.00 55.00 329 LYS A O 1
ATOM 2565 N N . ALA A 1 330 ? -4.468 10.535 -14.805 1.00 55.72 330 ALA A N 1
ATOM 2566 C CA . ALA A 1 330 ? -4.218 9.895 -13.521 1.00 55.72 330 ALA A CA 1
ATOM 2567 C C . ALA A 1 330 ? -4.426 10.924 -12.401 1.00 55.72 330 ALA A C 1
ATOM 2569 O O . ALA A 1 330 ? -3.881 12.027 -12.470 1.00 55.72 330 ALA A O 1
ATOM 2570 N N . ASP A 1 331 ? -5.236 10.556 -11.414 1.00 61.81 331 ASP A N 1
ATOM 2571 C CA . ASP A 1 331 ? -5.538 11.363 -10.234 1.00 61.81 331 ASP A CA 1
ATOM 2572 C C . ASP A 1 331 ? -4.585 10.997 -9.081 1.00 61.81 331 ASP A C 1
ATOM 2574 O O . ASP A 1 331 ? -3.989 9.917 -9.066 1.00 61.81 331 ASP A O 1
ATOM 2578 N N . THR A 1 332 ? -4.447 11.874 -8.090 1.00 68.19 332 THR A N 1
ATOM 2579 C CA . THR A 1 332 ? -3.624 11.686 -6.883 1.00 68.19 332 THR A CA 1
ATOM 2580 C C . THR A 1 332 ? -4.309 10.831 -5.813 1.00 68.19 332 THR A C 1
ATOM 2582 O O . THR A 1 332 ? -3.988 10.928 -4.629 1.00 68.19 332 THR A O 1
ATOM 2585 N N . TYR A 1 333 ? -5.257 9.980 -6.211 1.00 77.88 333 TYR A N 1
ATOM 2586 C CA . TYR A 1 333 ? -6.051 9.146 -5.305 1.00 77.88 333 TYR A CA 1
ATOM 2587 C C . TYR A 1 333 ? -5.196 8.241 -4.400 1.00 77.88 333 TYR A C 1
ATOM 2589 O O . TYR A 1 333 ? -5.545 7.954 -3.260 1.00 77.88 333 TYR A O 1
ATOM 2597 N N . ASN A 1 334 ? -4.028 7.816 -4.883 1.00 76.00 334 ASN A N 1
ATOM 2598 C CA . ASN A 1 334 ? -3.091 7.001 -4.113 1.00 76.00 334 ASN A CA 1
ATOM 2599 C C . ASN A 1 334 ? -2.613 7.682 -2.817 1.00 76.00 334 ASN A C 1
ATOM 2601 O O . ASN A 1 334 ? -2.197 6.989 -1.896 1.00 76.00 334 ASN A O 1
ATOM 2605 N N . MET A 1 335 ? -2.699 9.011 -2.720 1.00 74.94 335 MET A N 1
ATOM 2606 C CA . MET A 1 335 ? -2.226 9.776 -1.564 1.00 74.94 335 MET A CA 1
ATOM 2607 C C . MET A 1 335 ? -3.367 10.316 -0.686 1.00 74.94 335 MET A C 1
ATOM 2609 O O . MET A 1 335 ? -3.120 11.097 0.214 1.00 74.94 335 MET A O 1
ATOM 2613 N N . THR A 1 336 ? -4.626 9.926 -0.900 1.00 74.94 336 THR A N 1
ATOM 2614 C CA . THR A 1 336 ? -5.770 10.625 -0.279 1.00 74.94 336 THR A CA 1
ATOM 2615 C C . THR A 1 336 ? -5.950 10.436 1.223 1.00 74.94 336 THR A C 1
ATOM 2617 O O . THR A 1 336 ? -6.615 11.269 1.832 1.00 74.94 336 THR A O 1
ATOM 2620 N N . PHE A 1 337 ? -5.457 9.346 1.815 1.00 76.62 337 PHE A N 1
ATOM 2621 C CA . PHE A 1 337 ? -5.683 9.063 3.234 1.00 76.62 337 PHE A CA 1
ATOM 2622 C C . PHE A 1 337 ? -4.678 8.071 3.824 1.00 76.62 337 PHE A C 1
ATOM 2624 O O . PHE A 1 337 ? -4.040 7.317 3.087 1.00 76.62 337 PHE A O 1
ATOM 2631 N N . ASP A 1 338 ? -4.594 8.059 5.155 1.00 86.19 338 ASP A N 1
ATOM 2632 C CA . ASP A 1 338 ? -3.875 7.048 5.934 1.00 86.19 338 ASP A CA 1
ATOM 2633 C C . ASP A 1 338 ? -4.759 5.812 6.179 1.00 86.19 338 ASP A C 1
ATOM 2635 O O . ASP A 1 338 ? -5.911 5.919 6.610 1.00 86.19 338 ASP A O 1
ATOM 2639 N N . GLU A 1 339 ? -4.253 4.616 5.875 1.00 90.50 339 GLU A N 1
ATOM 2640 C CA . GLU A 1 339 ? -5.070 3.401 5.951 1.00 90.50 339 GLU A CA 1
ATOM 2641 C C . GLU A 1 339 ? -5.367 2.962 7.392 1.00 90.50 339 GLU A C 1
ATOM 2643 O O . GLU A 1 339 ? -6.441 2.415 7.641 1.00 90.50 339 GLU A O 1
ATOM 2648 N N . VAL A 1 340 ? -4.477 3.222 8.356 1.00 89.44 340 VAL A N 1
ATOM 2649 C CA . VAL A 1 340 ? -4.727 2.882 9.766 1.00 89.44 340 VAL A CA 1
ATOM 2650 C C . VAL A 1 340 ? -5.884 3.725 10.295 1.00 89.44 340 VAL A C 1
ATOM 2652 O O . VAL A 1 340 ? -6.830 3.183 10.878 1.00 89.44 340 VAL A O 1
ATOM 2655 N N . ASP A 1 341 ? -5.859 5.031 10.029 1.00 86.88 341 ASP A N 1
ATOM 2656 C CA . ASP A 1 341 ? -6.927 5.954 10.415 1.00 86.88 341 ASP A CA 1
ATOM 2657 C C . ASP A 1 341 ? -8.257 5.606 9.726 1.00 86.88 341 ASP A C 1
ATOM 2659 O O . ASP A 1 341 ? -9.314 5.579 10.369 1.00 86.88 341 ASP A O 1
ATOM 2663 N N . ASN A 1 342 ? -8.218 5.310 8.420 1.00 88.56 342 ASN A N 1
ATOM 2664 C CA . ASN A 1 342 ? -9.401 4.941 7.643 1.00 88.56 342 ASN A CA 1
ATOM 2665 C C . ASN A 1 342 ? -10.012 3.621 8.132 1.00 88.56 342 ASN A C 1
ATOM 2667 O O . ASN A 1 342 ? -11.210 3.559 8.419 1.00 88.56 342 ASN A O 1
ATOM 2671 N N . SER A 1 343 ? -9.207 2.569 8.285 1.00 92.62 343 SER A N 1
ATOM 2672 C CA . SER A 1 343 ? -9.680 1.281 8.797 1.00 92.62 343 SER A CA 1
ATOM 2673 C C . SER A 1 343 ? -10.208 1.395 10.230 1.00 92.62 343 SER A C 1
ATOM 2675 O O . SER A 1 343 ? -11.206 0.752 10.561 1.00 92.62 343 SER A O 1
ATOM 2677 N N . THR A 1 344 ? -9.629 2.270 11.060 1.00 88.81 344 THR A N 1
ATOM 2678 C CA . THR A 1 344 ? -10.127 2.556 12.418 1.00 88.81 344 THR A CA 1
ATOM 2679 C C . THR A 1 344 ? -11.522 3.177 12.376 1.00 88.81 344 THR A C 1
ATOM 2681 O O . THR A 1 344 ? -12.417 2.764 13.122 1.00 88.81 344 THR A O 1
ATOM 2684 N N . HIS A 1 345 ? -11.759 4.108 11.449 1.00 85.12 345 HIS A N 1
ATOM 2685 C CA . HIS A 1 345 ? -13.082 4.699 11.236 1.00 85.12 345 HIS A CA 1
ATOM 2686 C C . HIS A 1 345 ? -14.117 3.643 10.856 1.00 85.12 345 HIS A C 1
ATOM 2688 O O . HIS A 1 345 ? -15.208 3.572 11.426 1.00 85.12 345 HIS A O 1
ATOM 2694 N N . GLN A 1 346 ? -13.766 2.783 9.901 1.00 89.38 346 GLN A N 1
ATOM 2695 C CA . GLN A 1 346 ? -14.659 1.748 9.377 1.00 89.38 346 GLN A CA 1
ATOM 2696 C C . GLN A 1 346 ? -14.952 0.671 10.427 1.00 89.38 346 GLN A C 1
ATOM 2698 O O . GLN A 1 346 ? -16.098 0.237 10.571 1.00 89.38 346 GLN A O 1
ATOM 2703 N N . LEU A 1 347 ? -13.949 0.310 11.228 1.00 90.06 347 LEU A N 1
ATOM 2704 C CA . LEU A 1 347 ? -14.080 -0.542 12.404 1.00 90.06 347 LEU A CA 1
ATOM 2705 C C . LEU A 1 347 ? -15.102 0.025 13.398 1.00 90.06 347 LEU A C 1
ATOM 2707 O O . LEU A 1 347 ? -16.039 -0.676 13.792 1.00 90.06 347 LEU A O 1
ATOM 2711 N N . ARG A 1 348 ? -14.971 1.305 13.760 1.00 85.19 348 ARG A N 1
ATOM 2712 C CA . ARG A 1 348 ? -15.898 1.982 14.680 1.00 85.19 348 ARG A CA 1
ATOM 2713 C C . ARG A 1 348 ? -17.320 2.020 14.124 1.00 85.19 348 ARG A C 1
ATOM 2715 O O . ARG A 1 348 ? -18.258 1.688 14.851 1.00 85.19 348 ARG A O 1
ATOM 2722 N N . LYS A 1 349 ? -17.491 2.338 12.832 1.00 84.50 349 LYS A N 1
ATOM 2723 C CA . LYS A 1 349 ? -18.800 2.278 12.149 1.00 84.50 349 LYS A CA 1
ATOM 2724 C C . LYS A 1 349 ? -19.437 0.898 12.281 1.00 84.50 349 LYS A C 1
ATOM 2726 O O . LYS A 1 349 ? -20.598 0.797 12.673 1.00 84.50 349 LYS A O 1
ATOM 2731 N N . TRP A 1 350 ? -18.677 -0.152 11.978 1.00 88.75 350 TRP A N 1
ATOM 2732 C CA . TRP A 1 350 ? -19.151 -1.532 12.063 1.00 88.75 350 TRP A CA 1
ATOM 2733 C C . TRP A 1 350 ? -19.549 -1.915 13.495 1.00 88.75 350 TRP A C 1
ATOM 2735 O O . TRP A 1 350 ? -20.610 -2.504 13.700 1.00 88.75 350 TRP A O 1
ATOM 2745 N N . MET A 1 351 ? -18.751 -1.533 14.499 1.00 85.69 351 MET A N 1
ATOM 2746 C CA . MET A 1 351 ? -19.039 -1.844 15.907 1.00 85.69 351 MET A CA 1
ATOM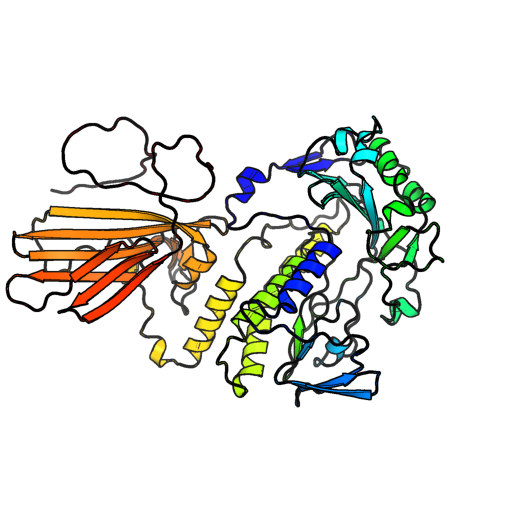 2747 C C . MET A 1 351 ? -20.326 -1.168 16.388 1.00 85.69 351 MET A C 1
ATOM 2749 O O . MET A 1 351 ? -21.155 -1.811 17.029 1.00 85.69 351 MET A O 1
ATOM 2753 N N . LEU A 1 352 ? -20.544 0.100 16.031 1.00 79.88 352 LEU A N 1
ATOM 2754 C CA . LEU A 1 352 ? -21.761 0.825 16.410 1.00 79.88 352 LEU A CA 1
ATOM 2755 C C . LEU A 1 352 ? -23.020 0.296 15.737 1.00 79.88 352 LEU A C 1
ATOM 2757 O O . LEU A 1 352 ? -24.079 0.270 16.356 1.00 79.88 352 LEU A O 1
ATOM 2761 N N . GLN A 1 353 ? -22.930 -0.147 14.482 1.00 82.44 353 GLN A N 1
ATOM 2762 C CA . GLN A 1 353 ? -24.074 -0.760 13.802 1.00 82.44 353 GLN A CA 1
ATOM 2763 C C . GLN A 1 353 ? -24.558 -2.025 14.524 1.00 82.44 353 GLN A C 1
ATOM 2765 O O . GLN A 1 353 ? -25.747 -2.332 14.484 1.00 82.44 353 GLN A O 1
ATOM 2770 N N . ARG A 1 354 ? -23.655 -2.727 15.218 1.00 82.56 354 ARG A N 1
ATOM 2771 C CA . ARG A 1 354 ? -23.959 -3.926 16.012 1.00 82.56 354 ARG A CA 1
ATOM 2772 C C . ARG A 1 354 ? -24.311 -3.626 17.467 1.00 82.56 354 ARG A C 1
ATOM 2774 O O . ARG A 1 354 ? -24.822 -4.507 18.150 1.00 82.56 354 ARG A O 1
ATOM 2781 N N . ASN A 1 355 ? -24.078 -2.399 17.930 1.00 77.19 355 ASN A N 1
ATOM 2782 C CA . ASN A 1 355 ? -24.483 -1.932 19.250 1.00 77.19 355 ASN A CA 1
ATOM 2783 C C . ASN A 1 355 ? -25.265 -0.608 19.138 1.00 77.19 355 ASN A C 1
ATOM 2785 O O . ASN A 1 355 ? -24.708 0.463 19.395 1.00 77.19 355 ASN A O 1
ATOM 2789 N N . PRO A 1 356 ? -26.558 -0.659 18.759 1.00 63.53 356 PRO A N 1
ATOM 2790 C CA . PRO A 1 356 ? -27.363 0.536 18.516 1.00 63.53 356 PRO A CA 1
ATOM 2791 C C . PRO A 1 356 ? -27.467 1.477 19.723 1.00 63.53 356 PRO A C 1
ATOM 2793 O O . PRO A 1 356 ? -27.601 2.680 19.524 1.00 63.53 356 PRO A O 1
ATOM 2796 N N . GLY A 1 357 ? -27.353 0.960 20.954 1.00 62.62 357 GLY A N 1
ATOM 2797 C CA . GLY A 1 357 ? -27.375 1.771 22.179 1.00 62.62 357 GLY A CA 1
ATOM 2798 C C . GLY A 1 357 ? -26.172 2.710 22.327 1.00 62.62 357 GLY A C 1
ATOM 2799 O O . GLY A 1 357 ? -26.260 3.714 23.018 1.00 62.62 357 GLY A O 1
ATOM 2800 N N . ALA A 1 358 ? -25.064 2.446 21.626 1.00 58.12 358 ALA A N 1
ATOM 2801 C CA . ALA A 1 358 ? -23.898 3.333 21.601 1.00 58.12 358 ALA A CA 1
ATOM 2802 C C . ALA A 1 358 ? -24.034 4.491 20.587 1.00 58.12 358 ALA A C 1
ATOM 2804 O O . ALA A 1 358 ? -23.193 5.388 20.545 1.00 58.12 358 ALA A O 1
ATOM 2805 N N . ARG A 1 359 ? -25.079 4.482 19.747 1.00 53.97 359 ARG A N 1
ATOM 2806 C CA . ARG A 1 359 ? -25.294 5.455 18.662 1.00 53.97 359 ARG A CA 1
ATOM 2807 C C . ARG A 1 359 ? -25.689 6.847 19.173 1.00 53.97 359 ARG A C 1
ATOM 2809 O O . ARG A 1 359 ? -25.476 7.823 18.460 1.00 53.97 359 ARG A O 1
ATOM 2816 N N . GLU A 1 360 ? -26.220 6.935 20.392 1.00 49.56 360 GLU A N 1
ATOM 2817 C CA . GLU A 1 360 ? -26.647 8.187 21.039 1.00 49.56 360 GLU A CA 1
ATOM 2818 C C . GLU A 1 360 ? -25.475 9.038 21.573 1.00 49.56 360 GLU A C 1
ATOM 2820 O O . GLU A 1 360 ? -25.671 10.199 21.911 1.00 49.56 360 GLU A O 1
ATOM 2825 N N . LEU A 1 361 ? -24.241 8.513 21.581 1.00 51.28 361 LEU A N 1
ATOM 2826 C CA . LEU A 1 361 ? -23.059 9.170 22.166 1.00 51.28 361 LEU A CA 1
ATOM 2827 C C . LEU A 1 361 ? -22.237 10.038 21.184 1.00 51.28 361 LEU A C 1
ATOM 2829 O O . LEU A 1 361 ? -21.137 10.457 21.529 1.00 51.28 361 LEU A O 1
ATOM 2833 N N . LEU A 1 362 ? -22.697 10.262 19.944 1.00 54.56 362 LEU A N 1
ATOM 2834 C CA . LEU A 1 362 ? -21.846 10.787 18.852 1.00 54.56 362 LEU A CA 1
ATOM 2835 C C . LEU A 1 362 ? -22.482 11.899 17.993 1.00 54.56 362 LEU A C 1
ATOM 2837 O O . LEU A 1 362 ? -22.144 12.046 16.814 1.00 54.56 362 LEU A O 1
ATOM 2841 N N . ALA A 1 363 ? -23.411 12.677 18.550 1.00 55.31 363 ALA A N 1
ATOM 2842 C CA . ALA A 1 363 ? -23.825 13.937 17.928 1.00 55.31 363 ALA A CA 1
ATOM 2843 C C . ALA A 1 363 ? -22.738 15.012 18.150 1.00 55.31 363 ALA A C 1
ATOM 2845 O O . ALA A 1 363 ? -22.139 15.032 19.226 1.00 55.31 363 ALA A O 1
ATOM 2846 N N . PRO A 1 364 ? -22.461 15.897 17.172 1.00 56.16 364 PRO A N 1
ATOM 2847 C CA . PRO A 1 364 ? -21.515 16.987 17.382 1.00 56.16 364 PRO A CA 1
ATOM 2848 C C . PRO A 1 364 ? -22.019 17.925 18.475 1.00 56.16 364 PRO A C 1
ATOM 2850 O O . PRO A 1 364 ? -23.199 18.281 18.482 1.00 56.16 364 PRO A O 1
ATOM 2853 N N . SER A 1 365 ? -21.119 18.383 19.345 1.00 59.41 365 SER A N 1
ATOM 2854 C CA . SER A 1 365 ? -21.456 19.397 20.346 1.00 59.41 365 SER A CA 1
ATOM 2855 C C . SER A 1 365 ? -21.834 20.730 19.688 1.00 59.41 365 SER A C 1
ATOM 2857 O O . SER A 1 365 ? -22.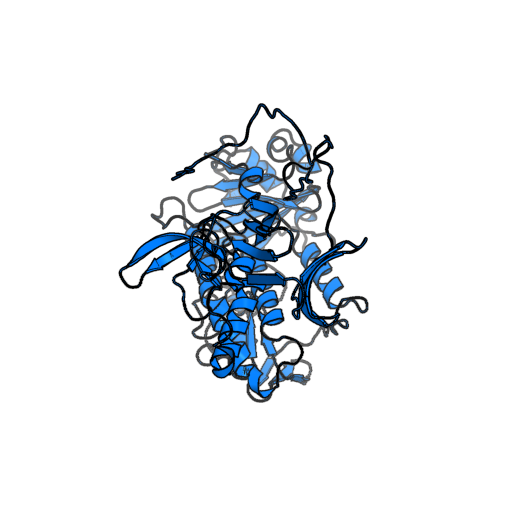683 21.447 20.211 1.00 59.41 365 SER A O 1
ATOM 2859 N N . SER A 1 366 ? -21.224 21.068 18.540 1.00 64.81 366 SER A N 1
ATOM 2860 C CA . SER A 1 366 ? -21.571 22.245 17.727 1.00 64.81 366 SER A CA 1
ATOM 2861 C C . SER A 1 366 ? -20.997 22.176 16.297 1.00 64.81 366 SER A C 1
ATOM 2863 O O . SER A 1 366 ? -20.007 21.486 16.038 1.00 64.81 366 SER A O 1
ATOM 2865 N N . TYR A 1 367 ? -21.600 22.932 15.373 1.00 68.06 367 TYR A N 1
ATOM 2866 C CA . TYR A 1 367 ? -21.066 23.258 14.045 1.00 68.06 367 TYR A CA 1
ATOM 2867 C C . TYR A 1 367 ? -21.358 24.732 13.735 1.00 68.06 367 TYR A C 1
ATOM 2869 O O . TYR A 1 367 ? -22.521 25.137 13.746 1.00 68.06 367 TYR A O 1
ATOM 2877 N N . GLY A 1 368 ? -20.323 25.531 13.463 1.00 60.66 368 GLY A N 1
ATOM 2878 C CA . GLY A 1 368 ? -20.457 26.977 13.237 1.00 60.66 368 GLY A CA 1
ATOM 2879 C C . GLY A 1 368 ? -19.656 27.825 14.238 1.00 60.66 368 GLY A C 1
ATOM 2880 O O . GLY A 1 368 ? -18.628 27.354 14.728 1.00 60.66 368 GLY A O 1
ATOM 2881 N N . PRO A 1 369 ? -20.042 29.093 14.503 1.00 52.72 369 PRO A N 1
ATOM 2882 C CA . PRO A 1 369 ? -19.306 29.953 15.431 1.00 52.72 369 PRO A CA 1
ATOM 2883 C C . PRO A 1 369 ? -19.229 29.330 16.831 1.00 52.72 369 PRO A C 1
ATOM 2885 O O . PRO A 1 369 ? -20.096 28.543 17.214 1.00 52.72 369 PRO A O 1
ATOM 2888 N N . LEU A 1 370 ? -18.167 29.686 17.570 1.00 56.47 370 LEU A N 1
ATOM 2889 C CA . LEU A 1 370 ? -17.890 29.222 18.935 1.00 56.47 370 LEU A CA 1
ATOM 2890 C C . LEU A 1 370 ? -19.184 29.158 19.758 1.00 56.47 370 LEU A C 1
ATOM 2892 O O . LEU A 1 370 ? -19.915 30.156 19.757 1.00 56.47 370 LEU A O 1
ATOM 2896 N N . PRO A 1 371 ? -19.475 28.035 20.449 1.00 57.88 371 PRO A N 1
ATOM 2897 C CA . PRO A 1 371 ? -20.595 27.992 21.374 1.00 57.88 371 PRO A CA 1
ATOM 2898 C C . PRO A 1 371 ? -20.452 29.178 22.323 1.00 57.88 371 PRO A C 1
ATOM 2900 O O . PRO A 1 371 ? -19.426 29.323 22.989 1.00 57.88 371 PRO A O 1
ATOM 2903 N N . GLY A 1 372 ? -21.436 30.075 22.294 1.00 58.41 372 GLY A N 1
ATOM 2904 C CA . GLY A 1 372 ? -21.522 31.140 23.275 1.00 58.41 372 GLY A CA 1
ATOM 2905 C C . GLY A 1 372 ? -21.708 30.541 24.670 1.00 58.41 372 GLY A C 1
ATOM 2906 O O . GLY A 1 372 ? -21.956 29.340 24.808 1.00 58.41 372 GLY A O 1
ATOM 2907 N N . PRO A 1 373 ? -21.612 31.362 25.717 1.00 62.69 373 PRO A N 1
ATOM 2908 C CA . PRO A 1 373 ? -21.918 30.888 27.056 1.00 62.69 373 PRO A CA 1
ATOM 2909 C C . PRO A 1 373 ? -23.354 30.351 27.159 1.00 62.69 373 PRO A C 1
ATOM 2911 O O . PRO A 1 373 ? -24.196 30.629 26.300 1.00 62.69 373 PRO A O 1
ATOM 2914 N N . LEU A 1 374 ? -23.635 29.587 28.222 1.00 61.94 374 LEU A N 1
ATOM 2915 C CA . LEU A 1 374 ? -24.958 29.002 28.453 1.00 61.94 374 LEU A CA 1
ATOM 2916 C C . LEU A 1 374 ? -26.068 30.067 28.328 1.00 61.94 374 LEU A C 1
ATOM 2918 O O . LEU A 1 374 ? -25.885 31.183 28.818 1.00 61.94 374 LEU A O 1
ATOM 2922 N N . PRO A 1 375 ? -27.233 29.742 27.728 1.00 53.09 375 PRO A N 1
ATOM 2923 C CA . PRO A 1 375 ? -28.328 30.699 27.519 1.00 53.09 375 PRO A CA 1
ATOM 2924 C C . PRO A 1 375 ? -28.809 31.412 28.791 1.00 53.09 375 PRO A C 1
ATOM 2926 O O . PRO A 1 375 ? -29.336 32.519 28.723 1.00 53.09 375 PRO A O 1
ATOM 2929 N N . GLU A 1 376 ? -28.618 30.783 29.951 1.00 54.75 376 GLU A N 1
ATOM 2930 C CA . GLU A 1 376 ? -28.954 31.307 31.281 1.00 54.75 376 GLU A CA 1
ATOM 2931 C C . GLU A 1 376 ? -28.013 32.439 31.741 1.00 54.75 376 GLU A C 1
ATOM 2933 O O . GLU A 1 376 ? -28.315 33.153 32.694 1.00 54.75 376 GLU A O 1
ATOM 2938 N N . MET A 1 377 ? -26.886 32.636 31.053 1.00 57.03 377 MET A N 1
ATOM 2939 C CA . MET A 1 377 ? -25.845 33.609 31.383 1.00 57.03 377 MET A CA 1
ATOM 2940 C C . MET A 1 377 ? -25.887 34.825 30.442 1.00 57.03 377 MET A C 1
ATOM 2942 O O . MET A 1 377 ? -24.935 35.117 29.712 1.00 57.03 377 MET A O 1
ATOM 2946 N N . SER A 1 378 ? -27.012 35.545 30.449 1.00 55.00 378 SER A N 1
ATOM 2947 C CA . SER A 1 378 ? -27.210 36.782 29.679 1.00 55.00 378 SER A CA 1
ATOM 2948 C C . SER A 1 378 ? -26.679 38.019 30.424 1.00 55.00 378 SER A C 1
ATOM 2950 O O . SER A 1 378 ? -27.084 38.256 31.561 1.00 55.00 378 SER A O 1
ATOM 2952 N N . GLY A 1 379 ? -25.830 38.842 29.793 1.00 65.00 379 GLY A N 1
ATOM 2953 C CA . GLY A 1 379 ? -25.320 40.099 30.370 1.00 65.00 379 GLY A CA 1
ATOM 2954 C C . GLY A 1 379 ? -23.983 40.556 29.771 1.00 65.00 379 GLY A C 1
ATOM 2955 O O . GLY A 1 379 ? -23.484 39.929 28.839 1.00 65.00 379 GLY A O 1
ATOM 2956 N N . GLU A 1 380 ? -23.396 41.635 30.304 1.00 68.62 380 GLU A N 1
ATOM 2957 C CA . GLU A 1 380 ? -21.998 41.994 30.016 1.00 68.62 380 GLU A CA 1
ATOM 2958 C C . GLU A 1 380 ? -21.051 41.028 30.737 1.00 68.62 380 GLU A C 1
ATOM 2960 O O . GLU A 1 380 ? -21.214 40.742 31.922 1.00 68.62 380 GLU A O 1
ATOM 2965 N N . TYR A 1 381 ? -20.036 40.544 30.029 1.00 74.44 381 TYR A N 1
ATOM 2966 C CA . TYR A 1 381 ? -19.015 39.658 30.576 1.00 74.44 381 TYR A CA 1
ATOM 2967 C C . TYR A 1 381 ? -17.653 39.988 29.973 1.00 74.44 381 TYR A C 1
ATOM 2969 O O . TYR A 1 381 ? -17.540 40.504 28.859 1.00 74.44 381 TYR A O 1
ATOM 2977 N N . LYS A 1 382 ? -16.593 39.654 30.708 1.00 78.94 382 LYS A N 1
ATOM 2978 C CA . LYS A 1 382 ? -15.229 39.619 30.168 1.00 78.94 382 LYS A CA 1
ATOM 2979 C C . LYS A 1 382 ? -14.895 38.183 29.813 1.00 78.94 382 LYS A C 1
ATOM 2981 O O . LYS A 1 382 ? -15.338 37.272 30.502 1.00 78.94 382 LYS A O 1
ATOM 2986 N N . PHE A 1 383 ? -14.106 37.965 28.771 1.00 76.56 383 PHE A N 1
ATOM 2987 C CA . PHE A 1 383 ? -13.632 36.626 28.452 1.00 76.56 383 PHE A CA 1
ATOM 2988 C C . PHE A 1 383 ? -12.154 36.637 28.087 1.00 76.56 383 PHE A C 1
ATOM 2990 O O . PHE A 1 383 ? -11.641 37.606 27.528 1.00 76.56 383 PHE A O 1
ATOM 2997 N N . THR A 1 384 ? -11.500 35.526 28.391 1.00 75.81 384 THR A N 1
ATOM 2998 C CA . THR A 1 384 ? -10.122 35.225 28.017 1.00 75.81 384 THR A CA 1
ATOM 2999 C C . THR A 1 384 ? -10.134 33.931 27.224 1.00 75.81 384 THR A C 1
ATOM 3001 O O . THR A 1 384 ? -10.785 32.977 27.636 1.00 75.81 384 THR A O 1
ATOM 3004 N N . THR A 1 385 ? -9.442 33.886 26.085 1.00 76.62 385 THR A N 1
ATOM 3005 C CA . THR A 1 385 ? -9.274 32.653 25.304 1.00 76.62 385 THR A CA 1
ATOM 3006 C C . THR A 1 385 ? -7.801 32.324 25.158 1.00 76.62 385 THR A C 1
ATOM 3008 O O . THR A 1 385 ? -7.024 33.156 24.695 1.00 76.62 385 THR A O 1
ATOM 3011 N N . SER A 1 386 ? -7.452 31.089 25.495 1.00 73.19 386 SER A N 1
ATOM 3012 C CA . SER A 1 386 ? -6.157 30.480 25.211 1.00 73.19 386 SER A CA 1
ATOM 3013 C C . SER A 1 386 ? -6.356 29.394 24.159 1.00 73.19 386 SER A C 1
ATOM 3015 O O . SER A 1 386 ? -7.335 28.647 24.215 1.00 73.19 386 SER A O 1
ATOM 3017 N N . SER A 1 387 ? -5.461 29.296 23.177 1.00 73.06 387 SER A N 1
ATOM 3018 C CA . SER A 1 387 ? -5.584 28.294 22.115 1.00 73.06 387 SER A CA 1
ATOM 3019 C C . SER A 1 387 ? -4.241 27.752 21.653 1.00 73.06 387 SER A C 1
ATOM 3021 O O . SER A 1 387 ? -3.299 28.520 21.469 1.00 73.06 387 SER A O 1
ATOM 3023 N N . ILE A 1 388 ? -4.203 26.453 21.372 1.00 71.31 388 ILE A N 1
ATOM 3024 C CA . ILE A 1 388 ? -3.099 25.754 20.721 1.00 71.31 388 ILE A CA 1
ATOM 3025 C C . ILE A 1 388 ? -3.614 25.274 19.371 1.00 71.31 388 ILE A C 1
ATOM 3027 O O . ILE A 1 388 ? -4.516 24.442 19.306 1.00 71.31 388 ILE A O 1
ATOM 3031 N N . ARG A 1 389 ? -3.051 25.800 18.287 1.00 72.56 389 ARG A N 1
ATOM 3032 C CA . ARG A 1 389 ? -3.279 25.274 16.938 1.00 72.56 389 ARG A CA 1
ATOM 3033 C C . ARG A 1 389 ? -2.216 24.220 16.638 1.00 72.56 389 ARG A C 1
ATOM 3035 O O . ARG A 1 389 ? -1.078 24.391 17.036 1.00 72.56 389 ARG A O 1
ATOM 3042 N N . PHE A 1 390 ? -2.559 23.144 15.953 1.00 72.62 390 PHE A N 1
ATOM 3043 C CA . PHE A 1 390 ? -1.617 22.092 15.572 1.00 72.62 390 PHE A CA 1
ATOM 3044 C C . PHE A 1 390 ? -2.020 21.501 14.222 1.00 72.62 390 PHE A C 1
ATOM 3046 O O . PHE A 1 390 ? -3.175 21.622 13.817 1.00 72.62 390 PHE A O 1
ATOM 3053 N N . SER A 1 391 ? -1.084 20.871 13.513 1.00 75.81 391 SER A N 1
ATOM 3054 C CA . SER A 1 391 ? -1.428 20.096 12.316 1.00 75.81 391 SER A CA 1
ATOM 3055 C C . SER A 1 391 ? -1.608 18.624 12.666 1.00 75.81 391 SER A C 1
ATOM 3057 O O . SER A 1 391 ? -0.911 18.090 13.526 1.00 75.81 391 SER A O 1
ATOM 3059 N N . SER A 1 392 ? -2.535 17.961 11.986 1.00 78.69 392 SER A N 1
ATOM 3060 C CA . SER A 1 392 ? -2.831 16.545 12.180 1.00 78.69 392 SER A CA 1
ATOM 3061 C C . SER A 1 392 ? -3.282 15.879 10.881 1.00 78.69 392 SER A C 1
ATOM 3063 O O . SER A 1 392 ? -3.520 16.550 9.872 1.00 78.69 392 SER A O 1
ATOM 3065 N N . SER A 1 393 ? -3.410 14.552 10.920 1.00 78.50 393 SER A N 1
ATOM 3066 C CA . SER A 1 393 ? -3.957 13.766 9.817 1.00 78.50 393 SER A CA 1
ATOM 3067 C C . SER A 1 393 ? -5.417 14.153 9.571 1.00 78.50 393 SER A C 1
ATOM 3069 O O . SER A 1 393 ? -6.248 14.051 10.471 1.00 78.50 393 SER A O 1
ATOM 3071 N N . SER A 1 394 ? -5.770 14.559 8.351 1.00 80.00 394 SER A N 1
ATOM 3072 C CA . SER A 1 394 ? -7.170 14.771 7.955 1.00 80.00 394 SER A CA 1
ATOM 3073 C C . SER A 1 394 ? -7.972 13.476 8.051 1.00 80.00 394 SER A C 1
ATOM 3075 O O . SER A 1 394 ? -9.151 13.496 8.399 1.00 80.00 394 SER A O 1
ATOM 3077 N N . THR A 1 395 ? -7.321 12.330 7.842 1.00 80.88 395 THR A N 1
ATOM 3078 C CA . THR A 1 395 ? -7.955 11.016 7.993 1.00 80.88 395 THR A CA 1
ATOM 3079 C C . THR A 1 395 ? -8.232 10.710 9.462 1.00 80.88 395 THR A C 1
ATOM 3081 O O . THR A 1 395 ? -9.324 10.243 9.796 1.00 80.88 395 THR A O 1
ATOM 3084 N N . LEU A 1 396 ? -7.301 11.054 10.356 1.00 82.88 396 LEU A N 1
ATOM 3085 C CA . LEU A 1 396 ? -7.513 10.972 11.797 1.00 82.88 396 LEU A CA 1
ATOM 3086 C C . LEU A 1 396 ? -8.648 11.899 12.224 1.00 82.88 396 LEU A C 1
ATOM 3088 O O . LEU A 1 396 ? -9.567 11.458 12.901 1.00 82.88 396 LEU A O 1
ATOM 3092 N N . LEU A 1 397 ? -8.652 13.161 11.796 1.00 83.38 397 LEU A N 1
ATOM 3093 C CA . LEU A 1 397 ? -9.701 14.103 12.188 1.00 83.38 397 LEU A CA 1
ATOM 3094 C C . LEU A 1 397 ? -11.091 13.709 11.657 1.00 83.38 397 LEU A C 1
ATOM 3096 O O . LEU A 1 397 ? -12.089 13.889 12.357 1.00 83.38 397 LEU A O 1
ATOM 3100 N N . ASN A 1 398 ? -11.171 13.072 10.485 1.00 80.38 398 ASN A N 1
ATOM 3101 C CA . ASN A 1 398 ? -12.423 12.519 9.954 1.00 80.38 398 ASN A CA 1
ATOM 3102 C C . ASN A 1 398 ? -13.055 11.455 10.874 1.00 80.38 398 ASN A C 1
ATOM 3104 O O . ASN A 1 398 ? -14.270 11.239 10.812 1.00 80.38 398 ASN A O 1
ATOM 3108 N N . ASN A 1 399 ? -12.275 10.817 11.756 1.00 79.19 399 ASN A N 1
ATOM 3109 C CA . ASN A 1 399 ? -12.794 9.876 12.753 1.00 79.19 399 ASN A CA 1
ATOM 3110 C C . ASN A 1 399 ? -13.709 10.540 13.800 1.00 79.19 399 ASN A C 1
ATOM 3112 O O . ASN A 1 399 ? -14.388 9.833 14.552 1.00 79.19 399 ASN A O 1
ATOM 3116 N N . PHE A 1 400 ? -13.740 11.872 13.879 1.00 80.75 400 PHE A N 1
ATOM 3117 C CA . PHE A 1 400 ? -14.631 12.610 14.773 1.00 80.75 400 PHE A CA 1
ATOM 3118 C C . PHE A 1 400 ? -15.982 12.978 14.145 1.00 80.75 400 PHE A C 1
ATOM 3120 O O . PHE A 1 400 ? -16.898 13.399 14.858 1.00 80.75 400 PHE A O 1
ATOM 3127 N N . PHE A 1 401 ? -16.136 12.832 12.826 1.00 80.56 401 PHE A N 1
ATOM 3128 C CA . PHE A 1 401 ? -17.412 13.106 12.173 1.00 80.56 401 PHE A CA 1
ATOM 3129 C C . PHE A 1 401 ? -18.464 12.045 12.502 1.00 80.56 401 PHE A C 1
ATOM 3131 O O . PHE A 1 401 ? -18.124 10.887 12.781 1.00 80.56 401 PHE A O 1
ATOM 3138 N N . PRO A 1 402 ? -19.762 12.398 12.449 1.00 75.81 402 PRO A N 1
ATOM 3139 C CA . PRO A 1 402 ? -20.814 11.480 12.841 1.00 75.81 402 PRO A CA 1
ATOM 3140 C C . PRO A 1 402 ? -20.811 10.254 11.929 1.00 75.81 402 PRO A C 1
ATOM 3142 O O . PRO A 1 402 ? -20.944 10.341 10.711 1.00 75.81 402 PRO A O 1
ATOM 3145 N N . LEU A 1 403 ? -20.719 9.070 12.527 1.00 71.38 403 LEU A N 1
ATOM 3146 C CA . LEU A 1 403 ? -20.469 7.817 11.802 1.00 71.38 403 LEU A CA 1
ATOM 3147 C C . LEU A 1 403 ? -21.596 7.405 10.842 1.00 71.38 403 LEU A C 1
ATOM 3149 O O . LEU A 1 403 ? -21.400 6.552 9.976 1.00 71.38 403 LEU A O 1
ATOM 3153 N N . THR A 1 404 ? -22.766 8.027 10.982 1.00 66.25 404 THR A N 1
ATOM 3154 C CA . THR A 1 404 ? -23.969 7.769 10.179 1.00 66.25 404 THR A CA 1
ATOM 3155 C C . THR A 1 404 ? -24.286 8.891 9.197 1.00 66.25 404 THR A C 1
ATOM 3157 O O . THR A 1 404 ? -25.251 8.771 8.445 1.00 66.25 404 THR A O 1
ATOM 3160 N N . ASN A 1 405 ? -23.481 9.957 9.188 1.00 69.06 405 ASN A N 1
ATOM 3161 C CA . ASN A 1 405 ? -23.679 11.116 8.338 1.00 69.06 405 ASN A CA 1
ATOM 3162 C C . ASN A 1 405 ? -22.398 11.422 7.545 1.00 69.06 405 ASN A C 1
ATOM 3164 O O . ASN A 1 405 ? -21.395 11.845 8.112 1.00 69.06 405 ASN A O 1
ATOM 3168 N N . SER A 1 406 ? -22.442 11.224 6.228 1.00 73.44 406 SER A N 1
ATOM 3169 C CA . SER A 1 406 ? -21.347 11.560 5.309 1.00 73.44 406 SER A CA 1
ATOM 3170 C C . SER A 1 406 ? -21.368 13.018 4.839 1.00 73.44 406 SER A C 1
ATOM 3172 O O . SER A 1 406 ? -20.632 13.363 3.925 1.00 73.44 406 SER A O 1
ATOM 3174 N N . SER A 1 407 ? -22.225 13.867 5.413 1.00 83.44 407 SER A N 1
ATOM 3175 C CA . SER A 1 407 ? -22.332 15.277 5.040 1.00 83.44 407 SER A CA 1
ATOM 3176 C C . SER A 1 407 ? -21.124 16.113 5.448 1.00 83.44 407 SER A C 1
ATOM 3178 O O . SER A 1 407 ? -20.983 17.201 4.907 1.00 83.44 407 SER A O 1
ATOM 3180 N N . TYR A 1 408 ? -20.301 15.659 6.399 1.00 85.62 408 TYR A N 1
ATOM 3181 C CA . TYR A 1 408 ? -19.131 16.402 6.869 1.00 85.62 408 TYR A CA 1
ATOM 3182 C C . TYR A 1 408 ? -17.861 15.948 6.157 1.00 85.62 408 TYR A C 1
ATOM 3184 O O . TYR A 1 408 ? -17.569 14.750 6.117 1.00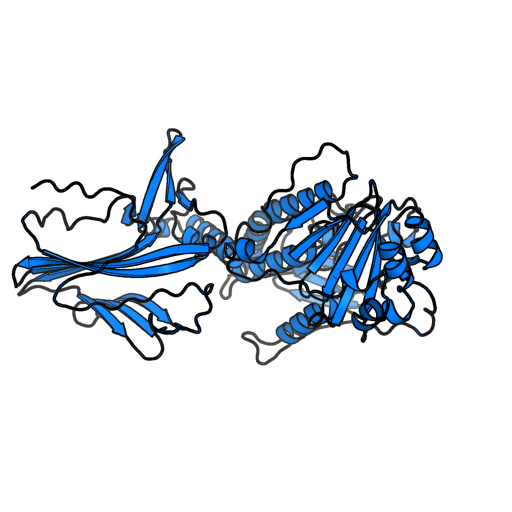 85.62 408 TYR A O 1
ATOM 3192 N N . GLN A 1 409 ? -17.090 16.904 5.646 1.00 85.62 409 GLN A N 1
ATOM 3193 C CA . GLN A 1 409 ? -15.815 16.639 4.992 1.00 85.62 409 GLN A CA 1
ATOM 3194 C C . GLN A 1 409 ? -14.824 17.779 5.241 1.00 85.62 409 GLN A C 1
ATOM 3196 O O . GLN A 1 409 ? -15.173 18.949 5.122 1.00 85.62 409 GLN A O 1
ATOM 3201 N N . ILE A 1 410 ? -13.573 17.442 5.557 1.00 84.94 410 ILE A N 1
ATOM 3202 C CA . ILE A 1 410 ? -12.478 18.420 5.597 1.00 84.94 410 ILE A CA 1
ATOM 3203 C C . ILE A 1 410 ? -12.123 18.811 4.159 1.00 84.94 410 ILE A C 1
ATOM 3205 O O . ILE A 1 410 ? -11.899 17.946 3.312 1.00 84.94 410 ILE A O 1
ATOM 3209 N N . THR A 1 411 ? -12.078 20.112 3.883 1.00 75.44 411 THR A N 1
ATOM 3210 C CA . THR A 1 411 ? -11.845 20.642 2.527 1.00 75.44 411 THR A CA 1
ATOM 3211 C C . THR A 1 411 ? -10.378 20.811 2.169 1.00 75.44 411 THR A C 1
ATOM 3213 O O . THR A 1 411 ? -10.044 20.916 0.987 1.00 75.44 411 THR A O 1
ATOM 3216 N N . THR A 1 412 ? -9.497 20.845 3.169 1.00 70.62 412 THR A N 1
ATOM 3217 C CA . THR A 1 412 ? -8.064 21.022 2.957 1.00 70.62 412 THR A CA 1
ATOM 3218 C C . THR A 1 412 ? -7.513 19.847 2.147 1.00 70.62 412 THR A C 1
ATOM 3220 O O . THR A 1 412 ? -7.633 18.700 2.582 1.00 70.62 412 THR A O 1
ATOM 3223 N N . PRO A 1 413 ? -6.923 20.098 0.965 1.00 65.06 413 PRO A N 1
ATOM 3224 C CA . PRO A 1 413 ? -6.359 19.036 0.150 1.00 65.06 413 PRO A CA 1
ATOM 3225 C C . PRO A 1 413 ? -5.145 18.426 0.853 1.00 65.06 413 PRO A C 1
ATOM 3227 O O . PRO A 1 413 ? -4.269 19.147 1.328 1.00 65.06 413 PRO A O 1
ATOM 3230 N N . GLY A 1 414 ? -5.070 17.098 0.862 1.00 69.38 414 GLY A N 1
ATOM 3231 C CA . GLY A 1 414 ? -3.955 16.360 1.448 1.00 69.38 414 GLY A CA 1
ATOM 3232 C C . GLY A 1 414 ? -4.347 15.502 2.649 1.00 69.38 414 GLY A C 1
ATOM 3233 O O . GLY A 1 414 ? -5.518 15.413 3.024 1.00 69.38 414 GLY A O 1
ATOM 3234 N N . THR A 1 415 ? -3.347 14.877 3.272 1.00 71.25 415 THR A N 1
ATOM 3235 C CA . THR A 1 415 ? -3.530 14.197 4.558 1.00 71.25 415 THR A CA 1
ATOM 3236 C C . THR A 1 415 ? -3.230 15.104 5.744 1.00 71.25 415 THR A C 1
ATOM 3238 O O . THR A 1 415 ? -3.432 14.658 6.857 1.00 71.25 415 THR A O 1
ATOM 3241 N N . VAL A 1 416 ? -2.749 16.338 5.565 1.00 77.12 416 VAL A N 1
ATOM 3242 C CA . VAL A 1 416 ? -2.430 17.254 6.676 1.00 77.12 416 VAL A CA 1
ATOM 3243 C C . VAL A 1 416 ? -3.444 18.396 6.734 1.00 77.12 416 VAL A C 1
ATOM 3245 O O . VAL A 1 416 ? -3.669 19.087 5.744 1.00 77.12 416 VAL A O 1
ATOM 3248 N N . CYS A 1 417 ? -4.041 18.616 7.903 1.00 78.25 417 CYS A N 1
ATOM 3249 C CA . CYS A 1 417 ? -4.966 19.721 8.170 1.00 78.25 417 CYS A CA 1
ATOM 3250 C C . CYS A 1 417 ? -4.712 20.326 9.556 1.00 78.25 417 CYS A C 1
ATOM 3252 O O . CYS A 1 417 ? -4.033 19.723 10.386 1.00 78.25 417 CYS A O 1
ATOM 3254 N N . GLU A 1 418 ? -5.219 21.534 9.802 1.00 81.31 418 GLU A N 1
ATOM 3255 C CA . GLU A 1 418 ? -5.092 22.191 11.104 1.00 81.31 418 GLU A CA 1
ATOM 3256 C C . GLU A 1 418 ? -6.245 21.801 12.037 1.00 81.31 418 GLU A C 1
ATOM 3258 O O . GLU A 1 418 ? -7.374 21.606 11.600 1.00 81.31 418 GLU A O 1
ATOM 3263 N N . ALA A 1 419 ? -5.961 21.735 13.333 1.00 83.00 419 ALA A N 1
ATOM 3264 C CA . ALA A 1 419 ? -6.934 21.637 14.411 1.00 83.00 419 ALA A CA 1
ATOM 3265 C C . ALA A 1 419 ? -6.516 22.553 15.562 1.00 83.00 419 ALA A C 1
ATOM 3267 O O . ALA A 1 419 ? -5.372 23.007 15.639 1.00 83.00 419 ALA A O 1
ATOM 3268 N N . ILE A 1 420 ? -7.460 22.884 16.439 1.00 83.12 420 ILE A N 1
ATOM 3269 C CA . ILE A 1 420 ? -7.244 23.849 17.514 1.00 83.12 420 ILE A CA 1
ATOM 3270 C C . ILE A 1 420 ? -7.813 23.285 18.812 1.00 83.12 420 ILE A C 1
ATOM 3272 O O . ILE A 1 420 ? -8.998 22.980 18.883 1.00 83.12 420 ILE A O 1
ATOM 3276 N N . PHE A 1 421 ? -6.995 23.204 19.856 1.00 80.94 421 PHE A N 1
ATOM 3277 C CA . PHE A 1 421 ? -7.497 23.168 21.225 1.00 80.94 421 PHE A CA 1
ATOM 3278 C C . PHE A 1 421 ? -7.705 24.596 21.697 1.00 80.94 421 PHE A C 1
ATOM 3280 O O . PHE A 1 421 ? -6.805 25.424 21.562 1.00 80.94 421 PHE A O 1
ATOM 3287 N N . SER A 1 422 ? -8.874 24.909 22.242 1.00 80.88 422 SER A N 1
ATOM 3288 C CA . SER A 1 422 ? -9.139 26.239 22.783 1.00 80.88 422 SER A CA 1
ATOM 3289 C C . SER A 1 422 ? -9.885 26.156 24.101 1.00 80.88 422 SER A C 1
ATOM 3291 O O . SER A 1 422 ? -10.860 25.418 24.206 1.00 80.88 422 SER A O 1
ATOM 3293 N N . CYS A 1 423 ? -9.411 26.921 25.084 1.00 78.94 423 CYS A N 1
ATOM 3294 C CA . CYS A 1 423 ? -10.070 27.155 26.358 1.00 78.94 423 CYS A CA 1
ATOM 3295 C C . CYS A 1 423 ? -10.510 28.618 26.432 1.00 78.94 423 CYS A C 1
ATOM 3297 O O . CYS A 1 423 ? -9.662 29.513 26.390 1.00 78.94 423 CYS A O 1
ATOM 3299 N N . THR A 1 424 ? -11.810 28.866 26.551 1.00 78.88 424 THR A N 1
ATOM 3300 C CA . THR A 1 424 ? -12.372 30.199 26.774 1.00 78.88 424 THR A CA 1
ATOM 3301 C C . THR A 1 424 ? -12.985 30.270 28.163 1.00 78.88 424 THR A C 1
ATOM 3303 O O . THR A 1 424 ? -13.909 29.524 28.468 1.00 78.88 424 THR A O 1
ATOM 3306 N N . THR A 1 425 ? -12.507 31.197 28.988 1.00 78.69 425 THR A N 1
ATOM 3307 C CA . THR A 1 425 ? -13.063 31.488 30.312 1.00 78.69 425 THR A CA 1
ATOM 3308 C C . THR A 1 425 ? -13.815 32.806 30.273 1.00 78.69 425 THR A C 1
ATOM 3310 O O . THR A 1 425 ? -13.242 33.852 29.973 1.00 78.69 425 THR A O 1
ATOM 3313 N N . TYR A 1 426 ? -15.095 32.751 30.606 1.00 79.44 426 TYR A N 1
ATOM 3314 C CA . TYR A 1 426 ? -16.013 33.866 30.751 1.00 79.44 426 TYR A CA 1
ATOM 3315 C C . TYR A 1 426 ? -16.123 34.231 32.231 1.00 79.44 426 TYR A C 1
ATOM 3317 O O . TYR A 1 426 ? -16.368 33.377 33.083 1.00 79.44 426 TYR A O 1
ATOM 3325 N N . LYS A 1 427 ? -15.952 35.515 32.535 1.00 78.56 427 LYS A N 1
ATOM 3326 C CA . LYS A 1 427 ? -16.095 36.096 33.866 1.00 78.56 427 LYS A CA 1
ATOM 3327 C C . LYS A 1 427 ? -17.289 37.047 33.869 1.00 78.56 427 LYS A C 1
ATOM 3329 O O . LYS A 1 427 ? -17.250 38.093 33.215 1.00 78.56 427 LYS A O 1
ATOM 3334 N N . TYR A 1 428 ? -18.325 36.660 34.607 1.00 74.44 428 TYR A N 1
ATOM 3335 C CA . TYR A 1 428 ? -19.586 37.399 34.733 1.00 74.44 428 TYR A CA 1
ATOM 3336 C C . TYR A 1 428 ? -19.587 38.309 35.952 1.00 74.44 428 TYR A C 1
ATOM 3338 O O . TYR A 1 428 ? -19.951 39.478 35.875 1.00 74.44 428 TYR A O 1
ATOM 3346 N N . THR A 1 429 ? -19.129 37.768 37.075 1.00 74.88 429 THR A N 1
ATOM 3347 C CA . THR A 1 429 ? -18.890 38.487 38.325 1.00 74.88 429 THR A CA 1
ATOM 3348 C C . THR A 1 429 ? -17.542 38.041 38.891 1.00 74.88 429 THR A C 1
ATOM 3350 O O . THR A 1 429 ? -16.857 37.209 38.292 1.00 74.88 429 THR A O 1
ATOM 3353 N N . ASP A 1 430 ? -17.117 38.593 40.029 1.00 73.00 430 ASP A N 1
ATOM 3354 C CA . ASP A 1 430 ? -15.905 38.109 40.701 1.00 73.00 430 ASP A CA 1
ATOM 3355 C C . ASP A 1 430 ? -16.037 36.667 41.216 1.00 73.00 430 ASP A C 1
ATOM 3357 O O . ASP A 1 430 ? -15.030 35.967 41.284 1.00 73.00 430 ASP A O 1
ATOM 3361 N N . ASP A 1 431 ? -17.269 36.202 41.448 1.00 71.50 431 ASP A N 1
ATOM 3362 C CA . ASP A 1 431 ? -17.574 34.898 42.049 1.00 71.50 431 ASP A CA 1
ATOM 3363 C C . ASP A 1 431 ? -18.172 33.873 41.070 1.00 71.50 431 ASP A C 1
ATOM 3365 O O . ASP A 1 431 ? -18.448 32.743 41.474 1.00 71.50 431 ASP A O 1
ATOM 3369 N N . VAL A 1 432 ? -18.425 34.257 39.809 1.00 70.75 432 VAL A N 1
ATOM 3370 C CA . VAL A 1 432 ? -19.038 33.387 38.789 1.00 70.75 432 VAL A CA 1
ATOM 3371 C C . VAL A 1 432 ? -18.194 33.367 37.522 1.00 70.75 432 VAL A C 1
ATOM 3373 O O . VAL A 1 432 ? -18.094 34.367 36.794 1.00 70.75 432 VAL A O 1
ATOM 3376 N N . THR A 1 433 ? -17.634 32.194 37.232 1.00 76.31 433 THR A N 1
ATOM 3377 C CA . THR A 1 433 ? -16.872 31.924 36.013 1.00 76.31 433 THR A CA 1
ATOM 3378 C C . THR A 1 433 ? -17.416 30.706 35.279 1.00 76.31 433 THR A C 1
ATOM 3380 O O . THR A 1 433 ? -17.889 29.736 35.870 1.00 76.31 433 THR A O 1
ATOM 3383 N N . TYR A 1 434 ? -17.346 30.770 33.954 1.00 80.44 434 TYR A N 1
ATOM 3384 C CA . TYR A 1 434 ? -17.686 29.666 33.068 1.00 80.44 434 TYR A CA 1
ATOM 3385 C C . TYR A 1 434 ? -16.509 29.427 32.131 1.00 80.44 434 TYR A C 1
ATOM 3387 O O . TYR A 1 434 ? -16.075 30.351 31.450 1.00 80.44 434 TYR A O 1
ATOM 3395 N N . SER A 1 435 ? -15.976 28.212 32.098 1.00 79.38 435 SER A N 1
ATOM 3396 C CA . SER A 1 435 ? -14.859 27.839 31.230 1.00 79.38 435 SER A CA 1
ATOM 3397 C C . SER A 1 435 ? -15.306 26.790 30.232 1.00 79.38 435 SER A C 1
ATOM 3399 O O . SER A 1 435 ? -15.990 25.835 30.587 1.00 79.38 435 SER A O 1
ATOM 3401 N N . GLN A 1 436 ? -14.880 26.944 28.987 1.00 80.94 436 GLN A N 1
ATOM 3402 C CA . GLN A 1 436 ? -15.160 26.004 27.919 1.00 80.94 436 GLN A CA 1
ATOM 3403 C C . GLN A 1 436 ? -13.864 25.601 27.236 1.00 80.94 436 GLN A C 1
ATOM 3405 O O . GLN A 1 436 ? -13.219 26.433 26.605 1.00 80.94 436 GLN A O 1
ATOM 3410 N N . PHE A 1 437 ? -13.519 24.322 27.312 1.00 80.62 437 PHE A N 1
ATOM 3411 C CA . PHE A 1 437 ? -12.439 23.727 26.539 1.00 80.62 437 PHE A CA 1
ATOM 3412 C C . PHE A 1 437 ? -13.020 22.945 25.364 1.00 80.62 437 PHE A C 1
ATOM 3414 O O . PHE A 1 437 ? -13.990 22.213 25.531 1.00 80.62 437 PHE A O 1
ATOM 3421 N N . GLY A 1 438 ? -12.437 23.057 24.176 1.00 81.00 438 GLY A N 1
ATOM 3422 C CA . GLY A 1 438 ? -12.878 22.268 23.032 1.00 81.00 438 GLY A CA 1
ATOM 3423 C C . GLY A 1 438 ? -11.780 21.959 22.031 1.00 81.00 438 GLY A C 1
ATOM 3424 O O . GLY A 1 438 ? -10.777 22.671 21.943 1.00 81.00 438 GLY A O 1
ATOM 3425 N N . LEU A 1 439 ? -12.013 20.896 21.262 1.00 83.94 439 LEU A N 1
ATOM 3426 C CA . LEU A 1 439 ? -11.293 20.590 20.030 1.00 83.94 439 LEU A CA 1
ATOM 3427 C C . LEU A 1 439 ? -12.086 21.174 18.864 1.00 83.94 439 LEU A C 1
ATOM 3429 O O . LEU A 1 439 ? -13.269 20.883 18.717 1.00 83.94 439 LEU A O 1
ATOM 3433 N N . TYR A 1 440 ? -11.431 21.968 18.030 1.00 86.25 440 TYR A N 1
ATOM 3434 C CA . TYR A 1 440 ? -12.017 22.656 16.890 1.00 86.25 440 TYR A CA 1
ATOM 3435 C C . TYR A 1 440 ? -11.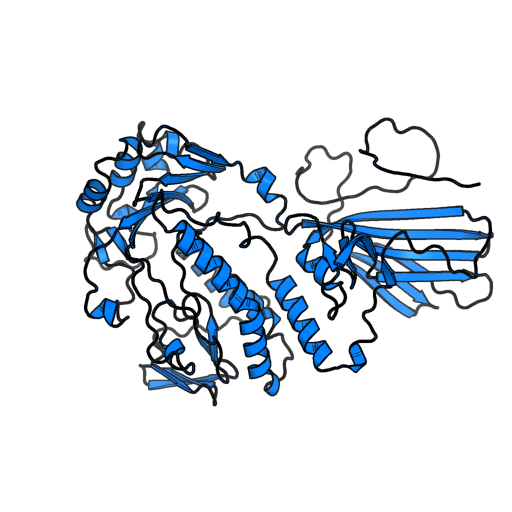304 22.213 15.617 1.00 86.25 440 TYR A C 1
ATOM 3437 O O . TYR A 1 440 ? -10.079 22.299 15.519 1.00 86.25 440 TYR A O 1
ATOM 3445 N N . ILE A 1 441 ? -12.080 21.763 14.638 1.00 87.69 441 ILE A N 1
ATOM 3446 C CA . ILE A 1 441 ? -11.604 21.344 13.321 1.00 87.69 441 ILE A CA 1
ATOM 3447 C C . ILE A 1 441 ? -12.096 22.394 12.311 1.00 87.69 441 ILE A C 1
ATOM 3449 O O . ILE A 1 441 ? -13.286 22.393 11.981 1.00 87.69 441 ILE A O 1
ATOM 3453 N N . PRO A 1 442 ? -11.246 23.351 11.895 1.00 84.50 442 PRO A N 1
ATOM 3454 C CA . PRO A 1 442 ? -11.586 24.332 10.868 1.00 84.50 442 PRO A CA 1
ATOM 3455 C C . PRO A 1 442 ? -11.743 23.688 9.479 1.00 84.50 442 PRO A C 1
ATOM 3457 O O . PRO A 1 442 ? -11.447 22.511 9.280 1.00 84.50 442 PRO A O 1
ATOM 3460 N N . ASP A 1 443 ? -12.199 24.490 8.513 1.00 86.25 443 ASP A N 1
ATOM 3461 C CA . ASP A 1 443 ? -12.265 24.141 7.085 1.00 86.25 443 ASP A CA 1
ATOM 3462 C C . ASP A 1 443 ? -13.092 22.885 6.763 1.00 86.25 443 ASP A C 1
ATOM 3464 O O . ASP A 1 443 ? -12.803 22.144 5.815 1.00 86.25 443 ASP A O 1
ATOM 3468 N N . VAL A 1 444 ? -14.160 22.669 7.532 1.00 87.25 444 VAL A N 1
ATOM 3469 C CA . VAL A 1 444 ? -15.125 21.591 7.310 1.00 87.25 444 VAL A CA 1
ATOM 3470 C C . VAL A 1 444 ? -16.269 22.103 6.444 1.00 87.25 444 VAL A C 1
ATOM 3472 O O . VAL A 1 444 ? -16.814 23.180 6.678 1.00 87.25 444 VAL A O 1
ATOM 3475 N N . GLU A 1 445 ? -16.636 21.322 5.435 1.00 90.25 445 GLU A N 1
ATOM 3476 C CA . GLU A 1 445 ? -17.872 21.471 4.678 1.00 90.25 445 GLU A CA 1
ATOM 3477 C C . GLU A 1 445 ? -18.953 20.554 5.247 1.00 90.25 445 GLU A C 1
ATOM 3479 O O . GLU A 1 445 ? -18.692 19.401 5.590 1.00 90.25 445 GLU A O 1
ATOM 3484 N N . TYR A 1 446 ? -20.176 21.073 5.309 1.00 87.69 446 TYR A N 1
ATOM 3485 C CA . TYR A 1 446 ? -21.390 20.341 5.629 1.00 87.69 446 TYR A CA 1
ATOM 3486 C C . TYR A 1 446 ? -22.356 20.405 4.446 1.00 87.69 446 TYR A C 1
ATOM 3488 O O . TYR A 1 446 ? -22.829 21.482 4.076 1.00 87.69 446 TYR A O 1
ATOM 3496 N N . VAL A 1 447 ? -22.663 19.249 3.860 1.00 88.62 447 VAL A N 1
ATOM 3497 C CA . VAL A 1 447 ? -23.644 19.108 2.778 1.00 88.62 447 VAL A CA 1
ATOM 3498 C C . VAL A 1 447 ? -25.024 18.830 3.371 1.00 88.62 447 VAL A C 1
ATOM 3500 O O . VAL A 1 447 ? -25.294 17.744 3.891 1.00 88.62 447 VAL A O 1
ATOM 3503 N N . LYS A 1 448 ? -25.924 19.807 3.290 1.00 85.56 448 LYS A N 1
ATOM 3504 C CA . LYS A 1 448 ? -27.317 19.674 3.730 1.00 85.56 448 LYS A CA 1
ATOM 3505 C C . LYS A 1 448 ? -28.094 18.671 2.875 1.00 85.56 448 LYS A C 1
ATOM 3507 O O . LYS A 1 448 ? -27.710 18.324 1.761 1.00 85.56 448 LYS A O 1
ATOM 3512 N N . LYS A 1 449 ? -29.259 18.248 3.379 1.00 85.81 449 LYS A N 1
ATOM 3513 C CA . LYS A 1 449 ? -30.173 17.330 2.670 1.00 85.81 449 LYS A CA 1
ATOM 3514 C C . LYS A 1 449 ? -30.675 17.870 1.325 1.00 85.81 449 LYS A C 1
ATOM 3516 O O . LYS A 1 449 ? -31.038 17.076 0.467 1.00 85.81 449 LYS A O 1
ATOM 3521 N N . ASP A 1 450 ? -30.719 19.187 1.158 1.00 89.81 450 ASP A N 1
ATOM 3522 C CA . ASP A 1 450 ? -31.097 19.866 -0.088 1.00 89.81 450 ASP A CA 1
ATOM 3523 C C . ASP A 1 450 ? -29.912 20.060 -1.057 1.00 89.81 450 ASP A C 1
ATOM 3525 O O . ASP A 1 450 ? -30.088 20.619 -2.137 1.00 89.81 450 ASP A O 1
ATOM 3529 N N . GLY A 1 451 ? -28.714 19.585 -0.694 1.00 86.62 451 GLY A N 1
ATOM 3530 C CA . GLY A 1 451 ? -27.485 19.715 -1.475 1.00 86.62 451 GLY A CA 1
ATOM 3531 C C . GLY A 1 451 ? -26.721 21.023 -1.250 1.00 86.62 451 GLY A C 1
ATOM 3532 O O . GLY A 1 451 ? -25.648 21.190 -1.827 1.00 86.62 451 GLY A O 1
ATOM 3533 N N . GLN A 1 452 ? -27.222 21.946 -0.419 1.00 89.75 452 GLN A N 1
ATOM 3534 C CA . GLN A 1 452 ? -26.491 23.169 -0.088 1.00 89.75 452 GLN A CA 1
ATOM 3535 C C . GLN A 1 452 ? -25.248 22.846 0.754 1.00 89.75 452 GLN A C 1
ATOM 3537 O O . GLN A 1 452 ? -25.321 22.088 1.721 1.00 89.75 452 GLN A O 1
ATOM 3542 N N . VAL A 1 453 ? -24.118 23.464 0.413 1.00 88.88 453 VAL A N 1
ATOM 3543 C CA . VAL A 1 453 ? -22.846 23.308 1.129 1.00 88.88 453 VAL A CA 1
ATOM 3544 C C . VAL A 1 453 ? -22.613 24.502 2.053 1.00 88.88 453 VAL A C 1
ATOM 3546 O O . VAL A 1 453 ? -22.675 25.651 1.614 1.00 88.88 453 VAL A O 1
ATOM 3549 N N . GLU A 1 454 ? -22.319 24.238 3.324 1.00 88.31 454 GLU A N 1
ATOM 3550 C CA . GLU A 1 454 ? -21.913 25.244 4.311 1.00 88.31 454 GLU A CA 1
ATOM 3551 C C . GLU A 1 454 ? -20.494 24.984 4.794 1.00 88.31 454 GLU A C 1
ATOM 3553 O O . GLU A 1 454 ? -20.174 23.859 5.164 1.00 88.31 454 GLU A O 1
ATOM 3558 N N . LYS A 1 455 ? -19.664 26.027 4.856 1.00 87.38 455 LYS A N 1
ATOM 3559 C CA . LYS A 1 455 ? -18.313 25.959 5.426 1.00 87.38 455 LYS A CA 1
ATOM 3560 C C . LYS A 1 455 ? -18.315 26.437 6.867 1.00 87.38 455 LYS A C 1
ATOM 3562 O O . LYS A 1 455 ? -18.924 27.464 7.165 1.00 87.38 455 LYS A O 1
ATOM 3567 N N . GLY A 1 456 ? -17.602 25.740 7.741 1.00 86.06 456 GLY A N 1
ATOM 3568 C CA . GLY A 1 456 ? -17.503 26.121 9.140 1.00 86.06 456 GLY A CA 1
ATOM 3569 C C . GLY A 1 456 ? -16.454 25.345 9.922 1.00 86.06 456 GLY A C 1
ATOM 3570 O O . GLY A 1 456 ? -15.662 24.576 9.379 1.00 86.06 456 GLY A O 1
ATOM 3571 N N . THR A 1 457 ? -16.474 25.574 11.231 1.00 85.81 457 THR A N 1
ATOM 3572 C CA . THR A 1 457 ? -15.652 24.857 12.202 1.00 85.81 457 THR A CA 1
ATOM 3573 C C . THR A 1 457 ? -16.499 23.774 12.854 1.00 85.81 457 THR A C 1
ATOM 3575 O O . THR A 1 457 ? -17.575 24.055 13.391 1.00 85.81 457 THR A O 1
ATOM 3578 N N . TYR A 1 458 ? -16.019 22.536 12.811 1.00 86.19 458 TYR A N 1
ATOM 3579 C CA . TYR A 1 458 ? -16.646 21.396 13.468 1.00 86.19 458 TYR A CA 1
ATOM 3580 C C . TYR A 1 458 ? -16.042 21.192 14.857 1.00 86.19 458 TYR A C 1
ATOM 3582 O O . TYR A 1 458 ? -14.820 21.189 15.008 1.00 86.19 458 TYR A O 1
ATOM 3590 N N . VAL A 1 459 ? -16.890 21.029 15.874 1.00 85.81 459 VAL A N 1
ATOM 3591 C CA . VAL A 1 459 ? -16.455 20.941 17.275 1.00 85.81 459 VAL A CA 1
ATOM 3592 C C . VAL A 1 459 ? -16.858 19.580 17.846 1.00 85.81 459 VAL A C 1
ATOM 3594 O O . VAL A 1 459 ? -17.977 19.428 18.345 1.00 85.81 459 VAL A O 1
ATOM 3597 N N . PRO A 1 460 ? -15.990 18.558 17.733 1.00 78.25 460 PRO A N 1
ATOM 3598 C CA . PRO A 1 460 ? -16.321 17.207 18.179 1.00 78.25 460 PRO A CA 1
ATOM 3599 C C . PRO A 1 460 ? -16.287 17.004 19.688 1.00 78.25 460 PRO A C 1
ATOM 3601 O O . PRO A 1 460 ? -16.908 16.068 20.181 1.00 78.25 460 PRO A O 1
ATOM 3604 N N . ILE A 1 461 ? -15.521 17.824 20.407 1.00 77.31 461 ILE A N 1
ATOM 3605 C CA . ILE A 1 461 ? -15.318 17.694 21.849 1.00 77.31 461 ILE A CA 1
ATOM 3606 C C . ILE A 1 461 ? -15.476 19.076 22.458 1.00 77.31 461 ILE A C 1
ATOM 3608 O O . ILE A 1 461 ? -14.798 20.014 22.037 1.00 77.31 461 ILE A O 1
ATOM 3612 N N . VAL A 1 462 ? -16.349 19.177 23.457 1.00 78.44 462 VAL A N 1
ATOM 3613 C CA . VAL A 1 462 ? -16.486 20.355 24.312 1.00 78.44 462 VAL A CA 1
ATOM 3614 C C . VAL A 1 462 ? -16.635 19.885 25.750 1.00 78.44 462 VAL A C 1
ATOM 3616 O O . VAL A 1 462 ? -17.526 19.096 26.057 1.00 78.44 462 VAL A O 1
ATOM 3619 N N . PHE A 1 463 ? -15.778 20.399 26.619 1.00 76.31 463 PHE A N 1
ATOM 3620 C CA . PHE A 1 463 ? -15.919 20.339 28.062 1.00 76.31 463 PHE A CA 1
ATOM 3621 C C . PHE A 1 463 ? -16.306 21.723 28.564 1.00 76.31 463 PHE A C 1
ATOM 3623 O O . PHE A 1 463 ? -15.715 22.724 28.156 1.00 76.31 463 PHE A O 1
ATOM 3630 N N . ALA A 1 464 ? -17.302 21.775 29.438 1.00 77.56 464 ALA A N 1
ATOM 3631 C CA . ALA A 1 464 ? -17.778 23.001 30.051 1.00 77.56 464 ALA A CA 1
ATOM 3632 C C . ALA A 1 464 ? -17.707 22.861 31.571 1.00 77.56 464 ALA A C 1
ATOM 3634 O O . ALA A 1 464 ? -18.114 21.843 32.127 1.00 77.56 464 ALA A O 1
ATOM 3635 N N . ALA A 1 465 ? -17.186 23.891 32.219 1.00 75.81 465 ALA A N 1
ATOM 3636 C CA . ALA A 1 465 ? -17.016 23.991 33.655 1.00 75.81 465 ALA A CA 1
ATOM 3637 C C . ALA A 1 465 ? -17.689 25.271 34.143 1.00 75.81 465 ALA A C 1
ATOM 3639 O O . ALA A 1 465 ? -17.549 26.331 33.530 1.00 75.81 465 ALA A O 1
ATOM 3640 N N . HIS A 1 466 ? -18.409 25.172 35.253 1.00 75.19 466 HIS A N 1
ATOM 3641 C CA . HIS A 1 466 ? -19.062 26.300 35.896 1.00 75.19 466 HIS A CA 1
ATOM 3642 C C . HIS A 1 466 ? -18.596 26.358 37.344 1.00 75.19 466 HIS A C 1
ATOM 3644 O O . HIS A 1 466 ? -18.775 25.396 38.091 1.00 75.19 466 HIS A O 1
ATOM 3650 N N . ALA A 1 467 ? -18.033 27.498 37.735 1.00 70.00 467 ALA A N 1
ATOM 3651 C CA . ALA A 1 467 ? -17.639 27.752 39.107 1.00 70.00 467 ALA A CA 1
ATOM 3652 C C . ALA A 1 467 ? -18.467 28.904 39.679 1.00 70.00 467 ALA A C 1
ATOM 3654 O O . ALA A 1 467 ? -18.501 30.005 39.126 1.00 70.00 467 ALA A O 1
ATOM 3655 N N . SER A 1 468 ? -19.133 28.636 40.802 1.00 66.25 468 SER A N 1
ATOM 3656 C CA . SER A 1 468 ? -19.850 29.640 41.589 1.00 66.25 468 SER A CA 1
ATOM 3657 C C . SER A 1 468 ? -19.607 29.444 43.079 1.00 66.25 468 SER A C 1
ATOM 3659 O O . SER A 1 468 ? -19.484 28.312 43.553 1.00 66.25 468 SER A O 1
ATOM 3661 N N . ALA A 1 469 ? -19.561 30.538 43.838 1.00 58.28 469 ALA A N 1
ATOM 3662 C CA . ALA A 1 469 ? -19.448 30.466 45.291 1.00 58.28 469 ALA A CA 1
ATOM 3663 C C . ALA A 1 469 ? -20.616 29.659 45.906 1.00 58.28 469 ALA A C 1
ATOM 3665 O O . ALA A 1 469 ? -21.782 30.027 45.762 1.00 58.28 469 ALA A O 1
ATOM 3666 N N . GLY A 1 470 ? -20.296 28.565 46.612 1.00 52.84 470 GLY A N 1
ATOM 3667 C CA . GLY A 1 470 ? -21.259 27.776 47.396 1.00 52.84 470 GLY A CA 1
ATOM 3668 C C . GLY A 1 470 ? -21.977 26.621 46.677 1.00 52.84 470 GLY A C 1
ATOM 3669 O O . GLY A 1 470 ? -22.997 26.164 47.192 1.00 52.84 470 GLY A O 1
ATOM 3670 N N . ARG A 1 471 ? -21.488 26.141 45.522 1.00 56.81 471 ARG A N 1
ATOM 3671 C CA . ARG A 1 471 ? -21.993 24.934 44.824 1.00 56.81 471 ARG A CA 1
ATOM 3672 C C . ARG A 1 471 ? -20.861 23.956 44.472 1.00 56.81 471 ARG A C 1
ATOM 3674 O O . ARG A 1 471 ? -19.702 24.365 44.457 1.00 56.81 471 ARG A O 1
ATOM 3681 N N . GLU A 1 472 ? -21.218 22.696 44.189 1.00 55.19 472 GLU A N 1
ATOM 3682 C CA . GLU A 1 472 ? -20.341 21.727 43.504 1.00 55.19 472 GLU A CA 1
ATOM 3683 C C . GLU A 1 472 ? -19.867 22.356 42.184 1.00 55.19 472 GLU A C 1
ATOM 3685 O O . GLU A 1 472 ? -20.679 22.873 41.408 1.00 55.19 472 GLU A O 1
ATOM 3690 N N . ASN A 1 473 ? -18.551 22.393 41.978 1.00 64.75 473 ASN A N 1
ATOM 3691 C CA . ASN A 1 473 ? -17.922 23.121 40.884 1.00 64.75 473 ASN A CA 1
ATOM 3692 C C . ASN A 1 473 ? -17.159 22.130 40.015 1.00 64.75 473 ASN A C 1
ATOM 3694 O O . ASN A 1 473 ? -16.135 21.589 40.430 1.00 64.75 473 ASN A O 1
ATOM 3698 N N . THR A 1 474 ? -17.605 21.971 38.773 1.00 67.75 474 THR A N 1
ATOM 3699 C CA . THR A 1 474 ? -16.781 21.317 37.762 1.00 67.75 474 THR A CA 1
ATOM 3700 C C . THR A 1 474 ? -15.688 22.286 37.321 1.00 67.75 474 THR A C 1
ATOM 3702 O O . THR A 1 474 ? -15.987 23.435 36.987 1.00 67.75 474 THR A O 1
ATOM 3705 N N . VAL A 1 475 ? -14.434 21.841 37.309 1.00 69.44 475 VAL A N 1
ATOM 3706 C CA . VAL A 1 475 ? -13.255 22.643 36.949 1.00 69.44 475 VAL A CA 1
ATOM 3707 C C . VAL A 1 475 ? -12.548 22.003 35.759 1.00 69.44 475 VAL A C 1
ATOM 3709 O O . VAL A 1 475 ? -12.547 20.782 35.613 1.00 69.44 475 VAL A O 1
ATOM 3712 N N . ILE A 1 476 ? -11.977 22.840 34.890 1.00 72.12 476 ILE A N 1
ATOM 3713 C CA . ILE A 1 476 ? -11.037 22.403 33.854 1.00 72.12 476 ILE A CA 1
ATOM 3714 C C . ILE A 1 476 ? -9.632 22.734 34.349 1.00 72.12 476 ILE A C 1
ATOM 3716 O O . ILE A 1 476 ? -9.257 23.907 34.383 1.00 72.12 476 ILE A O 1
ATOM 3720 N N . ASP A 1 477 ? -8.872 21.705 34.701 1.00 70.69 477 ASP A N 1
ATOM 3721 C CA . ASP A 1 477 ? -7.476 21.808 35.103 1.00 70.69 477 ASP A CA 1
ATOM 3722 C C . ASP A 1 477 ? -6.569 21.470 33.921 1.00 70.69 477 ASP A C 1
ATOM 3724 O O . ASP A 1 477 ? -6.782 20.491 33.210 1.00 70.69 477 ASP A O 1
ATOM 3728 N N . ILE A 1 478 ? -5.536 22.283 33.698 1.00 68.19 478 ILE A N 1
ATOM 3729 C CA . ILE A 1 478 ? -4.484 21.979 32.725 1.00 68.19 478 ILE A CA 1
ATOM 3730 C C . ILE A 1 478 ? -3.220 21.657 33.514 1.00 68.19 478 ILE A C 1
ATOM 3732 O O . ILE A 1 478 ? -2.571 22.546 34.064 1.00 68.19 478 ILE A O 1
ATOM 3736 N N . ILE A 1 479 ? -2.887 20.373 33.578 1.00 69.06 479 ILE A N 1
ATOM 3737 C CA . ILE A 1 479 ? -1.725 19.847 34.283 1.00 69.06 479 ILE A CA 1
ATOM 3738 C C . ILE A 1 479 ? -0.611 19.640 33.262 1.00 69.06 479 ILE A C 1
ATOM 3740 O O . ILE A 1 479 ? -0.753 18.869 32.316 1.00 69.06 479 ILE A O 1
ATOM 3744 N N . GLN A 1 480 ? 0.515 20.315 33.458 1.00 68.50 480 GLN A N 1
ATOM 3745 C CA . GLN A 1 480 ? 1.730 20.076 32.685 1.00 68.50 480 GLN A CA 1
ATOM 3746 C C . GLN A 1 480 ? 2.677 19.191 33.493 1.00 68.50 480 GLN A C 1
ATOM 3748 O O . GLN A 1 480 ? 2.946 19.455 34.665 1.00 68.50 480 GLN A O 1
ATOM 3753 N N . THR A 1 481 ? 3.206 18.154 32.853 1.00 68.50 481 THR A N 1
ATOM 3754 C CA . THR A 1 481 ? 4.300 17.324 33.371 1.00 68.50 481 THR A CA 1
ATOM 3755 C C . THR A 1 481 ? 5.463 17.345 32.381 1.00 68.50 481 THR A C 1
ATOM 3757 O O . THR A 1 481 ? 5.314 17.862 31.282 1.00 68.50 481 THR A O 1
ATOM 3760 N N . GLU A 1 482 ? 6.612 16.758 32.727 1.00 67.25 482 GLU A N 1
ATOM 3761 C CA . GLU A 1 482 ? 7.734 16.623 31.778 1.00 67.25 482 GLU A CA 1
ATOM 3762 C C . GLU A 1 482 ? 7.416 15.709 30.577 1.00 67.25 482 GLU A C 1
ATOM 3764 O O . GLU A 1 482 ? 8.097 15.784 29.560 1.00 67.25 482 GLU A O 1
ATOM 3769 N N . ALA A 1 483 ? 6.405 14.838 30.687 1.00 61.47 483 ALA A N 1
ATOM 3770 C CA . ALA A 1 483 ? 6.093 13.819 29.682 1.00 61.47 483 ALA A CA 1
ATOM 3771 C C . ALA A 1 483 ? 4.788 14.080 28.912 1.00 61.47 483 ALA A C 1
ATOM 3773 O O . ALA A 1 483 ? 4.612 13.568 27.806 1.00 61.47 483 ALA A O 1
ATOM 3774 N N . TYR A 1 484 ? 3.852 14.832 29.495 1.00 64.38 484 TYR A N 1
ATOM 3775 C CA . TYR A 1 484 ? 2.550 15.111 28.890 1.00 64.38 484 TYR A CA 1
ATOM 3776 C C . TYR A 1 484 ? 1.893 16.385 29.437 1.00 64.38 484 TYR A C 1
ATOM 3778 O O . TYR A 1 484 ? 2.099 16.759 30.594 1.00 64.38 484 TYR A O 1
ATOM 3786 N N . TYR A 1 485 ? 1.022 16.988 28.625 1.00 67.81 485 TYR A N 1
ATOM 3787 C CA . TYR A 1 485 ? -0.051 17.869 29.091 1.00 67.81 485 TYR A CA 1
ATOM 3788 C C . TYR A 1 485 ? -1.321 17.054 29.318 1.00 67.81 485 TYR A C 1
ATOM 3790 O O . TYR A 1 485 ? -1.663 16.197 28.507 1.00 67.81 485 TYR A O 1
ATOM 3798 N N . CYS A 1 486 ? -2.036 17.337 30.396 1.00 70.25 486 CYS A N 1
ATOM 3799 C CA . CYS A 1 486 ? -3.337 16.769 30.708 1.00 70.25 486 CYS A CA 1
ATOM 3800 C C . CYS A 1 486 ? -4.346 17.906 30.856 1.00 70.25 486 CYS A C 1
ATOM 3802 O O . CYS A 1 486 ? -4.105 18.832 31.625 1.00 70.25 486 CYS A O 1
ATOM 3804 N N . ILE A 1 487 ? -5.448 17.859 30.115 1.00 73.12 487 ILE A N 1
ATOM 3805 C CA . ILE A 1 487 ? -6.611 18.716 30.341 1.00 73.12 487 ILE A CA 1
ATOM 3806 C C . ILE A 1 487 ? -7.676 17.862 31.015 1.00 73.12 487 ILE A C 1
ATOM 3808 O O . ILE A 1 487 ? -8.291 17.025 30.356 1.00 73.12 487 ILE A O 1
ATOM 3812 N N . ASP A 1 488 ? -7.890 18.088 32.304 1.00 72.88 488 ASP A N 1
ATOM 3813 C CA . ASP A 1 488 ? -8.823 17.341 33.135 1.00 72.88 488 ASP A CA 1
ATOM 3814 C C . ASP A 1 488 ? -10.080 18.148 33.411 1.00 72.88 488 ASP A C 1
ATOM 3816 O O . ASP A 1 488 ? -10.025 19.273 33.894 1.00 72.88 488 ASP A O 1
ATOM 3820 N N . LEU A 1 489 ? -11.231 17.548 33.127 1.00 73.50 489 LEU A N 1
ATOM 3821 C CA . LEU A 1 489 ? -12.515 17.992 33.639 1.00 73.50 489 LEU A CA 1
ATOM 3822 C C . LEU A 1 489 ? -12.789 17.211 34.922 1.00 73.50 489 LEU A C 1
ATOM 3824 O O . LEU A 1 489 ? -12.962 15.989 34.872 1.00 73.50 489 LEU A O 1
ATOM 3828 N N . GLY A 1 490 ? -12.834 17.899 36.057 1.00 72.12 490 GLY A N 1
ATOM 3829 C CA . GLY A 1 490 ? -13.005 17.268 37.362 1.00 72.12 490 GLY A CA 1
ATOM 3830 C C . GLY A 1 490 ? -14.055 17.935 38.236 1.00 72.12 490 GLY A C 1
ATOM 3831 O O . GLY A 1 490 ? -14.414 19.088 38.021 1.00 72.12 490 GLY A O 1
ATOM 3832 N N . ASP A 1 491 ? -14.535 17.190 39.226 1.00 73.12 491 ASP A N 1
ATOM 3833 C CA . ASP A 1 491 ? -15.446 17.661 40.270 1.00 73.12 491 ASP A CA 1
ATOM 3834 C C . ASP A 1 491 ? -15.048 17.027 41.611 1.00 73.12 491 ASP A C 1
ATOM 3836 O O . ASP A 1 491 ? -14.886 15.809 41.703 1.00 73.12 491 ASP A O 1
ATOM 3840 N N . GLU A 1 492 ? -14.797 17.857 42.627 1.00 68.00 492 GLU A N 1
ATOM 3841 C CA . GLU A 1 492 ? -14.375 17.450 43.982 1.00 68.00 492 GLU A CA 1
ATOM 3842 C C . GLU A 1 492 ? -13.265 16.369 44.034 1.00 68.00 492 GLU A C 1
ATOM 3844 O O . GLU A 1 492 ? -13.292 15.434 44.838 1.00 68.00 492 GLU A O 1
ATOM 3849 N N . GLY A 1 493 ? -12.260 16.477 43.156 1.00 64.94 493 GLY A N 1
ATOM 3850 C CA . GLY A 1 493 ? -11.133 15.535 43.082 1.00 64.94 493 GLY A CA 1
ATOM 3851 C C . GLY A 1 493 ? -11.414 14.243 42.302 1.00 64.94 493 GLY A C 1
ATOM 3852 O O . GLY A 1 493 ? -10.550 13.367 42.245 1.00 64.94 493 GLY A O 1
ATOM 3853 N N . ARG A 1 494 ? -12.591 14.106 41.678 1.00 69.88 494 ARG A N 1
ATOM 3854 C CA . ARG A 1 494 ? -12.898 13.045 40.708 1.00 69.88 494 ARG A CA 1
ATOM 3855 C C . ARG A 1 494 ? -12.663 13.548 39.291 1.00 69.88 494 ARG A C 1
ATOM 3857 O O . ARG A 1 494 ? -13.171 14.600 38.921 1.00 69.88 494 ARG A O 1
ATOM 3864 N N . GLN A 1 495 ? -11.962 12.763 38.479 1.00 72.69 495 GLN A N 1
ATOM 3865 C CA . GLN A 1 495 ? -11.835 13.015 37.046 1.00 72.69 495 GLN A CA 1
ATOM 3866 C C . GLN A 1 495 ? -13.099 12.528 36.324 1.00 72.69 495 GLN A C 1
ATOM 3868 O O . GLN A 1 495 ? -13.448 11.349 36.402 1.00 72.69 495 GLN A O 1
ATOM 3873 N N . LEU A 1 496 ? -13.785 13.435 35.628 1.00 70.19 496 LEU A N 1
ATOM 3874 C CA . LEU A 1 496 ? -14.966 13.136 34.813 1.00 70.19 496 LEU A CA 1
ATOM 3875 C C . LEU A 1 496 ? -14.578 12.841 33.360 1.00 70.19 496 LEU A C 1
ATOM 3877 O O . LEU A 1 496 ? -15.122 11.925 32.745 1.00 70.19 496 LEU A O 1
ATOM 3881 N N . ALA A 1 497 ? -13.631 13.607 32.818 1.00 65.94 497 ALA A N 1
ATOM 3882 C CA . ALA A 1 497 ? -13.050 13.407 31.495 1.00 65.94 497 ALA A CA 1
ATOM 3883 C C . ALA A 1 497 ? -11.629 13.984 31.459 1.00 65.94 497 ALA A C 1
ATOM 3885 O O . ALA A 1 497 ? -11.315 14.887 32.228 1.00 65.94 497 ALA A O 1
ATOM 3886 N N . GLY A 1 498 ? -10.784 13.479 30.563 1.00 65.75 498 GLY A N 1
ATOM 3887 C CA . GLY A 1 498 ? -9.404 13.934 30.415 1.00 65.75 498 GLY A CA 1
ATOM 3888 C C . GLY A 1 498 ? -8.961 13.911 28.957 1.00 65.75 498 GLY A C 1
ATOM 3889 O O . GLY A 1 498 ? -9.441 13.094 28.164 1.00 65.75 498 GLY A O 1
ATOM 3890 N N . PHE A 1 499 ? -8.058 14.815 28.595 1.00 67.94 499 PHE A N 1
ATOM 3891 C CA . PHE A 1 499 ? -7.360 14.811 27.315 1.00 67.94 499 PHE A CA 1
ATOM 3892 C C . PHE A 1 499 ? -5.853 14.903 27.546 1.00 67.94 499 PHE A C 1
ATOM 3894 O O . PHE A 1 499 ? -5.384 15.841 28.182 1.00 67.94 499 PHE A O 1
ATOM 3901 N N . TRP A 1 500 ? -5.095 13.952 27.001 1.00 68.88 500 TRP A N 1
ATOM 3902 C CA . TRP A 1 500 ? -3.651 13.857 27.207 1.00 68.88 500 TRP A CA 1
ATOM 3903 C C . TRP A 1 500 ? -2.893 14.122 25.911 1.00 68.88 500 TRP A C 1
ATOM 3905 O O . TRP A 1 500 ? -3.208 13.548 24.868 1.00 68.88 500 TRP A O 1
ATOM 3915 N N . ILE A 1 501 ? -1.861 14.956 25.997 1.00 66.69 501 ILE A N 1
ATOM 3916 C CA . ILE A 1 501 ? -0.913 15.241 24.920 1.00 66.69 501 ILE A CA 1
ATOM 3917 C C . ILE A 1 501 ? 0.465 14.801 25.406 1.00 66.69 501 ILE A C 1
ATOM 3919 O O . ILE A 1 501 ? 1.084 15.511 26.193 1.00 66.69 501 ILE A O 1
ATOM 3923 N N . GLY A 1 502 ? 0.923 13.630 24.967 1.00 61.94 502 GLY A N 1
ATOM 3924 C CA . GLY A 1 502 ? 2.274 13.120 25.228 1.00 61.94 502 GLY A CA 1
ATOM 3925 C C . GLY A 1 502 ? 3.221 13.331 24.044 1.00 61.94 502 GLY A C 1
ATOM 3926 O O . GLY A 1 502 ? 2.791 13.788 22.986 1.00 61.94 502 GLY A O 1
ATOM 3927 N N . ASP A 1 503 ? 4.498 12.986 24.234 1.00 59.75 503 ASP A N 1
ATOM 3928 C CA . ASP A 1 503 ? 5.541 12.977 23.189 1.00 59.75 503 ASP A CA 1
ATOM 3929 C C . ASP A 1 503 ? 5.677 14.305 22.419 1.00 59.75 503 ASP A C 1
ATOM 3931 O O . ASP A 1 503 ? 5.977 14.346 21.223 1.00 59.75 503 ASP A O 1
ATOM 3935 N N . TYR A 1 504 ? 5.443 15.420 23.111 1.00 58.84 504 TYR A N 1
ATOM 3936 C CA . TYR A 1 504 ? 5.545 16.753 22.537 1.00 58.84 504 TYR A CA 1
ATOM 3937 C C . TYR A 1 504 ? 6.986 17.278 22.605 1.00 58.84 504 TYR A C 1
ATOM 3939 O O . TYR A 1 504 ? 7.771 16.922 23.484 1.00 58.84 504 TYR A O 1
ATOM 3947 N N . LYS A 1 505 ? 7.331 18.182 21.686 1.00 56.81 505 LYS A N 1
ATOM 3948 C CA . LYS A 1 505 ? 8.582 18.946 21.722 1.00 56.81 505 LYS A CA 1
ATOM 3949 C C . LYS A 1 505 ? 8.250 20.426 21.851 1.00 56.81 505 LYS A C 1
ATOM 3951 O O . LYS A 1 505 ? 7.709 21.013 20.921 1.00 56.81 505 LYS A O 1
ATOM 3956 N N . GLU A 1 506 ? 8.576 21.037 22.985 1.00 57.12 506 GLU A N 1
ATOM 3957 C CA . GLU A 1 506 ? 8.489 22.492 23.132 1.00 57.12 506 GLU A CA 1
ATOM 3958 C C . GLU A 1 506 ? 9.598 23.161 22.308 1.00 57.12 506 GLU A C 1
ATOM 3960 O O . GLU A 1 506 ? 10.770 22.795 22.403 1.00 57.12 506 GLU A O 1
ATOM 3965 N N . ILE A 1 507 ? 9.228 24.133 21.474 1.00 51.31 507 ILE A N 1
ATOM 3966 C CA . ILE A 1 507 ? 10.164 24.885 20.631 1.00 51.31 507 ILE A CA 1
ATOM 3967 C C . ILE A 1 507 ? 9.979 26.375 20.924 1.00 51.31 507 ILE A C 1
ATOM 3969 O O . ILE A 1 507 ? 8.852 26.874 20.912 1.00 51.31 507 ILE A O 1
ATOM 3973 N N . SER A 1 508 ? 11.083 27.085 21.190 1.00 49.84 508 SER A N 1
ATOM 3974 C CA . SER A 1 508 ? 11.047 28.539 21.380 1.00 49.84 508 SER A CA 1
ATOM 3975 C C . SER A 1 508 ? 10.779 29.250 20.044 1.00 49.84 508 SER A C 1
ATOM 3977 O O . SER A 1 508 ? 11.448 28.941 19.054 1.00 49.84 508 SER A O 1
ATOM 3979 N N . PRO A 1 509 ? 9.881 30.252 20.002 1.00 48.19 509 PRO A N 1
ATOM 3980 C CA . PRO A 1 509 ? 9.648 31.086 18.819 1.00 48.19 509 PRO A CA 1
ATOM 3981 C C . PRO A 1 509 ? 10.899 31.809 18.291 1.00 48.19 509 PRO A C 1
ATOM 3983 O O . PRO A 1 509 ? 10.939 32.220 17.132 1.00 48.19 509 PRO A O 1
ATOM 3986 N N . GLU A 1 510 ? 11.912 31.991 19.140 1.00 51.69 510 GLU A N 1
ATOM 3987 C CA . GLU A 1 510 ? 13.136 32.751 18.852 1.00 51.69 510 GLU A CA 1
ATOM 3988 C C . GLU A 1 510 ? 14.260 31.897 18.249 1.00 51.69 510 GLU A C 1
ATOM 3990 O O . GLU A 1 510 ? 15.278 32.439 17.806 1.00 51.69 510 GLU A O 1
ATOM 3995 N N . ASP A 1 511 ? 14.095 30.572 18.235 1.00 48.66 511 ASP A N 1
ATOM 3996 C CA . ASP A 1 511 ? 15.104 29.652 17.725 1.00 48.66 511 ASP A CA 1
ATOM 3997 C C . ASP A 1 511 ? 15.215 29.790 16.197 1.00 48.66 511 ASP A C 1
ATOM 3999 O O . ASP A 1 511 ? 14.209 29.737 15.489 1.00 48.66 511 ASP A O 1
ATOM 4003 N N . LYS A 1 512 ? 16.427 30.037 15.682 1.00 44.62 512 LYS A N 1
ATOM 4004 C CA . LYS A 1 512 ? 16.689 30.352 14.262 1.00 44.62 512 LYS A CA 1
ATOM 4005 C C . LYS A 1 512 ? 17.036 29.124 13.422 1.00 44.62 512 LYS A C 1
ATOM 4007 O O . LYS A 1 512 ? 16.949 29.209 12.197 1.00 44.62 512 LYS A O 1
ATOM 4012 N N . ASP A 1 513 ? 17.359 27.999 14.057 1.00 44.75 513 ASP A N 1
ATOM 4013 C CA . ASP A 1 513 ? 17.718 26.737 13.392 1.00 44.75 513 ASP A CA 1
ATOM 4014 C C . ASP A 1 513 ? 16.488 25.844 13.118 1.00 44.75 513 ASP A C 1
ATOM 4016 O O . ASP A 1 513 ? 16.572 24.618 13.038 1.00 44.75 513 ASP A O 1
ATOM 4020 N N . GLN A 1 514 ? 15.317 26.470 12.940 1.00 51.53 514 GLN A N 1
ATOM 4021 C CA . GLN A 1 514 ? 14.035 25.794 12.732 1.00 51.53 514 GLN A CA 1
ATOM 4022 C C . GLN A 1 514 ? 14.064 24.860 11.511 1.00 51.53 514 GLN A C 1
ATOM 4024 O O . GLN A 1 514 ? 14.351 25.311 10.392 1.00 51.53 514 GLN A O 1
ATOM 4029 N N . PRO A 1 515 ? 13.608 23.602 11.637 1.00 41.50 515 PRO A N 1
ATOM 4030 C CA . PRO A 1 515 ? 13.035 22.914 10.496 1.00 41.50 515 PRO A CA 1
ATOM 4031 C C . PRO A 1 515 ? 11.736 23.644 10.126 1.00 41.50 515 PRO A C 1
ATOM 4033 O O . PRO A 1 515 ? 10.719 23.505 10.793 1.00 41.50 515 PRO A O 1
ATOM 4036 N N . LYS A 1 516 ? 11.749 24.421 9.037 1.00 45.09 516 LYS A N 1
ATOM 4037 C CA . LYS A 1 516 ? 10.589 25.192 8.528 1.00 45.09 516 LYS A CA 1
ATOM 4038 C C . LYS A 1 516 ? 9.328 24.357 8.205 1.00 45.09 516 LYS A C 1
ATOM 4040 O O . LYS A 1 516 ? 8.358 24.916 7.706 1.00 45.09 516 LYS A O 1
ATOM 4045 N N . ASN A 1 517 ? 9.356 23.040 8.421 1.00 39.66 517 ASN A N 1
ATOM 4046 C CA . ASN A 1 517 ? 8.406 22.064 7.884 1.00 39.66 517 ASN A CA 1
ATOM 4047 C C . ASN A 1 517 ? 7.909 21.018 8.891 1.00 39.66 517 ASN A C 1
ATOM 4049 O O . ASN A 1 517 ? 7.230 20.086 8.471 1.00 39.66 517 ASN A O 1
ATOM 4053 N N . GLU A 1 518 ? 8.225 21.129 10.178 1.00 36.84 518 GLU A N 1
ATOM 4054 C CA . GLU A 1 518 ? 7.568 20.291 11.184 1.00 36.84 518 GLU A CA 1
ATOM 4055 C C . GLU A 1 518 ? 6.504 21.141 11.864 1.00 36.84 518 GLU A C 1
ATOM 4057 O O . GLU A 1 518 ? 6.800 22.160 12.482 1.00 36.84 518 GLU A O 1
ATOM 4062 N N . SER A 1 519 ? 5.247 20.765 11.655 1.00 38.84 519 SER A N 1
ATOM 4063 C CA . SER A 1 519 ? 4.073 21.395 12.237 1.00 38.84 519 SER A CA 1
ATOM 4064 C C . SER A 1 519 ? 4.148 21.419 13.761 1.00 38.84 519 SER A C 1
ATOM 4066 O O . SER A 1 519 ? 3.680 20.500 14.426 1.00 38.84 519 SER A O 1
ATOM 4068 N N . LEU A 1 520 ? 4.718 22.477 14.322 1.00 31.66 520 LEU A N 1
ATOM 4069 C CA . LEU A 1 520 ? 4.769 22.714 15.756 1.00 31.66 520 LEU A CA 1
ATOM 4070 C C . LEU A 1 520 ? 4.487 24.189 16.014 1.00 31.66 520 LEU A C 1
ATOM 4072 O O . LEU A 1 520 ? 5.177 25.083 15.529 1.00 31.66 520 LEU A O 1
ATOM 4076 N N . LEU A 1 521 ? 3.406 24.418 16.750 1.00 30.41 521 LEU A N 1
ATOM 4077 C CA . LEU A 1 521 ? 2.906 25.727 17.123 1.00 30.41 521 LEU A CA 1
ATOM 4078 C C . LEU A 1 521 ? 3.121 25.893 18.622 1.00 30.41 521 LEU A C 1
ATOM 4080 O O . LEU A 1 521 ? 2.737 25.027 19.405 1.00 30.41 521 LEU A O 1
ATOM 4084 N N . CYS A 1 522 ? 3.670 27.031 19.022 1.00 25.58 522 CYS A N 1
ATOM 4085 C CA . CYS A 1 522 ? 3.624 27.477 20.402 1.00 25.58 522 CYS A CA 1
ATOM 4086 C C . CYS A 1 522 ? 3.518 29.002 20.412 1.00 25.58 522 CYS A C 1
ATOM 4088 O O . CYS A 1 522 ? 4.294 29.668 19.731 1.00 25.58 522 CYS A O 1
ATOM 4090 N N . HIS A 1 523 ? 2.579 29.557 21.180 1.00 23.92 523 HIS A N 1
ATOM 4091 C CA . HIS A 1 523 ? 2.799 30.856 21.809 1.00 23.92 523 HIS A CA 1
ATOM 4092 C C . HIS A 1 523 ? 2.072 30.968 23.151 1.00 23.92 523 HIS A C 1
ATOM 4094 O O . HIS A 1 523 ? 0.894 30.644 23.296 1.00 23.92 523 HIS A O 1
ATOM 4100 N N . ARG A 1 524 ? 2.864 31.448 24.109 1.00 26.33 524 ARG A N 1
ATOM 4101 C CA . ARG A 1 524 ? 2.611 31.742 25.518 1.00 26.33 524 ARG A CA 1
ATOM 4102 C C . ARG A 1 524 ? 1.825 33.050 25.688 1.00 26.33 524 ARG A C 1
ATOM 4104 O O . ARG A 1 524 ? 1.979 33.977 24.898 1.00 26.33 524 ARG A O 1
ATOM 4111 N N . TYR A 1 525 ? 1.019 33.112 26.745 1.00 24.19 525 TYR A N 1
ATOM 4112 C CA . TYR A 1 525 ? 0.303 34.302 27.219 1.00 24.19 525 TYR A CA 1
ATOM 4113 C C . TYR A 1 525 ? 1.272 35.279 27.913 1.00 24.19 525 TYR A C 1
ATOM 4115 O O . TYR A 1 525 ? 2.095 34.827 28.707 1.00 24.19 525 TYR A O 1
ATOM 4123 N N . GLU A 1 526 ? 1.124 36.591 27.711 1.00 23.80 526 GLU A N 1
ATOM 4124 C CA . GLU A 1 526 ? 1.605 37.587 28.680 1.00 23.80 526 GLU A CA 1
ATOM 4125 C C . GLU A 1 526 ? 0.557 38.669 28.950 1.00 23.80 526 GLU A C 1
ATOM 4127 O O . GLU A 1 526 ? -0.139 39.172 28.064 1.00 23.80 526 GLU A O 1
ATOM 4132 N N . GLU A 1 527 ? 0.446 38.998 30.231 1.00 26.64 527 GLU A N 1
ATOM 4133 C CA . GLU A 1 527 ? -0.444 39.991 30.799 1.00 26.64 527 GLU A CA 1
ATOM 4134 C C . GLU A 1 527 ? 0.243 41.369 30.754 1.00 26.64 527 GLU A C 1
ATOM 4136 O O . GLU A 1 527 ? 1.221 41.612 31.454 1.00 26.64 527 GLU A O 1
ATOM 4141 N N . GLY A 1 528 ? -0.287 42.294 29.946 1.00 29.44 528 GLY A N 1
ATOM 4142 C CA . GLY A 1 528 ? -0.003 43.730 30.071 1.00 29.44 528 GLY A CA 1
ATOM 4143 C C . GLY A 1 528 ? 0.890 44.382 28.999 1.00 29.44 528 GLY A C 1
ATOM 4144 O O . GLY A 1 528 ? 2.103 44.261 29.012 1.00 29.44 528 GLY A O 1
ATOM 4145 N N . LYS A 1 529 ? 0.248 45.267 28.217 1.00 25.70 529 LYS A N 1
ATOM 4146 C CA . LYS A 1 529 ? 0.769 46.414 27.427 1.00 25.70 529 LYS A CA 1
ATOM 4147 C C . LYS A 1 529 ? 1.474 46.188 26.065 1.00 25.70 529 LYS A C 1
ATOM 4149 O O . LYS A 1 529 ? 2.604 45.749 25.984 1.00 25.70 529 LYS A O 1
ATOM 4154 N N . LYS A 1 530 ? 0.794 46.777 25.064 1.00 29.72 530 LYS A N 1
ATOM 4155 C CA . LYS A 1 530 ? 1.210 47.556 23.871 1.00 29.72 530 LYS A CA 1
ATOM 4156 C C . LYS A 1 530 ? 2.187 46.985 22.824 1.00 29.72 530 LYS A C 1
ATOM 4158 O O . LYS A 1 530 ? 3.352 46.740 23.083 1.00 29.72 530 LYS A O 1
ATOM 4163 N N . ASP A 1 531 ? 1.654 47.065 21.601 1.00 25.42 531 ASP A N 1
ATOM 4164 C CA . ASP A 1 531 ? 2.253 47.112 20.264 1.00 25.42 531 ASP A CA 1
ATOM 4165 C C . ASP A 1 531 ? 2.837 45.816 19.684 1.00 25.42 531 ASP A C 1
ATOM 4167 O O . ASP A 1 531 ? 3.947 45.398 19.982 1.00 25.42 531 ASP A O 1
ATOM 4171 N N . MET A 1 532 ? 2.096 45.249 18.721 1.00 21.97 532 MET A N 1
ATOM 4172 C CA . MET A 1 532 ? 2.641 44.366 17.691 1.00 21.97 532 MET A CA 1
ATOM 4173 C C . MET A 1 532 ? 2.381 44.957 16.304 1.00 21.97 532 MET A C 1
ATOM 4175 O O . MET A 1 532 ? 1.250 44.997 15.814 1.00 21.97 532 MET A O 1
ATOM 4179 N N . THR A 1 533 ? 3.462 45.381 15.655 1.00 21.17 533 THR A N 1
ATOM 4180 C CA . THR A 1 533 ? 3.559 45.563 14.205 1.00 21.17 533 THR A CA 1
ATOM 4181 C C . THR A 1 533 ? 4.014 44.261 13.536 1.00 21.17 533 THR A C 1
ATOM 4183 O O . THR A 1 533 ? 5.171 43.884 13.683 1.00 21.17 533 THR A O 1
ATOM 4186 N N . GLY A 1 534 ? 3.111 43.662 12.741 1.00 20.61 534 GLY A N 1
ATOM 4187 C CA . GLY A 1 534 ? 3.367 42.806 11.561 1.00 20.61 534 GLY A CA 1
ATOM 4188 C C . GLY A 1 534 ? 3.626 41.306 11.799 1.00 20.61 534 GLY A C 1
ATOM 4189 O O . GLY A 1 534 ? 4.348 40.944 12.711 1.00 20.61 534 GLY A O 1
ATOM 4190 N N . TYR A 1 535 ? 3.125 40.349 11.007 1.00 22.23 535 TYR A N 1
ATOM 4191 C CA . TYR A 1 535 ? 2.049 40.327 10.006 1.00 22.23 535 TYR A CA 1
ATOM 4192 C C . TYR A 1 535 ? 1.354 38.957 10.108 1.00 22.23 535 TYR A C 1
ATOM 4194 O O . TYR A 1 535 ? 1.862 37.951 9.621 1.00 22.23 535 TYR A O 1
ATOM 4202 N N . ALA A 1 536 ? 0.169 38.931 10.714 1.00 22.33 536 ALA A N 1
ATOM 4203 C CA . ALA A 1 536 ? -0.815 37.880 10.494 1.00 22.33 536 ALA A CA 1
ATOM 4204 C C . ALA A 1 536 ? -1.568 38.205 9.197 1.00 22.33 536 ALA A C 1
ATOM 4206 O O . ALA A 1 536 ? -2.019 39.340 9.015 1.00 22.33 536 ALA A O 1
ATOM 4207 N N . ARG A 1 537 ? -1.740 37.232 8.295 1.00 21.95 537 ARG A N 1
ATOM 4208 C CA . ARG A 1 537 ? -2.711 37.386 7.206 1.00 21.95 537 ARG A CA 1
ATOM 4209 C C . ARG A 1 537 ? -4.101 37.158 7.804 1.00 21.95 537 ARG A C 1
ATOM 4211 O O . ARG A 1 537 ? -4.508 36.033 8.061 1.00 21.95 537 ARG A O 1
ATOM 4218 N N . LYS A 1 538 ? -4.750 38.274 8.128 1.00 25.25 538 LYS A N 1
ATOM 4219 C CA . LYS A 1 538 ? -6.066 38.398 8.760 1.00 25.25 538 LYS A CA 1
ATOM 4220 C C . LYS A 1 538 ? -7.139 38.522 7.681 1.00 25.25 538 LYS A C 1
ATOM 4222 O O . LYS A 1 538 ? -7.162 39.523 6.979 1.00 25.25 538 LYS A O 1
ATOM 4227 N N . GLU A 1 539 ? -8.046 37.559 7.617 1.00 20.20 539 GLU A N 1
ATOM 4228 C CA . GLU A 1 539 ? -9.296 37.587 6.845 1.00 20.20 539 GLU A CA 1
ATOM 4229 C C . GLU A 1 539 ? -10.287 36.682 7.621 1.00 20.20 539 GLU A C 1
ATOM 4231 O O . GLU A 1 539 ? -9.937 35.539 7.877 1.00 20.20 539 GLU A O 1
ATOM 4236 N N . TRP A 1 540 ? -11.467 37.063 8.138 1.00 23.38 540 TRP A N 1
ATOM 4237 C CA . TRP A 1 540 ? -12.301 38.272 8.072 1.00 23.38 540 TRP A CA 1
ATOM 4238 C C . TRP A 1 540 ? -13.224 38.413 9.314 1.00 23.38 540 TRP A C 1
ATOM 4240 O O . TRP A 1 540 ? -13.549 37.437 9.979 1.00 23.38 540 TRP A O 1
ATOM 4250 N N . ASN A 1 541 ? -13.715 39.650 9.498 1.00 22.64 541 ASN A N 1
ATOM 4251 C CA . ASN A 1 541 ? -14.990 40.088 10.101 1.00 22.64 541 ASN A CA 1
ATOM 4252 C C . ASN A 1 541 ? -15.268 39.901 11.604 1.00 22.64 541 ASN A C 1
ATOM 4254 O O . ASN A 1 541 ? -15.993 39.012 12.034 1.00 22.64 541 ASN A O 1
ATOM 4258 N N . THR A 1 542 ? -14.860 40.906 12.381 1.00 23.17 542 THR A N 1
ATOM 4259 C CA . THR A 1 542 ? -15.539 41.302 13.623 1.00 23.17 542 THR A CA 1
ATOM 4260 C C . THR A 1 542 ? -16.643 42.314 13.306 1.00 23.17 542 THR A C 1
ATOM 4262 O O . THR A 1 542 ? -16.356 43.489 13.082 1.00 23.17 542 THR A O 1
ATOM 4265 N N . THR A 1 543 ? -17.906 41.893 13.321 1.00 21.52 543 THR A N 1
ATOM 4266 C CA . THR A 1 543 ? -19.024 42.808 13.598 1.00 21.52 543 THR A CA 1
ATOM 4267 C C . THR A 1 543 ? -19.176 42.926 15.107 1.00 21.52 543 THR A C 1
ATOM 4269 O O . THR A 1 543 ? -19.695 42.020 15.751 1.00 21.52 543 THR A O 1
ATOM 4272 N N . SER A 1 544 ? -18.727 44.042 15.678 1.00 22.97 544 SER A N 1
ATOM 4273 C CA . SER A 1 544 ? -19.175 44.488 16.996 1.00 22.97 544 SER A CA 1
ATOM 4274 C C . SER A 1 544 ? -20.562 45.116 16.846 1.00 22.97 544 SER A C 1
ATOM 4276 O O . SER A 1 544 ? -20.715 46.080 16.093 1.00 22.97 544 SER A O 1
ATOM 4278 N N . ARG A 1 545 ? -21.567 44.611 17.561 1.00 21.08 545 ARG A N 1
ATOM 4279 C CA . ARG A 1 545 ? -22.716 45.431 17.956 1.00 21.08 545 ARG A CA 1
ATOM 4280 C C . ARG A 1 545 ? -22.601 45.665 19.456 1.00 21.08 545 ARG A C 1
ATOM 4282 O O . ARG A 1 545 ? -22.517 44.699 20.207 1.00 21.08 545 ARG A O 1
ATOM 4289 N N . SER A 1 546 ? -22.495 46.943 19.811 1.00 25.98 546 SER A N 1
ATOM 4290 C CA . SER A 1 546 ? -22.754 47.489 21.145 1.00 25.98 546 SER A CA 1
ATOM 4291 C C . SER A 1 546 ? -24.186 47.225 21.576 1.00 25.98 546 SER A C 1
ATOM 4293 O O . SER A 1 546 ? -25.053 47.324 20.669 1.00 25.98 546 SER A O 1
#

pLDDT: mean 77.39, std 19.47, range [20.2, 98.56]

Radius of gyration: 29.09 Å; chains: 1; bounding box: 64×81×79 Å

Sequence (546 aa):
MLIARSVDGVHPIASVHLHELNKIWQHPWLMAHRITLHNVLKQCALSPDGPAPGIPLHTSHRVTSVDTSTGTICFENGNTATGDIILGADGVHSVTRRFLPGAENIRPFSSGKSAYRFLLNREDVLANPLTKPYAEKDGHLRAWFGRDRRVISYPTNYDTLLNFAALFPDSRELTEEEGKGKGKGGWGTKGSREELLRIYEGWGEPVRAMLAMANEASLKAPDEGSSKSDEGTLSIWRLWDMETLKSWTHGKLALLGDAAHPFTPHQGQGGAVAIEDAAALGVLLSRGMRKDEVEDRLKLYEKVRMERAHTIQEFSRVLGRDLGDDGKKADTYNMTFDEVDNSTHQLRKWMLQRNPGARELLAPSSYGPLPGPLPEMSGEYKFTTSSIRFSSSSTLLNNFFPLTNSSYQITTPGTVCEAIFSCTTYKYTDDVTYSQFGLYIPDVEYVKKDGQVEKGTYVPIVFAAHASAGRENTVIDIIQTEAYYCIDLGDEGRQLAGFWIGDYKEISPEDKDQPKNESLLCHRYEEGKKDMTGYARKEWNTTSRS

Secondary structure (DSSP, 8-state):
-EEEE-TTSSSEEEEE-HHHHTTTSSS------HHHHHHHHHHHHH-TTSSSPPPPP--S--EEEEETTTTEEEETTS-EEE-S-EEE---TT-SGGGGSTT-TT---EEEEEEEEEEEEEHHHHHHSTTTGGGTSSTT-EEEEE-SS-EEEEEEETTTTEEEEEEEEE--PPPPHHHHTT---SS-SEEE-HHHHHHHTTTS-HHHHHHHHT--HHHH--TT----TT-TT-EEEEEEEE-PPPS-SEETTEEE-GGGTS---GGGS-HHHHHHHHHHHHHHHT-TT--GGGHHHHHHHHHHHHHHHHHHHHHHHHHHHSPTTS-PPPPPGGGGS--HHHHHHHHHHHHHHHH-GGGGGG-S-SEESS-PPSPTT--S--EEEEEEEEEEEEHHHHHTTS-TT-TTEEE-SSSSEEEEEEEEEEEESSSSEEEEEEEEEEEEEEEE-TTS-EEEEEEEEEEEEEEEETTS--EEEEEEE-SSEEEEEEEETTEEEEEEEEES-----TT-SS--TTS---------S-----S------------